Protein AF-A0A2U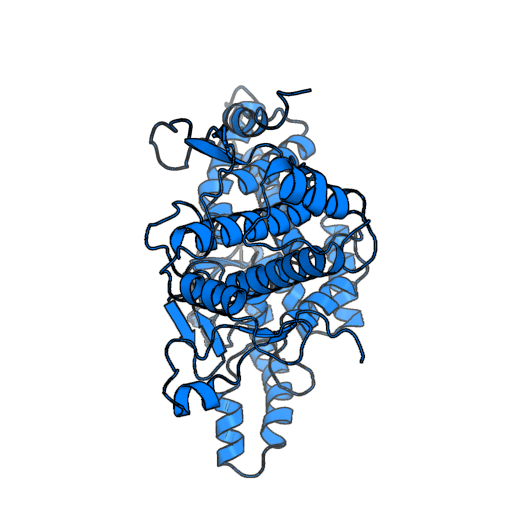1C8Z3-F1 (afdb_monomer_lite)

Structure (mmCIF, N/CA/C/O backbone):
data_AF-A0A2U1C8Z3-F1
#
_entry.id   AF-A0A2U1C8Z3-F1
#
loop_
_atom_site.group_PDB
_atom_site.id
_atom_site.type_symbol
_atom_site.label_atom_id
_atom_site.label_alt_id
_atom_site.label_comp_id
_atom_site.label_asym_id
_atom_site.label_entity_id
_atom_site.label_seq_id
_atom_site.pdbx_PDB_ins_code
_atom_site.Cartn_x
_atom_site.Cartn_y
_atom_site.Cartn_z
_atom_site.occupancy
_atom_site.B_iso_or_equiv
_atom_site.auth_seq_id
_atom_site.auth_comp_id
_atom_site.auth_asym_id
_atom_site.auth_atom_id
_atom_site.pdbx_PDB_model_num
ATOM 1 N N . MET A 1 1 ? 30.447 -26.584 -10.373 1.00 40.19 1 MET A N 1
ATOM 2 C CA . MET A 1 1 ? 30.159 -25.381 -9.557 1.00 40.19 1 MET A CA 1
ATOM 3 C C . MET A 1 1 ? 28.687 -25.057 -9.728 1.00 40.19 1 MET A C 1
ATOM 5 O O . MET A 1 1 ? 28.249 -25.002 -10.868 1.00 40.19 1 MET A O 1
ATOM 9 N N . GLY A 1 2 ? 27.911 -24.938 -8.646 1.00 44.28 2 GLY A N 1
ATOM 10 C CA . GLY A 1 2 ? 26.492 -24.579 -8.763 1.00 44.28 2 GLY A CA 1
ATOM 11 C C . GLY A 1 2 ? 26.345 -23.190 -9.389 1.00 44.28 2 GLY A C 1
ATOM 12 O O . GLY A 1 2 ? 27.049 -22.276 -8.964 1.00 44.28 2 GLY A O 1
ATOM 13 N N . LYS A 1 3 ? 25.480 -23.041 -10.403 1.00 49.44 3 LYS A N 1
ATOM 14 C CA . LYS A 1 3 ? 25.059 -21.721 -10.897 1.00 49.44 3 LYS A CA 1
ATOM 15 C C . LYS A 1 3 ? 24.389 -20.999 -9.722 1.00 49.44 3 LYS A C 1
ATOM 17 O O . LYS A 1 3 ? 23.385 -21.493 -9.206 1.00 49.44 3 LYS A O 1
ATOM 22 N N . TYR A 1 4 ? 24.964 -19.896 -9.245 1.00 57.62 4 TYR A N 1
ATOM 23 C CA . TYR A 1 4 ? 24.239 -19.008 -8.338 1.00 57.62 4 TYR A CA 1
ATOM 24 C C . TYR A 1 4 ? 23.333 -18.114 -9.188 1.00 57.62 4 TYR A C 1
ATOM 26 O O . TYR A 1 4 ? 23.700 -17.749 -10.295 1.00 57.62 4 TYR A O 1
ATOM 34 N N . ASN A 1 5 ? 22.147 -17.780 -8.690 1.00 81.31 5 ASN A N 1
ATOM 35 C CA . ASN A 1 5 ? 21.259 -16.820 -9.347 1.00 81.31 5 ASN A CA 1
ATOM 36 C C . ASN A 1 5 ? 21.556 -15.406 -8.837 1.00 81.31 5 ASN A C 1
ATOM 38 O O . ASN A 1 5 ? 22.039 -15.248 -7.706 1.00 81.31 5 ASN A O 1
ATOM 42 N N . PHE A 1 6 ? 21.211 -14.381 -9.620 1.00 90.94 6 PHE A N 1
ATOM 43 C CA . PHE A 1 6 ? 21.379 -13.002 -9.180 1.00 90.94 6 PHE A CA 1
ATOM 44 C C . PHE A 1 6 ? 20.520 -12.748 -7.943 1.00 90.94 6 PHE A C 1
ATOM 46 O O . PHE A 1 6 ? 19.327 -13.053 -7.885 1.00 90.94 6 PHE A O 1
ATOM 53 N N . LYS A 1 7 ? 21.111 -12.135 -6.919 1.00 91.44 7 LYS A N 1
ATOM 54 C CA . LYS A 1 7 ? 20.431 -11.958 -5.634 1.00 91.44 7 LYS A CA 1
ATOM 55 C C . LYS A 1 7 ? 20.426 -10.512 -5.195 1.00 91.44 7 LYS A C 1
ATOM 57 O O . LYS A 1 7 ? 21.471 -9.920 -4.947 1.00 91.44 7 LYS A O 1
ATOM 62 N N . LEU A 1 8 ? 19.227 -9.975 -4.987 1.00 93.31 8 LEU A N 1
ATOM 63 C CA . LEU A 1 8 ? 19.050 -8.686 -4.335 1.00 93.31 8 LEU A CA 1
ATOM 64 C C . LEU A 1 8 ? 19.243 -8.835 -2.821 1.00 93.31 8 LEU A C 1
ATOM 66 O O . LEU A 1 8 ? 18.476 -9.528 -2.143 1.00 93.31 8 LEU A O 1
ATOM 70 N N . VAL A 1 9 ? 20.244 -8.154 -2.273 1.00 91.56 9 VAL A N 1
ATOM 71 C CA . VAL A 1 9 ? 20.584 -8.203 -0.850 1.00 91.56 9 VAL A CA 1
ATOM 72 C C . VAL A 1 9 ? 20.181 -6.901 -0.173 1.00 91.56 9 VAL A C 1
ATOM 74 O O . VAL A 1 9 ? 20.510 -5.804 -0.622 1.00 91.56 9 VAL A O 1
ATOM 77 N N . LYS A 1 10 ? 19.464 -7.027 0.949 1.00 87.69 10 LYS A N 1
ATOM 78 C CA . LYS A 1 10 ? 19.217 -5.897 1.843 1.00 87.69 10 LYS A CA 1
ATOM 79 C C . LYS A 1 10 ? 20.450 -5.708 2.736 1.00 87.69 10 LYS A C 1
ATOM 81 O O . LYS A 1 10 ? 20.806 -6.654 3.443 1.00 87.69 10 LYS A O 1
ATOM 86 N N . PRO A 1 11 ? 21.072 -4.521 2.754 1.00 82.75 11 PRO A N 1
ATOM 87 C CA . PRO A 1 11 ? 22.238 -4.272 3.588 1.00 82.75 11 PRO A CA 1
ATOM 88 C C . PRO A 1 11 ? 21.908 -4.316 5.082 1.00 82.75 11 PRO A C 1
ATOM 90 O O . PRO A 1 11 ? 20.788 -4.019 5.514 1.00 82.75 11 PRO A O 1
ATOM 93 N N . ARG A 1 12 ? 22.932 -4.604 5.888 1.00 81.94 12 ARG A N 1
ATOM 94 C CA . ARG A 1 12 ? 22.915 -4.375 7.335 1.00 81.94 12 ARG A CA 1
ATOM 95 C C . ARG A 1 12 ? 23.242 -2.908 7.599 1.00 81.94 12 ARG A C 1
ATOM 97 O O . ARG A 1 12 ? 24.395 -2.541 7.799 1.00 81.94 12 ARG A O 1
ATOM 104 N N . SER A 1 13 ? 22.217 -2.059 7.565 1.00 78.62 13 SER A N 1
ATOM 105 C CA . SER A 1 13 ? 22.388 -0.600 7.552 1.00 78.62 13 SER A CA 1
ATOM 106 C C . SER A 1 13 ? 23.217 -0.052 8.716 1.00 78.62 13 SER A C 1
ATOM 108 O O . SER A 1 13 ? 23.980 0.880 8.517 1.00 78.62 13 SER A O 1
ATOM 110 N N . VAL A 1 14 ? 23.136 -0.649 9.909 1.00 79.75 14 VAL A N 1
ATOM 111 C CA . VAL A 1 14 ? 23.941 -0.221 11.069 1.00 79.75 14 VAL A CA 1
ATOM 112 C C . VAL A 1 14 ? 25.438 -0.431 10.830 1.00 79.75 14 VAL A C 1
ATOM 114 O O . VAL A 1 14 ? 26.235 0.454 11.125 1.00 79.75 14 VAL A O 1
ATOM 117 N N . GLU A 1 15 ? 25.820 -1.583 10.278 1.00 82.12 15 GLU A N 1
ATOM 118 C CA . GLU A 1 15 ? 27.220 -1.919 10.004 1.00 82.12 15 GLU A CA 1
ATOM 119 C C . GLU A 1 15 ? 27.788 -1.011 8.905 1.00 82.12 15 GLU A C 1
ATOM 121 O O . GLU A 1 15 ? 28.852 -0.424 9.083 1.00 82.12 15 GLU A O 1
ATOM 126 N N . LEU A 1 16 ? 27.038 -0.806 7.816 1.00 83.25 16 LEU A N 1
ATOM 127 C CA . LEU A 1 16 ? 27.453 0.089 6.732 1.00 83.25 16 LEU A CA 1
ATOM 128 C C . LEU A 1 16 ? 27.548 1.551 7.175 1.00 83.25 16 LEU A C 1
ATOM 130 O O . LEU A 1 16 ? 28.478 2.246 6.775 1.00 83.25 16 LEU A O 1
ATOM 134 N N . THR A 1 17 ? 26.627 2.023 8.019 1.00 83.69 17 THR A N 1
ATOM 135 C CA . THR A 1 17 ? 26.711 3.374 8.585 1.00 83.69 17 THR A CA 1
ATOM 136 C C . THR A 1 17 ? 27.954 3.530 9.457 1.00 83.69 17 THR A C 1
ATOM 138 O O . THR A 1 17 ? 28.666 4.519 9.304 1.00 83.69 17 THR A O 1
ATOM 141 N N . ARG A 1 18 ? 28.261 2.547 10.317 1.00 83.88 18 ARG A N 1
ATOM 142 C CA . ARG A 1 18 ? 29.489 2.550 11.136 1.00 83.88 18 ARG A CA 1
ATOM 143 C C . ARG A 1 18 ? 30.758 2.537 10.285 1.00 83.88 18 ARG A C 1
ATOM 145 O O . ARG A 1 18 ? 31.733 3.174 10.656 1.00 83.88 18 ARG A O 1
ATOM 152 N N . ALA A 1 19 ? 30.722 1.867 9.138 1.00 85.62 19 ALA A N 1
ATOM 153 C CA . ALA A 1 19 ? 31.817 1.836 8.174 1.00 85.62 19 ALA A CA 1
ATOM 154 C C . ALA A 1 19 ? 31.922 3.106 7.295 1.00 85.62 19 ALA A C 1
ATOM 156 O O . ALA A 1 19 ? 32.711 3.127 6.358 1.00 85.62 19 ALA A O 1
ATOM 157 N N . GLY A 1 20 ? 31.133 4.157 7.558 1.00 86.19 20 GLY A N 1
ATOM 158 C CA . GLY A 1 20 ? 31.192 5.433 6.830 1.00 86.19 20 GLY A CA 1
ATOM 159 C C . GLY A 1 20 ? 30.263 5.536 5.612 1.00 86.19 20 GLY A C 1
ATOM 160 O O . GLY A 1 20 ? 30.170 6.593 4.992 1.00 86.19 20 GLY A O 1
ATOM 161 N N . TYR A 1 21 ? 29.491 4.492 5.297 1.00 83.75 21 TYR A N 1
ATOM 162 C CA . TYR A 1 21 ? 28.599 4.440 4.130 1.00 83.75 21 TYR A CA 1
ATOM 163 C C . TYR A 1 21 ? 27.151 4.849 4.439 1.00 83.75 21 TYR A C 1
ATOM 165 O O . TYR A 1 21 ? 26.220 4.449 3.738 1.00 83.75 21 TYR A O 1
ATOM 173 N N . GLY A 1 22 ? 26.926 5.668 5.473 1.00 82.25 22 GLY A N 1
ATOM 174 C CA . GLY A 1 22 ? 25.581 5.994 5.974 1.00 82.25 22 GLY A CA 1
ATOM 175 C C . GLY A 1 22 ? 24.603 6.510 4.908 1.00 82.25 22 GLY A C 1
ATOM 176 O O . GLY A 1 22 ? 23.418 6.178 4.940 1.00 82.25 22 GLY A O 1
ATOM 177 N N . ARG A 1 23 ? 25.098 7.241 3.897 1.00 82.56 23 ARG A N 1
ATOM 178 C CA . ARG A 1 23 ? 24.278 7.781 2.794 1.00 82.56 23 ARG A CA 1
ATOM 179 C C . ARG A 1 23 ? 23.639 6.709 1.906 1.00 82.56 23 ARG A C 1
ATOM 181 O O . ARG A 1 23 ? 22.578 6.962 1.350 1.00 82.56 23 ARG A O 1
ATOM 188 N N . VAL A 1 24 ? 24.250 5.531 1.787 1.00 85.25 24 VAL A N 1
ATOM 189 C CA . VAL A 1 24 ? 23.778 4.421 0.934 1.00 85.25 24 VAL A CA 1
ATOM 190 C C . VAL A 1 24 ? 23.470 3.153 1.730 1.00 85.25 24 VAL A C 1
ATOM 192 O O . VAL A 1 24 ? 22.966 2.184 1.175 1.00 85.25 24 VAL A O 1
ATOM 195 N N . ALA A 1 25 ? 23.691 3.167 3.047 1.00 84.44 25 ALA A N 1
ATOM 196 C CA . ALA A 1 25 ? 23.537 2.019 3.941 1.00 84.44 25 ALA A CA 1
ATOM 197 C C . ALA A 1 25 ? 22.132 1.387 3.946 1.00 84.44 25 ALA A C 1
ATOM 199 O O . ALA A 1 25 ? 21.949 0.273 4.436 1.00 84.44 25 ALA A O 1
ATOM 200 N N . HIS A 1 26 ? 21.125 2.093 3.437 1.00 82.50 26 HIS A N 1
ATOM 201 C CA . HIS A 1 26 ? 19.740 1.640 3.334 1.00 82.50 26 HIS A CA 1
ATOM 202 C C . HIS A 1 26 ? 19.376 1.080 1.946 1.00 82.50 26 HIS A C 1
ATOM 204 O O . HIS A 1 26 ? 18.299 0.495 1.798 1.00 82.50 26 HIS A O 1
ATOM 210 N N . LEU A 1 27 ? 20.241 1.249 0.940 1.00 90.25 27 LEU A N 1
ATOM 211 C CA . LEU A 1 27 ? 19.991 0.855 -0.446 1.00 90.25 27 LEU A CA 1
ATOM 212 C C . LEU A 1 27 ? 20.440 -0.593 -0.699 1.00 90.25 27 LEU A C 1
ATOM 214 O O . LEU A 1 27 ? 21.506 -0.998 -0.238 1.00 90.25 27 LEU A O 1
ATOM 218 N N . PRO A 1 28 ? 19.633 -1.402 -1.404 1.00 93.12 28 PRO A N 1
ATOM 219 C CA . PRO A 1 28 ? 20.007 -2.768 -1.737 1.00 93.12 28 PRO A CA 1
ATOM 220 C C . PRO A 1 28 ? 21.128 -2.815 -2.781 1.00 93.12 28 PRO A C 1
ATOM 222 O O . PRO A 1 28 ? 21.290 -1.889 -3.573 1.00 93.12 28 PRO A O 1
ATOM 225 N N . PHE A 1 29 ? 21.845 -3.935 -2.811 1.00 93.38 29 PHE A N 1
ATOM 226 C CA . PHE A 1 29 ? 22.849 -4.249 -3.828 1.00 93.38 29 PHE A CA 1
ATOM 227 C C . PHE A 1 29 ? 22.581 -5.631 -4.428 1.00 93.38 29 PHE A C 1
ATOM 229 O O . PHE A 1 29 ? 21.824 -6.426 -3.862 1.00 93.38 29 PHE A O 1
ATOM 236 N N . ILE A 1 30 ? 23.176 -5.905 -5.586 1.00 95.12 30 ILE A N 1
ATOM 237 C CA . ILE A 1 30 ? 22.978 -7.142 -6.341 1.00 95.12 30 ILE A CA 1
ATOM 238 C C . ILE A 1 30 ? 24.248 -7.987 -6.250 1.00 95.12 30 ILE A C 1
ATOM 240 O O . ILE A 1 30 ? 25.348 -7.490 -6.487 1.00 95.12 30 ILE A O 1
ATOM 244 N N . LEU A 1 31 ? 24.090 -9.263 -5.912 1.00 93.06 31 LEU A N 1
ATOM 245 C CA . LEU A 1 31 ? 25.110 -10.285 -6.126 1.00 93.06 31 LEU A CA 1
ATOM 246 C C . LEU A 1 31 ? 24.883 -10.930 -7.495 1.00 93.06 31 LEU A C 1
ATOM 248 O O . LEU A 1 31 ? 23.727 -11.180 -7.843 1.00 93.06 31 LEU A O 1
ATOM 252 N N . ASP A 1 32 ? 25.955 -11.150 -8.253 1.00 88.44 32 ASP A N 1
ATOM 253 C CA . ASP A 1 32 ? 25.899 -11.848 -9.542 1.00 88.44 32 ASP A CA 1
ATOM 254 C C . ASP A 1 32 ? 25.843 -13.381 -9.366 1.00 88.44 32 ASP A C 1
ATOM 256 O O . ASP A 1 32 ? 25.645 -13.892 -8.260 1.00 88.44 32 ASP A O 1
ATOM 260 N N . ALA A 1 33 ? 25.932 -14.119 -10.474 1.00 78.94 33 ALA A N 1
ATOM 261 C CA . ALA A 1 33 ? 25.910 -15.582 -10.492 1.00 78.94 33 ALA A CA 1
ATOM 262 C C . ALA A 1 33 ? 27.231 -16.246 -10.077 1.00 78.94 33 ALA A C 1
ATOM 264 O O . ALA A 1 33 ? 27.328 -17.469 -9.912 1.00 78.94 33 ALA A O 1
ATOM 265 N N . ARG A 1 34 ? 28.264 -15.437 -9.866 1.00 80.69 34 ARG A N 1
ATOM 266 C CA . ARG A 1 34 ? 29.442 -15.772 -9.078 1.00 80.69 34 ARG A CA 1
ATOM 267 C C . ARG A 1 34 ? 29.192 -15.123 -7.704 1.00 80.69 34 ARG A C 1
ATOM 269 O O . ARG A 1 34 ? 28.408 -14.193 -7.584 1.00 80.69 34 ARG A O 1
ATOM 276 N N . PRO A 1 35 ? 29.772 -15.594 -6.597 1.00 69.56 35 PRO A N 1
ATOM 277 C CA . PRO A 1 35 ? 29.562 -14.964 -5.289 1.00 69.56 35 PRO A CA 1
ATOM 278 C C . PRO A 1 35 ? 30.289 -13.600 -5.178 1.00 69.56 35 PRO A C 1
ATOM 280 O O . PRO A 1 35 ? 31.064 -13.372 -4.254 1.00 69.56 35 PRO A O 1
ATOM 283 N N . GLY A 1 36 ? 30.067 -12.699 -6.139 1.00 85.75 36 GLY A N 1
ATOM 284 C CA . GLY A 1 36 ? 30.592 -11.348 -6.246 1.00 85.75 36 GLY A CA 1
ATOM 285 C C . GLY A 1 36 ? 29.467 -10.316 -6.333 1.00 85.75 36 GLY A C 1
ATOM 286 O O . GLY A 1 36 ? 28.299 -10.635 -6.550 1.00 85.75 36 GLY A O 1
ATOM 287 N N . ILE A 1 37 ? 29.816 -9.051 -6.098 1.00 90.19 37 ILE A N 1
ATOM 288 C CA . ILE A 1 37 ? 28.884 -7.932 -6.261 1.00 90.19 37 ILE A CA 1
ATOM 289 C C . ILE A 1 37 ? 28.767 -7.621 -7.750 1.00 90.19 37 ILE A C 1
ATOM 291 O O . ILE A 1 37 ? 29.759 -7.241 -8.378 1.00 90.19 37 ILE A O 1
ATOM 295 N N . HIS A 1 38 ? 27.542 -7.655 -8.273 1.00 94.31 38 HIS A N 1
ATOM 296 C CA . HIS A 1 38 ? 27.255 -7.139 -9.601 1.00 94.31 38 HIS A CA 1
ATOM 297 C C . HIS A 1 38 ? 27.383 -5.612 -9.575 1.00 94.31 38 HIS A C 1
ATOM 299 O O . HIS A 1 38 ? 26.470 -4.900 -9.130 1.00 94.31 38 HIS A O 1
ATOM 305 N N . ARG A 1 39 ? 28.547 -5.108 -9.999 1.00 93.69 39 ARG A N 1
ATOM 306 C CA . ARG A 1 39 ? 28.940 -3.698 -9.841 1.00 93.69 39 ARG A CA 1
ATOM 307 C C . ARG A 1 39 ? 27.949 -2.753 -10.504 1.00 93.69 39 ARG A C 1
ATOM 309 O O . ARG A 1 39 ? 27.414 -1.872 -9.838 1.00 93.69 39 ARG A O 1
ATOM 316 N N . ASP A 1 40 ? 27.647 -2.987 -11.775 1.00 95.88 40 ASP A N 1
ATOM 317 C CA . ASP A 1 40 ? 26.826 -2.068 -12.562 1.00 95.88 40 ASP A CA 1
ATOM 318 C C . ASP A 1 40 ? 25.377 -2.041 -12.084 1.00 95.88 40 ASP A C 1
ATOM 320 O O . ASP A 1 40 ? 24.791 -0.976 -11.924 1.00 95.88 40 ASP A O 1
ATOM 324 N N . GLY A 1 41 ? 24.814 -3.211 -11.789 1.00 96.06 41 GLY A N 1
ATOM 325 C CA . GLY A 1 41 ? 23.452 -3.300 -11.262 1.00 96.06 41 GLY A CA 1
ATOM 326 C C . GLY A 1 41 ? 23.319 -2.671 -9.873 1.00 96.06 41 GLY A C 1
ATOM 327 O O . GLY A 1 41 ? 22.315 -2.025 -9.583 1.00 96.06 41 GLY A O 1
ATOM 328 N N . SER A 1 42 ? 24.339 -2.808 -9.023 1.00 95.75 42 SER A N 1
ATOM 329 C CA . SER A 1 42 ? 24.346 -2.185 -7.694 1.00 95.75 42 SER A CA 1
ATOM 330 C C . SER A 1 42 ? 24.508 -0.666 -7.774 1.00 95.75 42 SER A C 1
ATOM 332 O O . SER A 1 42 ? 23.797 0.057 -7.080 1.00 95.75 42 SER A O 1
ATOM 334 N N . GLU A 1 43 ? 25.393 -0.172 -8.642 1.00 95.88 43 GLU A N 1
ATOM 335 C CA . GLU A 1 43 ? 25.593 1.265 -8.853 1.00 95.88 43 GLU A CA 1
ATOM 336 C C . GLU A 1 43 ? 24.336 1.934 -9.425 1.00 95.88 43 GLU A C 1
ATOM 338 O O . GLU A 1 43 ? 23.935 2.986 -8.937 1.00 95.88 43 GLU A O 1
ATOM 343 N N . TYR A 1 44 ? 23.639 1.284 -10.361 1.00 96.00 44 TYR A N 1
ATOM 344 C CA . TYR A 1 44 ? 22.347 1.755 -10.866 1.00 96.00 44 TYR A CA 1
ATOM 345 C C . TYR A 1 44 ? 21.314 1.963 -9.746 1.00 96.00 44 TYR A C 1
ATOM 347 O O . TYR A 1 44 ? 20.635 2.991 -9.697 1.00 96.00 44 TYR A O 1
ATOM 355 N N . LEU A 1 45 ? 21.210 1.019 -8.802 1.00 95.62 45 LEU A N 1
ATOM 356 C CA . LEU A 1 45 ? 20.295 1.149 -7.662 1.00 95.62 45 LEU A CA 1
ATOM 357 C C . LEU A 1 45 ? 20.715 2.264 -6.697 1.00 95.62 45 LEU A C 1
ATOM 359 O O . LEU A 1 45 ? 19.846 2.912 -6.106 1.00 95.62 45 LEU A O 1
ATOM 363 N N . VAL A 1 46 ? 22.021 2.500 -6.550 1.00 94.25 46 VAL A N 1
ATOM 364 C CA . VAL A 1 46 ? 22.562 3.614 -5.762 1.00 94.25 46 VAL A CA 1
ATOM 365 C C . VAL A 1 46 ? 22.218 4.952 -6.413 1.00 94.25 46 VAL A C 1
ATOM 367 O O . VAL A 1 46 ? 21.625 5.802 -5.748 1.00 94.25 46 VAL A O 1
ATOM 370 N N . ASP A 1 47 ? 22.501 5.121 -7.704 1.00 94.12 47 ASP A N 1
ATOM 371 C CA . ASP A 1 47 ? 22.220 6.357 -8.441 1.00 94.12 47 ASP A CA 1
ATOM 372 C C . ASP A 1 47 ? 20.717 6.675 -8.441 1.00 94.12 47 ASP A C 1
ATOM 374 O O . ASP A 1 47 ? 20.315 7.818 -8.197 1.00 94.12 47 ASP A O 1
ATOM 378 N N . LEU A 1 48 ? 19.863 5.660 -8.609 1.00 91.88 48 LEU A N 1
ATOM 379 C CA . LEU A 1 48 ? 18.417 5.799 -8.440 1.00 91.88 48 LEU A CA 1
ATOM 380 C C . LEU A 1 48 ? 18.033 6.221 -7.019 1.00 91.88 48 LEU A C 1
ATOM 382 O O . LEU A 1 48 ? 17.266 7.166 -6.836 1.00 91.88 48 LEU A O 1
ATOM 386 N N . GLY A 1 49 ? 18.536 5.515 -6.005 1.00 89.81 49 GLY A N 1
ATOM 387 C CA . GLY A 1 49 ? 18.197 5.760 -4.603 1.00 89.81 49 GLY A CA 1
ATOM 388 C C . GLY A 1 49 ? 18.630 7.139 -4.108 1.00 89.81 49 GLY A C 1
ATOM 389 O O . GLY A 1 49 ? 17.943 7.750 -3.289 1.00 89.81 49 GLY A O 1
ATOM 390 N N . LEU A 1 50 ? 19.734 7.660 -4.644 1.00 89.75 50 LEU A N 1
ATOM 391 C CA . LEU A 1 50 ? 20.243 8.993 -4.336 1.00 89.75 50 LEU A CA 1
ATOM 392 C C . LEU A 1 50 ? 19.564 10.106 -5.147 1.00 89.75 50 LEU A C 1
ATOM 394 O O . LEU A 1 50 ? 19.645 11.266 -4.731 1.00 89.75 50 LEU A O 1
ATOM 398 N N . GLY A 1 51 ? 18.836 9.765 -6.217 1.00 89.38 51 GLY A N 1
ATOM 399 C CA . GLY A 1 51 ? 18.211 10.723 -7.136 1.00 89.38 51 GLY A CA 1
ATOM 400 C C . GLY A 1 51 ? 19.182 11.283 -8.180 1.00 89.38 51 GLY A C 1
ATOM 401 O O . GLY A 1 51 ? 18.920 12.321 -8.777 1.00 89.38 51 GLY A O 1
ATOM 402 N N . MET A 1 52 ? 20.316 10.619 -8.402 1.00 90.19 52 MET A N 1
ATOM 403 C CA . MET A 1 52 ? 21.297 11.011 -9.417 1.00 90.19 52 MET A CA 1
ATOM 404 C C . MET A 1 52 ? 20.845 10.644 -10.832 1.00 90.19 52 MET A C 1
ATOM 406 O O . MET A 1 52 ? 21.244 11.309 -11.781 1.00 90.19 52 MET A O 1
ATOM 410 N N . TRP A 1 53 ? 19.988 9.627 -10.960 1.00 91.38 53 TRP A N 1
ATOM 411 C CA . TRP A 1 53 ? 19.400 9.197 -12.224 1.00 91.38 53 TRP A CA 1
ATOM 412 C C . TRP A 1 53 ? 17.891 9.459 -12.262 1.00 91.38 53 TRP A C 1
ATOM 414 O O . TRP A 1 53 ? 17.155 9.074 -11.345 1.00 91.38 53 TRP A O 1
ATOM 424 N N . ASN A 1 54 ? 17.418 10.085 -13.341 1.00 86.62 54 ASN A N 1
ATOM 425 C CA . ASN A 1 54 ? 16.002 10.310 -13.599 1.00 86.62 54 ASN A CA 1
ATOM 426 C C . ASN A 1 54 ? 15.480 9.387 -14.707 1.00 86.62 54 ASN A C 1
ATOM 428 O O . ASN A 1 54 ? 15.761 9.588 -15.884 1.00 86.62 54 ASN A O 1
ATOM 432 N N . ARG A 1 55 ? 14.621 8.439 -14.318 1.00 83.38 55 ARG A N 1
ATOM 433 C CA . ARG A 1 55 ? 13.994 7.466 -15.229 1.00 83.38 55 ARG A CA 1
ATOM 434 C C . ARG A 1 55 ? 13.080 8.091 -16.286 1.00 83.38 55 ARG A C 1
ATOM 436 O O . ARG A 1 55 ? 12.841 7.487 -17.322 1.00 83.38 55 ARG A O 1
ATOM 443 N N . ALA A 1 56 ? 12.495 9.253 -15.990 1.00 76.69 56 ALA A N 1
ATOM 444 C CA . ALA A 1 56 ? 11.582 9.938 -16.907 1.00 76.69 56 ALA A CA 1
ATOM 445 C C . ALA A 1 56 ? 12.328 10.855 -17.882 1.00 76.69 56 ALA A C 1
ATOM 447 O O . ALA A 1 56 ? 11.854 11.093 -18.989 1.00 76.69 56 ALA A O 1
ATOM 448 N N . HIS A 1 57 ? 13.486 11.368 -17.463 1.00 78.81 57 HIS A N 1
ATOM 449 C CA . HIS A 1 57 ? 14.303 12.293 -18.242 1.00 78.81 57 HIS A CA 1
ATOM 450 C C . HIS A 1 57 ? 15.778 11.878 -18.139 1.00 78.81 57 HIS A C 1
ATOM 452 O O . HIS A 1 57 ? 16.513 12.435 -17.311 1.00 78.81 57 HIS A O 1
ATOM 458 N N . PRO A 1 58 ? 16.200 10.885 -18.945 1.00 77.25 58 PRO A N 1
ATOM 459 C CA . PRO A 1 58 ? 17.574 10.396 -18.988 1.00 77.25 58 PRO A CA 1
ATOM 460 C C . PRO A 1 58 ? 18.604 11.531 -19.007 1.00 77.25 58 PRO A C 1
ATOM 462 O O . PRO A 1 58 ? 18.473 12.489 -19.764 1.00 77.25 58 PRO A O 1
ATOM 465 N N . GLY A 1 59 ? 19.624 11.435 -18.153 1.00 71.62 59 GLY A N 1
ATOM 466 C CA . GLY A 1 59 ? 20.698 12.433 -18.051 1.00 71.62 59 GLY A CA 1
ATOM 467 C C . GLY A 1 59 ? 20.426 13.614 -17.112 1.00 71.62 59 GLY A C 1
ATOM 468 O O . GLY A 1 59 ? 21.304 14.455 -16.935 1.00 71.62 59 GLY A O 1
ATOM 469 N N . THR A 1 60 ? 19.257 13.669 -16.468 1.00 79.88 60 THR A N 1
ATOM 470 C CA . THR A 1 60 ? 18.933 14.678 -15.443 1.00 79.88 60 THR A CA 1
ATOM 471 C C . THR A 1 60 ? 18.894 14.075 -14.037 1.00 79.88 60 THR A C 1
ATOM 473 O O . THR A 1 60 ? 18.732 12.864 -13.869 1.00 79.88 60 THR A O 1
ATOM 476 N N . GLN A 1 61 ? 19.011 14.922 -13.007 1.00 81.81 61 GLN A N 1
ATOM 477 C CA . GLN A 1 61 ? 18.768 14.498 -11.626 1.00 81.81 61 GLN A CA 1
ATOM 478 C C . GLN A 1 61 ? 17.274 14.241 -11.392 1.00 81.81 61 GLN A C 1
ATOM 480 O O . GLN A 1 61 ? 16.409 14.995 -11.840 1.00 81.81 61 GLN A O 1
ATOM 485 N N . GLY A 1 62 ? 16.975 13.153 -10.686 1.00 79.62 62 GLY A N 1
ATOM 486 C CA . GLY A 1 62 ? 15.623 12.685 -10.405 1.00 79.62 62 GLY A CA 1
ATOM 487 C C . GLY A 1 62 ? 15.228 12.845 -8.939 1.00 79.62 62 GLY A C 1
ATOM 488 O O . GLY A 1 62 ? 16.044 13.063 -8.046 1.00 79.62 62 GLY A O 1
ATOM 489 N N . SER A 1 63 ? 13.938 12.676 -8.654 1.00 81.12 63 SER A N 1
ATOM 490 C CA . SER A 1 63 ? 13.473 12.543 -7.271 1.00 81.12 63 SER A CA 1
ATOM 491 C C . SER A 1 63 ? 13.820 11.161 -6.715 1.00 81.12 63 SER A C 1
ATOM 493 O O . SER A 1 63 ? 13.606 10.161 -7.403 1.00 81.12 63 SER A O 1
ATOM 495 N N . ARG A 1 64 ? 14.247 11.089 -5.449 1.00 85.00 64 ARG A N 1
ATOM 496 C CA . ARG A 1 64 ? 14.526 9.816 -4.767 1.00 85.00 64 ARG A CA 1
ATOM 497 C C . ARG A 1 64 ? 13.270 8.935 -4.708 1.00 85.00 64 ARG A C 1
ATOM 499 O O . ARG A 1 64 ? 12.271 9.354 -4.114 1.00 85.00 64 ARG A O 1
ATOM 506 N N . PRO A 1 65 ? 13.287 7.723 -5.291 1.00 84.94 65 PRO A N 1
ATOM 507 C CA . PRO A 1 65 ? 12.178 6.790 -5.170 1.00 84.94 65 PRO A CA 1
ATOM 508 C C . PRO A 1 65 ? 12.016 6.300 -3.728 1.00 84.94 65 PRO A C 1
ATOM 510 O O . PRO A 1 65 ? 12.974 6.220 -2.962 1.00 84.94 65 PRO A O 1
ATOM 513 N N . ALA A 1 66 ? 10.800 5.887 -3.367 1.00 81.25 66 ALA A N 1
ATOM 514 C CA . ALA A 1 66 ? 10.572 5.216 -2.090 1.00 81.25 66 ALA A CA 1
ATOM 515 C C . ALA A 1 66 ? 11.391 3.914 -1.999 1.00 81.25 66 ALA A C 1
ATOM 517 O O . ALA A 1 66 ? 11.571 3.212 -2.998 1.00 81.25 66 ALA A O 1
ATOM 518 N N . ALA A 1 67 ? 11.804 3.524 -0.789 1.00 81.12 67 ALA A N 1
ATOM 519 C CA . ALA A 1 67 ? 12.615 2.319 -0.568 1.00 81.12 67 ALA A CA 1
ATOM 520 C C . ALA A 1 67 ? 11.981 1.032 -1.141 1.00 81.12 67 ALA A C 1
ATOM 522 O O . ALA A 1 67 ? 12.672 0.148 -1.646 1.00 81.12 67 ALA A O 1
ATOM 523 N N . THR A 1 68 ? 10.648 0.925 -1.104 1.00 83.75 68 THR A N 1
ATOM 524 C CA . THR A 1 68 ? 9.914 -0.194 -1.715 1.00 83.75 68 THR A CA 1
ATOM 525 C C . THR A 1 68 ? 10.000 -0.197 -3.241 1.00 83.75 68 THR A C 1
ATOM 527 O O . THR A 1 68 ? 10.066 -1.275 -3.834 1.00 83.75 68 THR A O 1
ATOM 530 N N . SER A 1 69 ? 10.038 0.977 -3.875 1.00 88.12 69 SER A N 1
ATOM 531 C CA . SER A 1 69 ? 10.239 1.109 -5.319 1.00 88.12 69 SER A CA 1
ATOM 532 C C . SER A 1 69 ? 11.646 0.672 -5.711 1.00 88.12 69 SER A C 1
ATOM 534 O O . SER A 1 69 ? 11.767 -0.185 -6.577 1.00 88.12 69 SER A O 1
ATOM 536 N N . ILE A 1 70 ? 12.688 1.150 -5.014 1.00 91.44 70 ILE A N 1
ATOM 537 C CA . ILE A 1 70 ? 14.080 0.723 -5.260 1.00 91.44 70 ILE A CA 1
ATOM 538 C C . ILE A 1 70 ? 14.221 -0.796 -5.150 1.00 91.44 70 ILE A C 1
ATOM 540 O O . ILE A 1 70 ? 14.818 -1.433 -6.012 1.00 91.44 70 ILE A O 1
ATOM 544 N N . ARG A 1 71 ? 13.610 -1.404 -4.127 1.00 91.50 71 ARG A N 1
ATOM 545 C CA . ARG A 1 71 ? 13.613 -2.863 -3.982 1.00 91.50 71 ARG A CA 1
ATOM 546 C C . ARG A 1 71 ? 12.917 -3.566 -5.151 1.00 91.50 71 ARG A C 1
ATOM 548 O O . ARG A 1 71 ? 13.379 -4.618 -5.572 1.00 91.50 71 ARG A O 1
ATOM 555 N N . SER A 1 72 ? 11.811 -3.016 -5.649 1.00 92.94 72 SER A N 1
ATOM 556 C CA . SER A 1 72 ? 11.088 -3.592 -6.792 1.00 92.94 72 SER A CA 1
ATOM 557 C C . SER A 1 72 ? 11.929 -3.506 -8.066 1.00 92.94 72 SER A C 1
ATOM 559 O O . SER A 1 72 ? 12.076 -4.511 -8.751 1.00 92.94 72 SER A O 1
ATOM 561 N N . TYR A 1 73 ? 12.566 -2.357 -8.314 1.00 95.25 73 TYR A N 1
ATOM 562 C CA . TYR A 1 73 ? 13.497 -2.181 -9.431 1.00 95.25 73 TYR A CA 1
ATOM 563 C C . TYR A 1 73 ? 14.670 -3.157 -9.342 1.00 95.25 73 TYR A C 1
ATOM 565 O O . TYR A 1 73 ? 14.987 -3.808 -10.326 1.00 95.25 73 TYR A O 1
ATOM 573 N N . GLY A 1 74 ? 15.257 -3.339 -8.156 1.00 95.69 74 GLY A N 1
ATOM 574 C CA . GLY A 1 74 ? 16.323 -4.320 -7.953 1.00 95.69 74 GLY A CA 1
ATOM 575 C C . GLY A 1 74 ? 15.894 -5.752 -8.284 1.00 95.69 74 GLY A C 1
ATOM 576 O O . GLY A 1 74 ? 16.637 -6.468 -8.943 1.00 95.69 74 GLY A O 1
ATOM 577 N N . TRP A 1 75 ? 14.682 -6.161 -7.895 1.00 94.56 75 TRP A N 1
ATOM 578 C CA . TRP A 1 75 ? 14.155 -7.488 -8.239 1.00 94.56 75 TRP A CA 1
ATOM 579 C C . TRP A 1 75 ? 13.935 -7.672 -9.738 1.00 94.56 75 TRP A C 1
ATOM 581 O O . TRP A 1 75 ? 14.287 -8.714 -10.285 1.00 94.56 75 TRP A O 1
ATOM 591 N N . TRP A 1 76 ? 13.342 -6.677 -10.395 1.00 95.81 76 TRP A N 1
ATOM 592 C CA . TRP A 1 76 ? 13.116 -6.715 -11.838 1.00 95.81 76 TRP A CA 1
ATOM 593 C C . TRP A 1 76 ? 14.431 -6.703 -12.614 1.00 95.81 76 TRP A C 1
ATOM 595 O O . TRP A 1 76 ? 14.564 -7.431 -13.594 1.00 95.81 76 TRP A O 1
ATOM 605 N N . LEU A 1 77 ? 15.424 -5.954 -12.128 1.00 96.81 77 LEU A N 1
ATOM 606 C CA . LEU A 1 77 ? 16.759 -5.930 -12.705 1.00 96.81 77 LEU A CA 1
ATOM 607 C C . LEU A 1 77 ? 17.480 -7.273 -12.546 1.00 96.81 77 LEU A C 1
ATOM 609 O O . LEU A 1 77 ? 18.012 -7.763 -13.532 1.00 96.81 77 LEU A O 1
ATOM 613 N N . CYS A 1 78 ? 17.465 -7.898 -11.360 1.00 95.50 78 CYS A N 1
ATOM 614 C CA . CYS A 1 78 ? 18.029 -9.245 -11.180 1.00 95.50 78 CYS A CA 1
ATOM 615 C C . CYS A 1 78 ? 17.465 -10.224 -12.218 1.00 95.50 78 CYS A C 1
ATOM 617 O O . CYS A 1 78 ? 18.225 -10.937 -12.856 1.00 95.50 78 CYS A O 1
ATOM 619 N N . ASN A 1 79 ? 16.147 -10.206 -12.437 1.00 94.88 79 ASN A N 1
ATOM 620 C CA . ASN A 1 79 ? 15.508 -11.109 -13.391 1.00 94.88 79 ASN A CA 1
ATOM 621 C C . ASN A 1 79 ? 15.918 -10.857 -14.851 1.00 94.88 79 ASN A C 1
ATOM 623 O O . ASN A 1 79 ? 16.014 -11.808 -15.623 1.00 94.88 79 ASN A O 1
ATOM 627 N N . PHE A 1 80 ? 16.143 -9.598 -15.230 1.00 96.56 80 PHE A N 1
ATOM 628 C CA . PHE A 1 80 ? 16.675 -9.260 -16.549 1.00 96.56 80 PHE A CA 1
ATOM 629 C C . PHE A 1 80 ? 18.142 -9.687 -16.696 1.00 96.56 80 PHE A C 1
ATOM 631 O O . PHE A 1 80 ? 18.510 -10.263 -17.711 1.00 96.56 80 PHE A O 1
ATOM 638 N N . LEU A 1 81 ? 18.974 -9.453 -15.678 1.00 95.69 81 LEU A N 1
ATOM 639 C CA . LEU A 1 81 ? 20.387 -9.844 -15.703 1.00 95.69 81 LEU A CA 1
ATOM 640 C C . LEU A 1 81 ? 20.562 -11.370 -15.753 1.00 95.69 81 LEU A C 1
ATOM 642 O O . LEU A 1 81 ? 21.397 -11.857 -16.508 1.00 95.69 81 LEU A O 1
ATOM 646 N N . GLU A 1 82 ? 19.730 -12.119 -15.024 1.00 94.00 82 GLU A N 1
ATOM 647 C CA . GLU A 1 82 ? 19.657 -13.584 -15.126 1.00 94.00 82 GLU A CA 1
ATOM 648 C C . GLU A 1 82 ? 19.270 -14.037 -16.536 1.00 94.00 82 GLU A C 1
ATOM 650 O O . GLU A 1 82 ? 19.843 -14.993 -17.054 1.00 94.00 82 GLU A O 1
ATOM 655 N N . TRP A 1 83 ? 18.314 -13.349 -17.172 1.00 95.25 83 TRP A N 1
ATOM 656 C CA . TRP A 1 83 ? 17.906 -13.663 -18.542 1.00 95.25 83 TRP A CA 1
ATOM 657 C C . TRP A 1 83 ? 19.059 -13.440 -19.517 1.00 95.25 83 TRP A C 1
ATOM 659 O O . TRP A 1 83 ? 19.340 -14.304 -20.345 1.00 95.2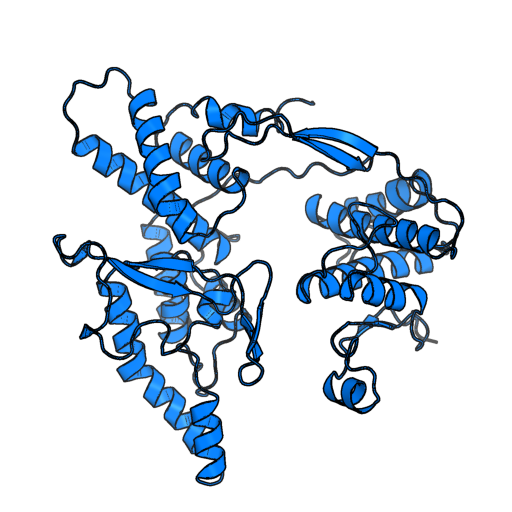5 83 TRP A O 1
ATOM 669 N N . CYS A 1 84 ? 19.758 -12.311 -19.383 1.00 95.50 84 CYS A N 1
ATOM 670 C CA . CYS A 1 84 ? 20.942 -12.011 -20.176 1.00 95.50 84 CYS A CA 1
ATOM 671 C C . CYS A 1 84 ? 22.014 -13.092 -20.011 1.00 95.50 84 CYS A C 1
ATOM 673 O O . CYS A 1 84 ? 22.533 -13.580 -21.010 1.00 95.50 84 CYS A O 1
ATOM 675 N N . GLU A 1 85 ? 22.316 -13.521 -18.785 1.00 92.94 85 GLU A N 1
ATOM 676 C CA . GLU A 1 85 ? 23.316 -14.567 -18.558 1.00 92.94 85 GLU A CA 1
ATOM 677 C C . GLU A 1 85 ? 22.902 -15.912 -19.172 1.00 92.94 85 GLU A C 1
ATOM 679 O O . GLU A 1 85 ? 23.691 -16.522 -19.892 1.00 92.94 85 GLU A O 1
ATOM 684 N N . GLU A 1 86 ? 21.659 -16.352 -18.961 1.00 92.56 86 GLU A N 1
ATOM 685 C CA . GLU A 1 86 ? 21.178 -17.635 -19.490 1.00 92.56 86 GLU A CA 1
ATOM 686 C C . GLU A 1 86 ? 21.135 -17.645 -21.026 1.00 92.56 86 GLU A C 1
ATOM 688 O O . GLU A 1 86 ? 21.421 -18.662 -21.658 1.00 92.56 86 GLU A O 1
ATOM 693 N N . LYS A 1 87 ? 20.826 -16.502 -21.647 1.00 94.06 87 LYS A N 1
ATOM 694 C CA . LYS A 1 87 ? 20.840 -16.329 -23.106 1.00 94.06 87 LYS A CA 1
ATOM 695 C C . LYS A 1 87 ? 22.209 -15.932 -23.664 1.00 94.06 87 LYS A C 1
ATOM 697 O O . LYS A 1 87 ? 22.335 -15.775 -24.874 1.00 94.06 87 LYS A O 1
ATOM 702 N N . THR A 1 88 ? 23.234 -15.801 -22.816 1.00 94.44 88 THR A N 1
ATOM 703 C CA . THR A 1 88 ? 24.593 -15.366 -23.198 1.00 94.44 88 THR A CA 1
ATOM 704 C C . THR A 1 88 ? 24.602 -14.003 -23.916 1.00 94.44 88 THR A C 1
ATOM 706 O O . THR A 1 88 ? 25.315 -13.782 -24.893 1.00 94.44 88 THR A O 1
ATOM 709 N N . ILE A 1 89 ? 23.789 -13.068 -23.429 1.00 95.44 89 ILE A N 1
ATOM 710 C CA . ILE A 1 89 ? 23.679 -11.693 -23.921 1.00 95.44 89 ILE A CA 1
ATOM 711 C C . ILE A 1 89 ? 24.454 -10.772 -22.983 1.00 95.44 89 ILE A C 1
ATOM 713 O O . ILE A 1 89 ? 24.208 -10.737 -21.780 1.00 95.44 89 ILE A O 1
ATOM 717 N N . ASP A 1 90 ? 25.357 -9.973 -23.544 1.00 94.50 90 ASP A N 1
ATOM 718 C CA . ASP A 1 90 ? 26.032 -8.902 -22.813 1.00 94.50 90 ASP A CA 1
ATOM 719 C C . ASP A 1 90 ? 25.131 -7.648 -22.759 1.00 94.50 90 ASP A C 1
ATOM 721 O O . ASP A 1 90 ? 24.830 -7.074 -23.815 1.00 94.50 90 ASP A O 1
ATOM 725 N N . PRO A 1 91 ? 24.719 -7.163 -21.568 1.00 95.00 91 PRO A N 1
ATOM 726 C CA . PRO A 1 91 ? 23.937 -5.933 -21.437 1.00 95.00 91 PRO A CA 1
ATOM 727 C C . PRO A 1 91 ? 24.588 -4.699 -22.079 1.00 95.00 91 PRO A C 1
ATOM 729 O O . PRO A 1 91 ? 23.875 -3.788 -22.506 1.00 95.00 91 PRO A O 1
ATOM 732 N N . ALA A 1 92 ? 25.919 -4.653 -22.199 1.00 95.00 92 ALA A N 1
ATOM 733 C CA . ALA A 1 92 ? 26.612 -3.556 -22.873 1.00 95.00 92 ALA A CA 1
ATOM 734 C C . ALA A 1 92 ? 26.405 -3.565 -24.400 1.00 95.00 92 ALA A C 1
ATOM 736 O O . ALA A 1 92 ? 26.583 -2.537 -25.056 1.00 95.00 92 ALA A O 1
ATOM 737 N N . ARG A 1 93 ? 25.997 -4.706 -24.968 1.00 94.69 93 ARG A N 1
ATOM 738 C CA . ARG A 1 93 ? 25.801 -4.917 -26.412 1.00 94.69 93 ARG A CA 1
ATOM 739 C C . ARG A 1 93 ? 24.346 -5.175 -26.804 1.00 94.69 93 ARG A C 1
ATOM 741 O O . ARG A 1 93 ? 24.039 -5.144 -27.990 1.00 94.69 93 ARG A O 1
ATOM 748 N N . ALA A 1 94 ? 23.460 -5.398 -25.836 1.00 94.94 94 ALA A N 1
ATOM 749 C CA . ALA A 1 94 ? 22.044 -5.650 -26.078 1.00 94.94 94 ALA A CA 1
ATOM 750 C C . ALA A 1 94 ? 21.356 -4.462 -26.776 1.00 94.94 94 ALA A C 1
ATOM 752 O O . ALA A 1 94 ? 21.434 -3.326 -26.297 1.00 94.94 94 ALA A O 1
ATOM 753 N N . ASP A 1 95 ? 20.654 -4.713 -27.878 1.00 94.50 95 ASP A N 1
ATOM 754 C CA . ASP A 1 95 ? 19.778 -3.747 -28.551 1.00 94.50 95 ASP A CA 1
ATOM 755 C C . ASP A 1 95 ? 18.310 -3.875 -28.108 1.00 94.50 95 ASP A C 1
ATOM 757 O O . ASP A 1 95 ? 17.894 -4.859 -27.491 1.00 94.50 95 ASP A O 1
ATOM 761 N N . TYR A 1 96 ? 17.521 -2.841 -28.401 1.00 95.62 96 TYR A N 1
ATOM 762 C CA . TYR A 1 96 ? 16.138 -2.764 -27.946 1.00 95.62 96 TYR A CA 1
ATOM 763 C C . TYR A 1 96 ? 15.225 -3.783 -28.635 1.00 95.62 96 TYR A C 1
ATOM 765 O O . TYR A 1 96 ? 14.427 -4.432 -27.964 1.00 95.62 96 TYR A O 1
ATOM 773 N N . VAL A 1 97 ? 15.320 -3.922 -29.957 1.00 93.69 97 VAL A N 1
ATOM 774 C CA . VAL A 1 97 ? 14.357 -4.714 -30.731 1.00 93.69 97 VAL A CA 1
ATOM 775 C C . VAL A 1 97 ? 14.607 -6.199 -30.501 1.00 93.69 97 VAL A C 1
ATOM 777 O O . VAL A 1 97 ? 13.752 -6.874 -29.938 1.00 93.69 97 VAL A O 1
ATOM 780 N N . ALA A 1 98 ? 15.799 -6.694 -30.827 1.00 94.25 98 ALA A N 1
ATOM 781 C CA . ALA A 1 98 ? 16.083 -8.122 -30.760 1.00 94.25 98 ALA A CA 1
ATOM 782 C C . ALA A 1 98 ? 16.146 -8.644 -29.319 1.00 94.25 98 ALA A C 1
ATOM 784 O O . ALA A 1 98 ? 15.622 -9.719 -29.035 1.00 94.25 98 ALA A O 1
ATOM 785 N N . HIS A 1 99 ? 16.755 -7.902 -28.389 1.00 97.12 99 HIS A N 1
ATOM 786 C CA . HIS A 1 99 ? 16.987 -8.433 -27.043 1.00 97.12 99 HIS A CA 1
ATOM 787 C C . HIS A 1 99 ? 15.914 -8.022 -26.031 1.00 97.12 99 HIS A C 1
ATOM 789 O O . HIS A 1 99 ? 15.488 -8.854 -25.232 1.00 97.12 99 HIS A O 1
ATOM 795 N N . VAL A 1 100 ? 15.451 -6.768 -26.034 1.00 96.69 100 VAL A N 1
ATOM 796 C CA . VAL A 1 100 ? 14.468 -6.310 -25.034 1.00 96.69 100 VAL A CA 1
ATOM 797 C C . VAL A 1 100 ? 13.036 -6.639 -25.459 1.00 96.69 100 VAL A C 1
ATOM 799 O O . VAL A 1 100 ? 12.287 -7.207 -24.662 1.00 96.69 100 VAL A O 1
ATOM 802 N N . LEU A 1 101 ? 12.650 -6.291 -26.688 1.00 94.88 101 LEU A N 1
ATOM 803 C CA . LEU A 1 101 ? 11.285 -6.454 -27.191 1.00 94.88 101 LEU A CA 1
ATOM 804 C C . LEU A 1 101 ? 11.001 -7.898 -27.637 1.00 94.88 101 LEU A C 1
ATOM 806 O O . LEU A 1 101 ? 10.106 -8.545 -27.092 1.00 94.88 101 LEU A O 1
ATOM 810 N N . ASP A 1 102 ? 11.777 -8.415 -28.584 1.00 94.88 102 ASP A N 1
ATOM 811 C CA . ASP A 1 102 ? 11.531 -9.728 -29.193 1.00 94.88 102 ASP A CA 1
ATOM 812 C C . ASP A 1 102 ? 12.108 -10.880 -28.359 1.00 94.88 102 ASP A C 1
ATOM 814 O O . ASP A 1 102 ? 11.636 -12.013 -28.450 1.00 94.88 102 ASP A O 1
ATOM 818 N N . GLY A 1 103 ? 13.085 -10.579 -27.498 1.00 96.44 103 GLY A N 1
ATOM 819 C CA . GLY A 1 103 ? 13.660 -11.501 -26.524 1.00 96.44 103 GLY A CA 1
ATOM 820 C C . GLY A 1 103 ? 12.938 -11.441 -25.178 1.00 96.44 103 GLY A C 1
ATOM 821 O O . GLY A 1 103 ? 11.947 -12.133 -24.946 1.00 96.44 103 GLY A O 1
ATOM 822 N N . PHE A 1 104 ? 13.441 -10.604 -24.268 1.00 97.19 104 PHE A N 1
ATOM 823 C CA . PHE A 1 104 ? 13.038 -10.586 -22.862 1.00 97.19 104 PHE A CA 1
ATOM 824 C C . PHE A 1 104 ? 11.531 -10.378 -22.663 1.00 97.19 104 PHE A C 1
ATOM 826 O O . PHE A 1 104 ? 10.896 -11.130 -21.922 1.00 97.19 104 PHE A O 1
ATOM 833 N N . GLN A 1 105 ? 10.924 -9.394 -23.336 1.00 97.12 105 GLN A N 1
ATOM 834 C CA . GLN A 1 105 ? 9.485 -9.151 -23.223 1.00 97.12 105 GLN A CA 1
ATOM 835 C C . GLN A 1 105 ? 8.664 -10.338 -23.754 1.00 97.12 105 GLN A C 1
ATOM 837 O O . GLN A 1 105 ? 7.708 -10.750 -23.095 1.00 97.12 105 GLN A O 1
ATOM 842 N N . SER A 1 106 ? 9.032 -10.901 -24.907 1.00 95.62 106 SER A N 1
ATOM 843 C CA . SER A 1 106 ? 8.361 -12.069 -25.498 1.00 95.62 106 SER A CA 1
ATOM 844 C C . SER A 1 106 ? 8.434 -13.303 -24.592 1.00 95.62 106 SER A C 1
ATOM 846 O O . SER A 1 106 ? 7.430 -13.993 -24.371 1.00 95.62 106 SER A O 1
ATOM 848 N N . ASP A 1 107 ? 9.593 -13.548 -23.981 1.00 96.25 107 ASP A N 1
ATOM 849 C CA . ASP A 1 107 ? 9.788 -14.664 -23.057 1.00 96.25 107 ASP A CA 1
ATOM 850 C C . ASP A 1 107 ? 8.953 -14.502 -21.769 1.00 96.25 107 ASP A C 1
ATOM 852 O O . ASP A 1 107 ? 8.369 -15.478 -21.290 1.00 96.25 107 ASP A O 1
ATOM 856 N N . LEU A 1 108 ? 8.817 -13.280 -21.236 1.00 95.12 108 LEU A N 1
ATOM 857 C CA . LEU A 1 108 ? 7.948 -12.992 -20.083 1.00 95.12 108 LEU A CA 1
ATOM 858 C C . LEU A 1 108 ? 6.452 -13.159 -20.409 1.00 95.12 108 LEU A C 1
ATOM 860 O O . LEU A 1 108 ? 5.679 -13.640 -19.577 1.00 95.12 108 LEU A O 1
ATOM 864 N N . VAL A 1 109 ? 6.029 -12.747 -21.609 1.00 93.44 109 VAL A N 1
ATOM 865 C CA . VAL A 1 109 ? 4.631 -12.857 -22.065 1.00 93.44 109 VAL A CA 1
ATOM 866 C C . VAL A 1 109 ? 4.254 -14.313 -22.313 1.00 93.44 109 VAL A C 1
ATOM 868 O O . VAL A 1 109 ? 3.183 -14.749 -21.907 1.00 93.44 109 VAL A O 1
ATOM 871 N N . SER A 1 110 ? 5.134 -15.079 -22.953 1.00 93.12 110 SER A N 1
ATOM 872 C CA . SER A 1 110 ? 4.891 -16.496 -23.244 1.00 93.12 110 SER A CA 1
ATOM 873 C C . SER A 1 110 ? 5.055 -17.407 -22.024 1.00 93.12 110 SER A C 1
ATOM 875 O O . SER A 1 110 ? 4.655 -18.568 -22.072 1.00 93.12 110 SER A O 1
ATOM 877 N N . GLY A 1 111 ? 5.633 -16.903 -20.929 1.00 91.31 111 GLY A N 1
ATOM 878 C CA . GLY A 1 111 ? 5.948 -17.694 -19.739 1.00 91.31 111 GLY A CA 1
ATOM 879 C C . GLY A 1 111 ? 7.208 -18.551 -19.874 1.00 91.31 111 GLY A C 1
ATOM 880 O O . GLY A 1 111 ? 7.509 -19.317 -18.962 1.00 91.31 111 GLY A O 1
ATOM 881 N N . LYS A 1 112 ? 7.966 -18.406 -20.973 1.00 91.44 112 LYS A N 1
ATOM 882 C CA . LYS A 1 112 ? 9.288 -19.032 -21.157 1.00 91.44 112 LYS A CA 1
ATOM 883 C C . LYS A 1 112 ? 10.324 -18.495 -20.172 1.00 91.44 112 LYS A C 1
ATOM 885 O O . LYS A 1 112 ? 11.282 -19.193 -19.853 1.00 91.44 112 LYS A O 1
ATOM 890 N N . TRP A 1 113 ? 10.130 -17.267 -19.696 1.00 92.69 113 TRP A N 1
ATOM 891 C CA . TRP A 1 113 ? 10.934 -16.657 -18.649 1.00 92.69 113 TRP A CA 1
ATOM 892 C C . TRP A 1 113 ? 10.057 -16.077 -17.544 1.00 92.69 113 TRP A C 1
ATOM 894 O O . TRP A 1 113 ? 8.972 -15.553 -17.788 1.00 92.69 113 TRP A O 1
ATOM 904 N N . GLY A 1 114 ? 10.538 -16.167 -16.307 1.00 82.38 114 GLY A N 1
ATOM 905 C CA . GLY A 1 114 ? 9.799 -15.769 -15.116 1.00 82.38 114 GLY A CA 1
ATOM 906 C C . GLY A 1 114 ? 9.886 -16.829 -14.024 1.00 82.38 114 GLY A C 1
ATOM 907 O O . GLY A 1 114 ? 10.335 -17.948 -14.246 1.00 82.38 114 GLY A O 1
ATOM 908 N N . LYS A 1 115 ? 9.458 -16.466 -12.814 1.00 71.62 115 LYS A N 1
ATOM 909 C CA . LYS A 1 115 ? 9.693 -17.281 -11.613 1.00 71.62 115 LYS A CA 1
ATOM 910 C C . LYS A 1 115 ? 9.009 -18.655 -11.644 1.00 71.62 115 LYS A C 1
ATOM 912 O O . LYS A 1 115 ? 9.569 -19.616 -11.131 1.00 71.62 115 LYS A O 1
ATOM 917 N N . ASP A 1 116 ? 7.816 -18.728 -12.234 1.00 77.25 116 ASP A N 1
ATOM 918 C CA . ASP A 1 116 ? 6.928 -19.892 -12.118 1.00 77.25 116 ASP A CA 1
ATOM 919 C C . ASP A 1 116 ? 6.628 -20.558 -13.477 1.00 77.25 116 ASP A C 1
ATOM 921 O O . ASP A 1 116 ? 5.704 -21.364 -13.565 1.00 77.25 116 ASP A O 1
ATOM 925 N N . GLY A 1 117 ? 7.354 -20.195 -14.547 1.00 80.06 117 GLY A N 1
ATOM 926 C CA . GLY A 1 117 ? 7.128 -20.731 -15.901 1.00 80.06 117 GLY A CA 1
ATOM 927 C C . GLY A 1 117 ? 5.736 -20.426 -16.470 1.00 80.06 117 GLY A C 1
ATOM 928 O O . GLY A 1 117 ? 5.175 -21.220 -17.221 1.00 80.06 117 GLY A O 1
ATOM 929 N N . ARG A 1 118 ? 5.127 -19.313 -16.045 1.00 87.69 118 ARG A N 1
ATOM 930 C CA . ARG A 1 118 ? 3.773 -18.897 -16.432 1.00 87.69 118 ARG A CA 1
ATOM 931 C C . ARG A 1 118 ? 3.797 -17.518 -17.084 1.00 87.69 118 ARG A C 1
ATOM 933 O O . ARG A 1 118 ? 4.563 -16.669 -16.619 1.00 87.69 118 ARG A O 1
ATOM 940 N N . PRO A 1 119 ? 2.922 -17.269 -18.076 1.00 91.25 119 PRO A N 1
ATOM 941 C CA . PRO A 1 119 ? 2.685 -15.934 -18.611 1.00 91.25 119 PRO A CA 1
ATOM 942 C C . PRO A 1 119 ? 2.446 -14.902 -17.506 1.00 91.25 119 PRO A C 1
ATOM 944 O O . PRO A 1 119 ? 1.653 -15.128 -16.585 1.00 91.25 119 PRO A O 1
ATOM 947 N N . LEU A 1 120 ? 3.123 -13.758 -17.598 1.00 90.56 120 LEU A N 1
ATOM 948 C CA . LEU A 1 120 ? 2.913 -12.636 -16.686 1.00 90.56 120 LEU A CA 1
ATOM 949 C C . LEU A 1 120 ? 1.843 -11.678 -17.221 1.00 90.56 120 LEU A C 1
ATOM 951 O O . LEU A 1 120 ? 1.653 -11.536 -18.425 1.00 90.56 120 LEU A O 1
ATOM 955 N N . SER A 1 121 ? 1.170 -10.962 -16.313 1.00 89.25 121 SER A N 1
ATOM 956 C CA . SER A 1 121 ? 0.227 -9.908 -16.711 1.00 89.25 121 SER A CA 1
ATOM 957 C C . SER A 1 121 ? 0.942 -8.772 -17.448 1.00 89.25 121 SER A C 1
ATOM 959 O O . SER A 1 121 ? 2.077 -8.442 -17.099 1.00 89.25 121 SER A O 1
ATOM 961 N N . ASP A 1 122 ? 0.263 -8.105 -18.385 1.00 89.94 122 ASP A N 1
ATOM 962 C CA . ASP A 1 122 ? 0.846 -7.012 -19.182 1.00 89.94 122 ASP A CA 1
ATOM 963 C C . ASP A 1 122 ? 1.464 -5.904 -18.316 1.00 89.94 122 ASP A C 1
ATOM 965 O O . ASP A 1 122 ? 2.546 -5.394 -18.605 1.00 89.94 122 ASP A O 1
ATOM 969 N N . LYS A 1 123 ? 0.826 -5.581 -17.187 1.00 89.50 123 LYS A N 1
ATOM 970 C CA . LYS A 1 123 ? 1.344 -4.621 -16.204 1.00 89.50 123 LYS A CA 1
ATOM 971 C C . LYS A 1 123 ? 2.652 -5.079 -15.563 1.00 89.50 123 LYS A C 1
ATOM 973 O O . LYS A 1 123 ? 3.573 -4.283 -15.353 1.00 89.50 123 LYS A O 1
ATOM 978 N N . THR A 1 124 ? 2.718 -6.359 -15.207 1.00 90.62 124 THR A N 1
ATOM 979 C CA . THR A 1 124 ? 3.925 -6.959 -14.646 1.00 90.62 124 THR A CA 1
ATOM 980 C C . THR A 1 124 ? 5.025 -6.946 -15.697 1.00 90.62 124 THR A C 1
ATOM 982 O O . THR A 1 124 ? 6.070 -6.369 -15.426 1.00 90.62 124 THR A O 1
ATOM 985 N N . VAL A 1 125 ? 4.764 -7.460 -16.904 1.00 93.88 125 VAL A N 1
ATOM 986 C CA . VAL A 1 125 ? 5.703 -7.436 -18.039 1.00 93.88 125 VAL A CA 1
ATOM 987 C C . VAL A 1 125 ? 6.250 -6.028 -18.265 1.00 93.88 125 VAL A C 1
ATOM 989 O O . VAL A 1 125 ? 7.463 -5.835 -18.262 1.00 93.88 125 VAL A O 1
ATOM 992 N N . ASN A 1 126 ? 5.375 -5.022 -18.355 1.00 94.50 126 ASN A N 1
ATOM 993 C CA . ASN A 1 126 ? 5.779 -3.626 -18.504 1.00 94.50 126 ASN A CA 1
ATOM 994 C C . ASN A 1 126 ? 6.735 -3.172 -17.397 1.00 94.50 126 ASN A C 1
ATOM 996 O O . ASN A 1 126 ? 7.714 -2.505 -17.694 1.00 94.50 126 ASN A O 1
ATOM 1000 N N . SER A 1 127 ? 6.494 -3.554 -16.141 1.00 93.81 127 SER A N 1
ATOM 1001 C CA . SER A 1 127 ? 7.368 -3.179 -15.022 1.00 93.81 127 SER A CA 1
ATOM 1002 C C . SER A 1 127 ? 8.776 -3.775 -15.149 1.00 93.81 127 SER A C 1
ATOM 1004 O O . SER A 1 127 ? 9.756 -3.074 -14.901 1.00 93.81 127 SER A O 1
ATOM 1006 N N . TYR A 1 128 ? 8.882 -5.041 -15.570 1.00 95.31 128 TYR A N 1
ATOM 1007 C CA . TYR A 1 128 ? 10.172 -5.691 -15.826 1.00 95.31 128 TYR A CA 1
ATOM 1008 C C . TYR A 1 128 ? 10.910 -5.024 -16.990 1.00 95.31 128 TYR A C 1
ATOM 1010 O O . TYR A 1 128 ? 12.062 -4.615 -16.845 1.00 95.31 128 TYR A O 1
ATOM 1018 N N . VAL A 1 129 ? 10.227 -4.861 -18.123 1.00 96.06 129 VAL A N 1
ATOM 1019 C CA . VAL A 1 129 ? 10.809 -4.308 -19.352 1.00 96.06 129 VAL A CA 1
ATOM 1020 C C . VAL A 1 129 ? 11.185 -2.835 -19.182 1.00 96.06 129 VAL A C 1
ATOM 1022 O O . VAL A 1 129 ? 12.253 -2.427 -19.630 1.00 96.06 129 VAL A O 1
ATOM 1025 N N . ASP A 1 130 ? 10.371 -2.037 -18.485 1.00 94.56 130 ASP A N 1
ATOM 1026 C CA . ASP A 1 130 ? 10.683 -0.635 -18.188 1.00 94.56 130 ASP A CA 1
ATOM 1027 C C . ASP A 1 130 ? 11.942 -0.511 -17.321 1.00 94.56 130 ASP A C 1
ATOM 1029 O O . ASP A 1 130 ? 12.723 0.417 -17.502 1.00 94.56 130 ASP A O 1
ATOM 1033 N N . THR A 1 131 ? 12.154 -1.417 -16.361 1.00 96.06 131 THR A N 1
ATOM 1034 C CA . THR A 1 131 ? 13.377 -1.414 -15.545 1.00 96.06 131 THR A CA 1
ATOM 1035 C C . THR A 1 131 ? 14.595 -1.881 -16.333 1.00 96.06 131 THR A C 1
ATOM 1037 O O . THR A 1 131 ? 15.643 -1.256 -16.206 1.00 96.06 131 THR A O 1
ATOM 1040 N N . ALA A 1 132 ? 14.468 -2.909 -17.176 1.00 96.88 132 ALA A N 1
ATOM 1041 C CA . ALA A 1 132 ? 15.552 -3.329 -18.064 1.00 96.88 132 ALA A CA 1
ATOM 1042 C C . ALA A 1 132 ? 15.967 -2.191 -19.012 1.00 96.88 132 ALA A C 1
ATOM 1044 O O . ALA A 1 132 ? 17.134 -1.822 -19.083 1.00 96.88 132 ALA A O 1
ATOM 1045 N N . THR A 1 133 ? 14.987 -1.568 -19.666 1.00 95.75 133 THR A N 1
ATOM 1046 C CA . THR A 1 133 ? 15.190 -0.442 -20.588 1.00 95.75 133 THR A CA 1
ATOM 1047 C C . THR A 1 133 ? 15.864 0.743 -19.889 1.00 95.75 133 THR A C 1
ATOM 1049 O O . THR A 1 133 ? 16.842 1.288 -20.393 1.00 95.75 133 THR A O 1
ATOM 1052 N N . ASP A 1 134 ? 15.377 1.114 -18.703 1.00 94.81 134 ASP A N 1
ATOM 1053 C CA . ASP A 1 134 ? 15.933 2.202 -17.893 1.00 94.81 134 ASP A CA 1
ATOM 1054 C C . ASP A 1 134 ? 17.373 1.923 -17.432 1.00 94.81 134 ASP A C 1
ATOM 1056 O O . ASP A 1 134 ? 18.216 2.815 -17.470 1.00 94.81 134 ASP A O 1
ATOM 1060 N N . TYR A 1 135 ? 17.683 0.679 -17.055 1.00 96.81 135 TYR A N 1
ATOM 1061 C CA . TYR A 1 135 ? 19.046 0.268 -16.718 1.00 96.81 135 TYR A CA 1
ATOM 1062 C C . TYR A 1 135 ? 19.999 0.398 -17.915 1.00 96.81 135 TYR A C 1
ATOM 1064 O O . TYR A 1 135 ? 21.098 0.930 -17.767 1.00 96.81 135 TYR A O 1
ATOM 1072 N N . LEU A 1 136 ? 19.577 -0.021 -19.112 1.00 96.56 136 LEU A N 1
ATOM 1073 C CA . LEU A 1 136 ? 20.400 0.093 -20.320 1.00 96.56 136 LEU A CA 1
ATOM 1074 C C . LEU A 1 136 ? 20.623 1.565 -20.716 1.00 96.56 136 LEU A C 1
ATOM 1076 O O . LEU A 1 136 ? 21.746 1.941 -21.047 1.00 96.56 136 LEU A O 1
ATOM 1080 N N . GLN A 1 137 ? 19.609 2.427 -20.592 1.00 94.44 137 GLN A N 1
ATOM 1081 C CA . GLN A 1 137 ? 19.780 3.877 -20.777 1.00 94.44 137 GLN A CA 1
ATOM 1082 C C . GLN A 1 137 ? 20.734 4.486 -19.739 1.00 94.44 137 GLN A C 1
ATOM 1084 O O . GLN A 1 137 ? 21.586 5.307 -20.088 1.00 94.44 137 GLN A O 1
ATOM 1089 N N . TRP A 1 138 ? 20.644 4.059 -18.475 1.00 95.81 138 TRP A N 1
ATOM 1090 C CA . TRP A 1 138 ? 21.587 4.470 -17.434 1.00 95.81 138 TRP A CA 1
ATOM 1091 C C . TRP A 1 138 ? 23.022 4.032 -17.761 1.00 95.81 138 TRP A C 1
ATOM 1093 O O . TRP A 1 138 ? 23.951 4.824 -17.599 1.00 95.81 138 TRP A O 1
ATOM 1103 N N . MET A 1 139 ? 23.229 2.818 -18.285 1.00 96.31 139 MET A N 1
ATOM 1104 C CA . MET A 1 139 ? 24.561 2.370 -18.706 1.00 96.31 139 MET A CA 1
ATOM 1105 C C . MET A 1 139 ? 25.128 3.260 -19.822 1.00 96.31 139 MET A C 1
ATOM 1107 O O . MET A 1 139 ? 26.317 3.577 -19.788 1.00 96.31 139 MET A O 1
ATOM 1111 N N . THR A 1 140 ? 24.302 3.698 -20.783 1.00 94.44 140 THR A N 1
ATOM 1112 C CA . THR A 1 140 ? 24.716 4.679 -21.803 1.00 94.44 140 THR A CA 1
ATOM 1113 C C . THR A 1 140 ? 25.125 5.999 -21.153 1.00 94.44 140 THR A C 1
ATOM 1115 O O . THR A 1 140 ? 26.196 6.518 -21.453 1.00 94.44 140 THR A O 1
ATOM 1118 N N . TRP A 1 141 ? 24.321 6.525 -20.225 1.00 92.94 141 TRP A N 1
ATOM 1119 C CA . TRP A 1 141 ? 24.630 7.774 -19.520 1.00 92.94 141 TRP A CA 1
ATOM 1120 C C . TRP A 1 141 ? 25.940 7.705 -18.722 1.00 92.94 141 TRP A C 1
ATOM 1122 O O . TRP A 1 141 ? 26.713 8.660 -18.713 1.00 92.94 141 TRP A O 1
ATOM 1132 N N . LYS A 1 142 ? 26.233 6.558 -18.103 1.00 94.12 142 LYS A N 1
ATOM 1133 C CA . LYS A 1 142 ? 27.501 6.309 -17.400 1.00 94.12 142 LYS A CA 1
ATOM 1134 C C . LYS A 1 142 ? 28.689 6.044 -18.329 1.00 94.12 142 LYS A C 1
ATOM 1136 O O . LYS A 1 142 ? 29.786 5.823 -17.823 1.00 94.12 142 LYS A O 1
ATOM 1141 N N . GLY A 1 143 ? 28.487 6.002 -19.648 1.00 94.19 143 GLY A N 1
ATOM 1142 C CA . GLY A 1 143 ? 29.529 5.658 -20.619 1.00 94.19 143 GLY A CA 1
ATOM 1143 C C . GLY A 1 143 ? 29.961 4.188 -20.575 1.00 94.19 143 GLY A C 1
ATOM 1144 O O . GLY A 1 143 ? 31.039 3.851 -21.050 1.00 94.19 143 GLY A O 1
ATOM 1145 N N . LYS A 1 144 ? 29.140 3.303 -19.998 1.00 95.50 144 LYS A N 1
ATOM 1146 C CA . LYS A 1 144 ? 29.426 1.861 -19.874 1.00 95.50 144 LYS A CA 1
ATOM 1147 C C . LYS A 1 144 ? 29.028 1.056 -21.106 1.00 95.50 144 LYS A C 1
ATOM 1149 O O . LYS A 1 144 ? 29.355 -0.121 -21.209 1.00 95.50 144 LYS A O 1
ATOM 1154 N N . ARG A 1 145 ? 28.296 1.678 -22.027 1.00 94.44 145 ARG A N 1
ATOM 1155 C CA . ARG A 1 145 ? 27.914 1.106 -23.317 1.00 94.44 145 ARG A CA 1
ATOM 1156 C C . ARG A 1 145 ? 27.728 2.195 -24.362 1.00 94.44 145 ARG A C 1
ATOM 1158 O O . ARG A 1 145 ? 27.579 3.370 -24.022 1.00 94.44 145 ARG A O 1
ATOM 1165 N N . SER A 1 14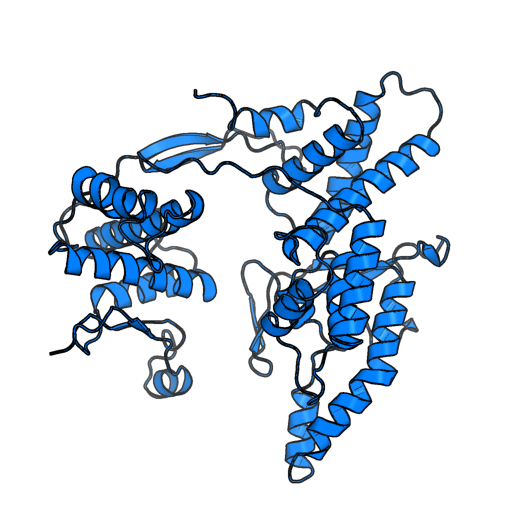6 ? 27.670 1.780 -25.624 1.00 91.94 146 SER A N 1
ATOM 1166 C CA . SER A 1 146 ? 27.257 2.641 -26.731 1.00 91.94 146 SER A CA 1
ATOM 1167 C C . SER A 1 146 ? 25.803 3.107 -26.575 1.00 91.94 146 SER A C 1
ATOM 1169 O O . SER A 1 146 ? 25.047 2.614 -25.726 1.00 91.94 146 SER A O 1
ATOM 1171 N N . HIS A 1 147 ? 25.419 4.090 -27.392 1.00 91.00 147 HIS A N 1
ATOM 1172 C CA . HIS A 1 147 ? 24.081 4.666 -27.371 1.00 91.00 147 HIS A CA 1
ATOM 1173 C C . HIS A 1 147 ? 22.995 3.586 -27.489 1.00 91.00 147 HIS A C 1
ATOM 1175 O O . HIS A 1 147 ? 22.999 2.781 -28.419 1.00 91.00 147 HIS A O 1
ATOM 1181 N N . PHE A 1 148 ? 22.068 3.577 -26.532 1.00 92.31 148 PHE A N 1
ATOM 1182 C CA . PHE A 1 148 ? 20.914 2.689 -26.514 1.00 92.31 148 PHE A CA 1
ATOM 1183 C C . PHE A 1 148 ? 19.658 3.476 -26.894 1.00 92.31 148 PHE A C 1
ATOM 1185 O O . PHE A 1 148 ? 19.077 4.181 -26.067 1.00 92.31 148 PHE A O 1
ATOM 1192 N N . ALA A 1 149 ? 19.262 3.369 -28.162 1.00 87.88 149 ALA A N 1
ATOM 1193 C CA . ALA A 1 149 ? 18.074 4.031 -28.680 1.00 87.88 149 ALA A CA 1
ATOM 1194 C C . ALA A 1 149 ? 16.819 3.218 -28.345 1.00 87.88 149 ALA A C 1
ATOM 1196 O O . ALA A 1 149 ? 16.709 2.045 -28.702 1.00 87.88 149 ALA A O 1
ATOM 1197 N N . VAL A 1 150 ? 15.859 3.863 -27.683 1.00 88.38 150 VAL A N 1
ATOM 1198 C CA . VAL A 1 150 ? 14.539 3.292 -27.409 1.00 88.38 150 VAL A CA 1
ATOM 1199 C C . VAL A 1 150 ? 13.521 4.068 -28.230 1.00 88.38 150 VAL A C 1
ATOM 1201 O O . VAL A 1 150 ? 13.379 5.270 -28.012 1.00 88.38 150 VAL A O 1
ATOM 1204 N N . PRO A 1 151 ? 12.824 3.430 -29.181 1.00 88.62 151 PRO A N 1
ATOM 1205 C CA . PRO A 1 151 ? 11.770 4.094 -29.926 1.00 88.62 151 PRO A CA 1
ATOM 1206 C C . PRO A 1 151 ? 10.590 4.390 -28.996 1.00 88.62 151 PRO A C 1
ATOM 1208 O O . PRO A 1 151 ? 10.092 3.504 -28.294 1.00 88.62 151 PRO A O 1
ATOM 1211 N N . TYR A 1 152 ? 10.138 5.642 -28.995 1.00 86.19 152 TYR A N 1
ATOM 1212 C CA . TYR A 1 152 ? 8.969 6.094 -28.248 1.00 86.19 152 TYR A CA 1
ATOM 1213 C C . TYR A 1 152 ? 7.850 6.499 -29.205 1.00 86.19 152 TYR A C 1
ATOM 1215 O O . TYR A 1 152 ? 8.093 7.055 -30.272 1.00 86.19 152 TYR A O 1
ATOM 1223 N N . VAL A 1 153 ? 6.617 6.228 -28.793 1.00 83.56 153 VAL A N 1
ATOM 1224 C CA . VAL A 1 153 ? 5.387 6.677 -29.438 1.00 83.56 153 VAL A CA 1
ATOM 1225 C C . VAL A 1 153 ? 4.699 7.638 -28.479 1.00 83.56 153 VAL A C 1
ATOM 1227 O O . VAL A 1 153 ? 4.440 7.287 -27.323 1.00 83.56 153 VAL A O 1
ATOM 1230 N N . THR A 1 154 ? 4.402 8.845 -28.947 1.00 80.56 154 THR A N 1
ATOM 1231 C CA . THR A 1 154 ? 3.656 9.829 -28.165 1.00 80.56 154 THR A CA 1
ATOM 1232 C C . THR A 1 154 ? 2.197 9.397 -28.073 1.00 80.56 154 THR A C 1
ATOM 1234 O O . THR A 1 154 ? 1.531 9.198 -29.086 1.00 80.56 154 THR A O 1
ATOM 1237 N N . ARG A 1 155 ? 1.691 9.255 -26.848 1.00 76.31 155 ARG A N 1
ATOM 1238 C CA . ARG A 1 155 ? 0.269 9.037 -26.571 1.00 76.31 155 ARG A CA 1
ATOM 1239 C C . ARG A 1 155 ? -0.331 10.262 -25.919 1.00 76.31 155 ARG A C 1
ATOM 1241 O O . ARG A 1 155 ? 0.330 10.949 -25.145 1.00 76.31 155 ARG A O 1
ATOM 1248 N N . THR A 1 156 ? -1.597 10.517 -26.208 1.00 67.62 156 THR A N 1
ATOM 1249 C CA . THR A 1 156 ? -2.327 11.659 -25.666 1.00 67.62 156 THR A CA 1
ATOM 1250 C C . THR A 1 156 ? -3.341 11.157 -24.656 1.00 67.62 156 THR A C 1
ATOM 1252 O O . THR A 1 156 ? -4.387 10.659 -25.040 1.00 67.62 156 THR A O 1
ATOM 1255 N N . ALA A 1 157 ? -3.062 11.334 -23.365 1.00 60.56 157 ALA A N 1
ATOM 1256 C CA . ALA A 1 157 ? -4.092 11.162 -22.350 1.00 60.56 157 ALA A CA 1
ATOM 1257 C C . ALA A 1 157 ? -4.858 12.473 -22.207 1.00 60.56 157 ALA A C 1
ATOM 1259 O O . ALA A 1 157 ? -4.274 13.536 -21.969 1.00 60.56 157 ALA A O 1
ATOM 1260 N N . TYR A 1 158 ? -6.181 12.400 -22.251 1.00 55.34 158 TYR A N 1
ATOM 1261 C CA . TYR A 1 158 ? -7.032 13.503 -21.830 1.00 55.34 158 TYR A CA 1
ATOM 1262 C C . TYR A 1 158 ? -7.205 13.409 -20.312 1.00 55.34 158 TYR A C 1
ATOM 1264 O O . TYR A 1 158 ? -7.925 12.530 -19.827 1.00 55.34 158 TYR A O 1
ATOM 1272 N N . PRO A 1 159 ? -6.544 14.265 -19.507 1.00 47.00 159 PRO A N 1
ATOM 1273 C CA . PRO A 1 159 ? -6.814 14.275 -18.084 1.00 47.00 159 PRO A CA 1
ATOM 1274 C C . PRO A 1 159 ? -8.275 14.683 -17.900 1.00 47.00 159 PRO A C 1
ATOM 1276 O O . PRO A 1 159 ? -8.644 15.822 -18.205 1.00 47.00 159 PRO A O 1
ATOM 1279 N N . GLY A 1 160 ? -9.101 13.761 -17.389 1.00 47.66 160 GLY A N 1
ATOM 1280 C CA . GLY A 1 160 ? -10.463 14.086 -16.963 1.00 47.66 160 GLY A CA 1
ATOM 1281 C C . GLY A 1 160 ? -10.430 15.372 -16.142 1.00 47.66 160 GLY A C 1
ATOM 1282 O O . GLY A 1 160 ? -9.518 15.527 -15.322 1.00 47.66 160 GLY A O 1
ATOM 1283 N N . ARG A 1 161 ? -11.337 16.317 -16.443 1.00 46.12 161 ARG A N 1
ATOM 1284 C CA . ARG A 1 161 ? -11.326 17.682 -15.881 1.00 46.12 161 ARG A CA 1
ATOM 1285 C C . ARG A 1 161 ? -10.974 17.629 -14.396 1.00 46.12 161 ARG A C 1
ATOM 1287 O O . ARG A 1 161 ? -11.696 17.013 -13.612 1.00 46.12 161 ARG A O 1
ATOM 1294 N N . SER A 1 162 ? -9.846 18.244 -14.036 1.00 39.22 162 SER A N 1
ATOM 1295 C CA . SER A 1 162 ? -9.467 18.420 -12.636 1.00 39.22 162 SER A CA 1
ATOM 1296 C C . SER A 1 162 ? -10.607 19.120 -11.893 1.00 39.22 162 SER A C 1
ATOM 1298 O O . SER A 1 162 ? -11.319 19.945 -12.464 1.00 39.22 162 SER A O 1
ATOM 1300 N N . HIS A 1 163 ? -10.756 18.837 -10.601 1.00 44.56 163 HIS A N 1
ATOM 1301 C CA . HIS A 1 163 ? -11.673 19.559 -9.711 1.00 44.56 163 HIS A CA 1
ATOM 1302 C C . HIS A 1 163 ? -11.291 21.045 -9.530 1.00 44.56 163 HIS A C 1
ATOM 1304 O O . HIS A 1 163 ? -12.015 21.810 -8.903 1.00 44.56 163 HIS A O 1
ATOM 1310 N N . SER A 1 164 ? -10.157 21.467 -10.093 1.00 36.34 164 SER A N 1
ATOM 1311 C CA . SER A 1 164 ? -9.731 22.861 -10.222 1.00 36.34 164 SER A CA 1
ATOM 1312 C C . SER A 1 164 ? -10.224 23.425 -11.559 1.00 36.34 164 SER A C 1
ATOM 1314 O O . SER A 1 164 ? -10.017 22.793 -12.590 1.00 36.34 164 SER A O 1
ATOM 1316 N N . ALA A 1 165 ? -10.826 24.616 -11.555 1.00 38.09 165 ALA A N 1
ATOM 1317 C CA . ALA A 1 165 ? -11.448 25.296 -12.701 1.00 38.09 165 ALA A CA 1
ATOM 1318 C C . ALA A 1 165 ? -10.483 25.748 -13.832 1.00 38.09 165 ALA A C 1
ATOM 1320 O O . ALA A 1 165 ? -10.653 26.817 -14.409 1.00 38.09 165 ALA A O 1
ATOM 1321 N N . GLY A 1 166 ? -9.459 24.958 -14.161 1.00 43.94 166 GLY A N 1
ATOM 1322 C CA . GLY A 1 166 ? -8.554 25.194 -15.283 1.00 43.94 166 GLY A CA 1
ATOM 1323 C C . GLY A 1 166 ? -8.871 24.263 -16.451 1.00 43.94 166 GLY A C 1
ATOM 1324 O O . GLY A 1 166 ? -9.097 23.070 -16.251 1.00 43.94 166 GLY A O 1
ATOM 1325 N N . ASN A 1 167 ? -8.865 24.796 -17.675 1.00 42.28 167 ASN A N 1
ATOM 1326 C CA . ASN A 1 167 ? -8.954 24.007 -18.905 1.00 42.28 167 ASN A CA 1
ATOM 1327 C C . ASN A 1 167 ? -7.939 22.849 -18.878 1.00 42.28 167 ASN A C 1
ATOM 1329 O O . ASN A 1 167 ? -6.727 23.077 -18.902 1.00 42.28 167 ASN A O 1
ATOM 1333 N N . SER A 1 168 ? -8.430 21.605 -18.838 1.00 48.03 168 SER A N 1
ATOM 1334 C CA . SER A 1 168 ? -7.601 20.405 -18.991 1.00 48.03 168 SER A CA 1
ATOM 1335 C C . SER A 1 168 ? -7.026 20.388 -20.405 1.00 48.03 168 SER A C 1
ATOM 1337 O O . SER A 1 168 ? -7.713 20.009 -21.351 1.00 48.03 168 SER A O 1
ATOM 1339 N N . ARG A 1 169 ? -5.766 20.801 -20.563 1.00 56.12 169 ARG A N 1
ATOM 1340 C CA . ARG A 1 169 ? -5.019 20.532 -21.796 1.00 56.12 169 ARG A CA 1
ATOM 1341 C C . ARG A 1 169 ? -4.719 19.028 -21.872 1.00 56.12 169 ARG A C 1
ATOM 1343 O O . ARG A 1 169 ? -4.375 18.451 -20.833 1.00 56.12 169 ARG A O 1
ATOM 1350 N N . PRO A 1 170 ? -4.838 18.400 -23.056 1.00 58.25 170 PRO A N 1
ATOM 1351 C CA . PRO A 1 170 ? -4.392 17.027 -23.258 1.00 58.25 170 PRO A CA 1
ATOM 1352 C C . PRO A 1 170 ? -2.943 16.898 -22.788 1.00 58.25 170 PRO A C 1
ATOM 1354 O O . PRO A 1 170 ? -2.112 17.761 -23.081 1.00 58.25 170 PRO A O 1
ATOM 1357 N N . ARG A 1 171 ? -2.650 15.861 -22.003 1.00 62.00 171 ARG A N 1
ATOM 1358 C CA . ARG A 1 171 ? -1.282 15.544 -21.601 1.00 62.00 171 ARG A CA 1
ATOM 1359 C C . ARG A 1 171 ? -0.757 14.500 -22.562 1.00 62.00 171 ARG A C 1
ATOM 1361 O O . ARG A 1 171 ? -1.175 13.346 -22.516 1.00 62.00 171 ARG A O 1
ATOM 1368 N N . THR A 1 172 ? 0.168 14.914 -23.411 1.00 70.81 172 THR A N 1
ATOM 1369 C CA . THR A 1 172 ? 0.965 13.976 -24.185 1.00 70.81 172 THR A CA 1
ATOM 1370 C C . THR A 1 172 ? 2.031 13.353 -23.288 1.00 70.81 172 THR A C 1
ATOM 1372 O O . THR A 1 172 ? 2.583 14.007 -22.399 1.00 70.81 172 THR A O 1
ATOM 1375 N N . TYR A 1 173 ? 2.274 12.064 -23.468 1.00 71.94 173 TYR A N 1
ATOM 1376 C CA . TYR A 1 173 ? 3.325 11.331 -22.785 1.00 71.94 173 TYR A CA 1
ATOM 1377 C C . TYR A 1 173 ? 3.919 10.296 -23.730 1.00 71.94 173 TYR A C 1
ATOM 1379 O O . TYR A 1 173 ? 3.208 9.633 -24.485 1.00 71.94 173 TYR A O 1
ATOM 1387 N N . ASP A 1 174 ? 5.235 10.156 -23.672 1.00 79.69 174 ASP A N 1
ATOM 1388 C CA . ASP A 1 174 ? 5.957 9.229 -24.526 1.00 79.69 174 ASP A CA 1
ATOM 1389 C C . ASP A 1 174 ? 5.976 7.834 -23.914 1.00 79.69 174 ASP A C 1
ATOM 1391 O O . ASP A 1 174 ? 6.207 7.634 -22.717 1.00 79.69 174 ASP A O 1
ATOM 1395 N N . VAL A 1 175 ? 5.709 6.845 -24.758 1.00 83.88 175 VAL A N 1
ATOM 1396 C CA . VAL A 1 175 ? 5.576 5.449 -24.360 1.00 83.88 175 VAL A CA 1
ATOM 1397 C C . VAL A 1 175 ? 6.483 4.610 -25.237 1.00 83.88 175 VAL A C 1
ATOM 1399 O O . VAL A 1 175 ? 6.439 4.744 -26.454 1.00 83.88 175 VAL A O 1
ATOM 1402 N N . ARG A 1 176 ? 7.307 3.734 -24.650 1.00 88.69 176 ARG A N 1
ATOM 1403 C CA . ARG A 1 176 ? 8.186 2.867 -25.451 1.00 88.69 176 ARG A CA 1
ATOM 1404 C C . ARG A 1 176 ? 7.356 2.054 -26.457 1.00 88.69 176 ARG A C 1
ATOM 1406 O O . ARG A 1 176 ? 6.297 1.518 -26.103 1.00 88.69 176 ARG A O 1
ATOM 1413 N N . GLN A 1 177 ? 7.834 1.939 -27.689 1.00 87.38 177 GLN A N 1
ATOM 1414 C CA . GLN A 1 177 ? 7.206 1.110 -28.714 1.00 87.38 177 GLN A CA 1
ATOM 1415 C C . GLN A 1 177 ? 7.160 -0.347 -28.238 1.00 87.38 177 GLN A C 1
ATOM 1417 O O . GLN A 1 177 ? 8.148 -0.873 -27.735 1.00 87.38 177 GLN A O 1
ATOM 1422 N N . GLY A 1 178 ? 6.006 -1.003 -28.354 1.00 86.38 178 GLY A N 1
ATOM 1423 C CA . GLY A 1 178 ? 5.815 -2.358 -27.830 1.00 86.38 178 GLY A CA 1
ATOM 1424 C C . GLY A 1 178 ? 5.426 -2.420 -26.348 1.00 86.38 178 GLY A C 1
ATOM 1425 O O . GLY A 1 178 ? 5.292 -3.522 -25.812 1.00 86.38 178 GLY A O 1
ATOM 1426 N N . ARG A 1 179 ? 5.180 -1.277 -25.675 1.00 89.19 179 ARG A N 1
ATOM 1427 C CA . ARG A 1 179 ? 4.511 -1.280 -24.364 1.00 89.19 179 ARG A CA 1
ATOM 1428 C C . ARG A 1 179 ? 3.147 -1.947 -24.471 1.00 89.19 179 ARG A C 1
ATOM 1430 O O . ARG A 1 179 ? 2.275 -1.495 -25.210 1.00 89.19 179 ARG A O 1
ATOM 1437 N N . ARG A 1 180 ? 2.955 -2.991 -23.668 1.00 88.44 180 ARG A N 1
ATOM 1438 C CA . ARG A 1 180 ? 1.718 -3.769 -23.617 1.00 88.44 180 ARG A CA 1
ATOM 1439 C C . ARG A 1 180 ? 0.596 -2.934 -23.005 1.00 88.44 180 ARG A C 1
ATOM 1441 O O . ARG A 1 180 ? 0.821 -2.199 -22.038 1.00 88.44 180 ARG A O 1
ATOM 1448 N N . ARG A 1 181 ? -0.605 -3.042 -23.567 1.00 81.06 181 ARG A N 1
ATOM 1449 C CA . ARG A 1 181 ? -1.792 -2.343 -23.074 1.00 81.06 181 ARG A CA 1
ATOM 1450 C C . ARG A 1 181 ? -2.261 -2.993 -21.776 1.00 81.06 181 ARG A C 1
ATOM 1452 O O . ARG A 1 181 ? -2.440 -4.199 -21.714 1.00 81.06 181 ARG A O 1
ATOM 1459 N N . GLU A 1 182 ? -2.445 -2.193 -20.734 1.00 78.69 182 GLU A N 1
ATOM 1460 C CA . GLU A 1 182 ? -3.038 -2.677 -19.489 1.00 78.69 182 GLU A CA 1
ATOM 1461 C C . GLU A 1 182 ? -4.559 -2.619 -19.644 1.00 78.69 182 GLU A C 1
ATOM 1463 O O . GLU A 1 182 ? -5.103 -1.526 -19.728 1.00 78.69 182 GLU A O 1
ATOM 1468 N N . SER A 1 183 ? -5.260 -3.751 -19.691 1.00 62.38 183 SER A N 1
ATOM 1469 C CA . SER A 1 183 ? -6.727 -3.735 -19.624 1.00 62.38 183 SER A CA 1
ATOM 1470 C C . SER A 1 183 ? -7.155 -3.534 -18.167 1.00 62.38 183 SER A C 1
ATOM 1472 O O . SER A 1 183 ? -6.900 -4.418 -17.340 1.00 62.38 183 SER A O 1
ATOM 1474 N N . PRO A 1 184 ? -7.768 -2.394 -17.793 1.00 61.31 184 PRO A N 1
ATOM 1475 C CA . PRO A 1 184 ? -8.316 -2.245 -16.454 1.00 61.31 184 PRO A CA 1
ATOM 1476 C C . PRO A 1 184 ? -9.461 -3.249 -16.289 1.00 61.31 184 PRO A C 1
ATOM 1478 O O . PRO A 1 184 ? -10.457 -3.179 -17.002 1.00 61.31 184 PRO A O 1
ATOM 1481 N N . GLY A 1 185 ? -9.303 -4.208 -15.374 1.00 61.41 185 GLY A N 1
ATOM 1482 C CA .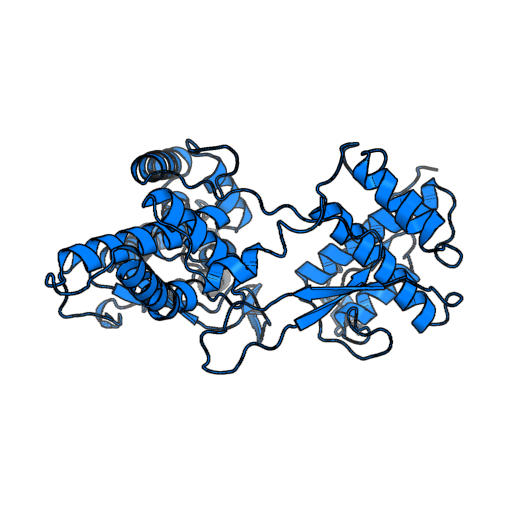 GLY A 1 185 ? -10.360 -5.173 -15.071 1.00 61.41 185 GLY A CA 1
ATOM 1483 C C . GLY A 1 185 ? -11.633 -4.476 -14.591 1.00 61.41 185 GLY A C 1
ATOM 1484 O O . GLY A 1 185 ? -11.569 -3.407 -13.974 1.00 61.41 185 GLY A O 1
ATOM 1485 N N . GLU A 1 186 ? -12.788 -5.081 -14.863 1.00 70.31 186 GLU A N 1
ATOM 1486 C CA . GLU A 1 186 ? -14.058 -4.567 -14.358 1.00 70.31 186 GLU A CA 1
ATOM 1487 C C . GLU A 1 186 ? -14.090 -4.593 -12.829 1.00 70.31 186 GLU A C 1
ATOM 1489 O O . GLU A 1 186 ? -13.609 -5.521 -12.170 1.00 70.31 186 GLU A O 1
ATOM 1494 N N . LEU A 1 187 ? -14.639 -3.527 -12.249 1.00 81.56 187 LEU A N 1
ATOM 1495 C CA . LEU A 1 187 ? -14.708 -3.383 -10.806 1.00 81.56 187 LEU A CA 1
ATOM 1496 C C . LEU A 1 187 ? -15.841 -4.262 -10.261 1.00 81.56 187 LEU A C 1
ATOM 1498 O O . LEU A 1 187 ? -17.002 -3.879 -10.310 1.00 81.56 187 LEU A O 1
ATOM 1502 N N . GLN A 1 188 ? -15.510 -5.430 -9.715 1.00 85.12 188 GLN A N 1
ATOM 1503 C CA . GLN A 1 188 ? -16.477 -6.276 -9.013 1.00 85.12 188 GLN A CA 1
ATOM 1504 C C . GLN A 1 188 ? -16.573 -5.862 -7.537 1.00 85.12 188 GLN A C 1
ATOM 1506 O O . GLN A 1 188 ? -15.571 -5.894 -6.818 1.00 85.12 188 GLN A O 1
ATOM 1511 N N . MET A 1 189 ? -17.766 -5.508 -7.055 1.00 90.31 189 MET A N 1
ATOM 1512 C CA . MET A 1 189 ? -18.008 -5.175 -5.645 1.00 90.31 189 MET A CA 1
ATOM 1513 C C . MET A 1 189 ? -18.968 -6.178 -5.004 1.00 90.31 189 MET A C 1
ATOM 1515 O O . MET A 1 189 ? -19.961 -6.536 -5.636 1.00 90.31 189 MET A O 1
ATOM 1519 N N . PRO A 1 190 ? -18.685 -6.645 -3.776 1.00 92.88 190 PRO A N 1
ATOM 1520 C CA . PRO A 1 190 ? -19.637 -7.458 -3.028 1.00 92.88 190 PRO A CA 1
ATOM 1521 C C . PRO A 1 190 ? -20.824 -6.608 -2.555 1.00 92.88 190 PRO A C 1
ATOM 1523 O O . PRO A 1 190 ? -20.700 -5.394 -2.383 1.00 92.88 190 PRO A O 1
ATOM 1526 N N . THR A 1 191 ? -21.956 -7.262 -2.307 1.00 91.44 191 THR A N 1
ATOM 1527 C CA . THR A 1 191 ? -23.099 -6.659 -1.600 1.00 91.44 191 THR A CA 1
ATOM 1528 C C . THR A 1 191 ? -22.785 -6.462 -0.115 1.00 91.44 191 THR A C 1
ATOM 1530 O O . THR A 1 191 ? -21.911 -7.141 0.425 1.00 91.44 191 THR A O 1
ATOM 1533 N N . ASP A 1 192 ? -23.526 -5.585 0.564 1.00 92.19 192 ASP A N 1
ATOM 1534 C CA . ASP A 1 192 ? -23.353 -5.332 2.004 1.00 92.19 192 ASP A CA 1
ATOM 1535 C C . ASP A 1 192 ? -23.514 -6.623 2.823 1.00 92.19 192 ASP A C 1
ATOM 1537 O O . ASP A 1 192 ? -22.638 -6.969 3.608 1.00 92.19 192 ASP A O 1
ATOM 1541 N N . HIS A 1 193 ? -24.534 -7.431 2.514 1.00 94.56 193 HIS A N 1
ATOM 1542 C CA . HIS A 1 193 ? -24.754 -8.736 3.146 1.00 94.56 193 HIS A CA 1
ATOM 1543 C C . HIS A 1 193 ? -23.565 -9.701 2.976 1.00 94.56 193 HIS A C 1
ATOM 1545 O O . HIS A 1 193 ? -23.164 -10.393 3.910 1.00 94.56 193 HIS A O 1
ATOM 1551 N N . GLN A 1 194 ? -22.955 -9.744 1.786 1.00 95.88 194 GLN A N 1
ATOM 1552 C CA . GLN A 1 194 ? -21.761 -10.563 1.557 1.00 95.88 194 GLN A CA 1
ATOM 1553 C C . GLN A 1 194 ? -20.541 -10.046 2.332 1.00 95.88 194 GLN A C 1
ATOM 1555 O O . GLN A 1 194 ? -19.712 -10.845 2.772 1.00 95.88 194 GLN A O 1
ATOM 1560 N N . VAL A 1 195 ? -20.410 -8.725 2.483 1.00 97.12 195 VAL A N 1
ATOM 1561 C CA . VAL A 1 195 ? -19.354 -8.115 3.301 1.00 97.12 195 VAL A CA 1
ATOM 1562 C C . VAL A 1 195 ? -19.562 -8.438 4.777 1.00 97.12 195 VAL A C 1
ATOM 1564 O O . VAL A 1 195 ? -18.581 -8.767 5.441 1.00 97.12 195 VAL A O 1
ATOM 1567 N N . ASP A 1 196 ? -20.800 -8.415 5.266 1.00 96.69 196 ASP A N 1
ATOM 1568 C CA . ASP A 1 196 ? -21.136 -8.733 6.656 1.00 96.69 196 ASP A CA 1
ATOM 1569 C C . ASP A 1 196 ? -20.810 -10.191 6.993 1.00 96.69 196 ASP A C 1
ATOM 1571 O O . ASP A 1 196 ? -20.055 -10.441 7.936 1.00 96.69 196 ASP A O 1
ATOM 1575 N N . ILE A 1 197 ? -21.253 -11.145 6.161 1.00 97.62 197 ILE A N 1
ATOM 1576 C CA . ILE A 1 197 ? -20.905 -12.573 6.304 1.00 97.62 197 ILE A CA 1
ATOM 1577 C C . ILE A 1 197 ? -19.385 -12.759 6.318 1.00 97.62 197 ILE A C 1
ATOM 1579 O O . ILE A 1 197 ? -18.826 -13.470 7.162 1.00 97.62 197 ILE A O 1
ATOM 1583 N N . TRP A 1 198 ? -18.688 -12.117 5.377 1.00 98.25 198 TRP A N 1
ATOM 1584 C CA . TRP A 1 198 ? -17.235 -12.190 5.317 1.00 98.25 198 TRP A CA 1
ATOM 1585 C C . TRP A 1 198 ? -16.599 -11.631 6.596 1.00 98.25 198 TRP A C 1
ATOM 1587 O O . TRP A 1 198 ? -15.730 -12.284 7.178 1.00 98.25 198 TRP A O 1
ATOM 1597 N N . LEU A 1 199 ? -17.018 -10.455 7.060 1.00 98.25 199 LEU A N 1
ATOM 1598 C CA . LEU A 1 199 ? -16.436 -9.804 8.228 1.00 98.25 199 LEU A CA 1
ATOM 1599 C C . LEU A 1 199 ? -16.671 -10.629 9.499 1.00 98.25 199 LEU A C 1
ATOM 1601 O O . LEU A 1 199 ? -15.726 -10.847 10.261 1.00 98.25 199 LEU A O 1
ATOM 1605 N N . GLU A 1 200 ? -17.887 -11.135 9.696 1.00 98.19 200 GLU A N 1
ATOM 1606 C CA . GLU A 1 200 ? -18.237 -12.017 10.811 1.00 98.19 200 GLU A CA 1
ATOM 1607 C C . GLU A 1 200 ? -17.362 -13.275 10.814 1.00 98.19 200 GLU A C 1
ATOM 1609 O O . GLU A 1 200 ? -16.757 -13.619 11.833 1.00 98.19 200 GLU A O 1
ATOM 1614 N N . SER A 1 201 ? -17.172 -13.907 9.652 1.00 98.12 201 SER A N 1
ATOM 1615 C CA . SER A 1 201 ? -16.289 -15.071 9.545 1.00 98.12 201 SER A CA 1
ATOM 1616 C C . SER A 1 201 ? -14.835 -14.753 9.931 1.00 98.12 201 SER A C 1
ATOM 1618 O O . SER A 1 201 ? -14.160 -15.585 10.540 1.00 98.12 201 SER A O 1
ATOM 1620 N N . VAL A 1 202 ? -14.334 -13.541 9.647 1.00 98.00 202 VAL A N 1
ATOM 1621 C CA . VAL A 1 202 ? -12.988 -13.123 10.071 1.00 98.00 202 VAL A CA 1
ATOM 1622 C C . VAL A 1 202 ? -12.926 -12.946 11.587 1.00 98.00 202 VAL A C 1
ATOM 1624 O O . VAL A 1 202 ? -11.949 -13.384 12.197 1.00 98.00 202 VAL A O 1
ATOM 1627 N N . TYR A 1 203 ? -13.945 -12.346 12.209 1.00 98.06 203 TYR A N 1
ATOM 1628 C CA . TYR A 1 203 ? -14.028 -12.254 13.670 1.00 98.06 203 TYR A CA 1
ATOM 1629 C C . TYR A 1 203 ? -13.987 -13.634 14.325 1.00 98.06 203 TYR A C 1
ATOM 1631 O O . TYR A 1 203 ? -13.204 -13.838 15.254 1.00 98.06 203 TYR A O 1
ATOM 1639 N N . THR A 1 204 ? -14.750 -14.587 13.792 1.00 97.75 204 THR A N 1
ATOM 1640 C CA . THR A 1 204 ? -14.814 -15.963 14.296 1.00 97.75 204 THR A CA 1
ATOM 1641 C C . THR A 1 204 ? -13.487 -16.703 14.122 1.00 97.75 204 THR A C 1
ATOM 1643 O O . THR A 1 204 ? -12.983 -17.305 15.067 1.00 97.75 204 THR A O 1
ATOM 1646 N N . LEU A 1 205 ? -12.867 -16.629 12.940 1.00 97.25 205 LEU A N 1
ATOM 1647 C CA . LEU A 1 205 ? -11.666 -17.413 12.615 1.00 97.25 205 LEU A CA 1
ATOM 1648 C C . LEU A 1 205 ? -10.357 -16.796 13.125 1.00 97.25 205 LEU A C 1
ATOM 1650 O O . LEU A 1 205 ? -9.378 -17.508 13.353 1.00 97.25 205 LEU A O 1
ATOM 1654 N N . ARG A 1 206 ? -10.285 -15.464 13.228 1.00 96.88 206 ARG A N 1
ATOM 1655 C CA . ARG A 1 206 ? -9.038 -14.724 13.507 1.00 96.88 206 ARG A CA 1
ATOM 1656 C C . ARG A 1 206 ? -9.094 -13.874 14.773 1.00 96.88 206 ARG A C 1
ATOM 1658 O O . ARG A 1 206 ? -8.068 -13.319 15.174 1.00 96.88 206 ARG A O 1
ATOM 1665 N N . GLY A 1 207 ? -10.257 -13.791 15.409 1.00 96.19 207 GLY A N 1
ATOM 1666 C CA . GLY A 1 207 ? -10.460 -13.098 16.671 1.00 96.19 207 GLY A CA 1
ATOM 1667 C C . GLY A 1 207 ? -10.600 -11.580 16.549 1.00 96.19 207 GLY A C 1
ATOM 1668 O O . GLY A 1 207 ? -10.424 -10.963 15.494 1.00 96.19 207 GLY A O 1
ATOM 1669 N N . GLN A 1 208 ? -10.884 -10.966 17.700 1.00 96.56 208 GLN A N 1
ATOM 1670 C CA . GLN A 1 208 ? -11.328 -9.576 17.809 1.00 96.56 208 GLN A CA 1
ATOM 1671 C C . GLN A 1 208 ? -10.371 -8.552 17.190 1.00 96.56 208 GLN A C 1
ATOM 1673 O O . GLN A 1 208 ? -10.826 -7.620 16.530 1.00 96.56 208 GLN A O 1
ATOM 1678 N N . THR A 1 209 ? -9.055 -8.691 17.394 1.00 98.00 209 THR A N 1
ATOM 1679 C CA . THR A 1 209 ? -8.083 -7.712 16.881 1.00 98.00 209 THR A CA 1
ATOM 1680 C C . THR A 1 209 ? -8.095 -7.660 15.357 1.00 98.00 209 THR A C 1
ATOM 1682 O O . THR A 1 209 ? -8.161 -6.578 14.781 1.00 98.00 209 THR A O 1
ATOM 1685 N N . LEU A 1 210 ? -8.007 -8.817 14.696 1.00 98.19 210 LEU A N 1
ATOM 1686 C CA . LEU A 1 210 ? -7.891 -8.882 13.239 1.00 98.19 210 LEU A CA 1
ATOM 1687 C C . LEU A 1 210 ? -9.228 -8.583 12.550 1.00 98.19 210 LEU A C 1
ATOM 1689 O O . LEU A 1 210 ? -9.226 -7.909 11.519 1.00 98.19 210 LEU A O 1
ATOM 1693 N N . GLY A 1 211 ? -10.353 -8.989 13.152 1.00 98.00 211 GLY A N 1
ATOM 1694 C CA . GLY A 1 211 ? -11.684 -8.554 12.720 1.00 98.00 211 GLY A CA 1
ATOM 1695 C C . GLY A 1 211 ? -11.833 -7.031 12.782 1.00 98.00 211 GLY A C 1
ATOM 1696 O O . GLY A 1 211 ? -12.189 -6.406 11.785 1.00 98.00 211 GLY A O 1
ATOM 1697 N N . LEU A 1 212 ? -11.425 -6.402 13.892 1.00 98.50 212 LEU A N 1
ATOM 1698 C CA . LEU A 1 212 ? -11.493 -4.943 14.045 1.00 98.50 212 LEU A CA 1
ATOM 1699 C C . LEU A 1 212 ? -10.559 -4.200 13.076 1.00 98.50 212 LEU A C 1
ATOM 1701 O O . LEU A 1 212 ? -10.895 -3.114 12.611 1.00 98.50 212 LEU A O 1
ATOM 1705 N N . MET A 1 213 ? -9.411 -4.778 12.708 1.00 98.62 213 MET A N 1
ATOM 1706 C CA . MET A 1 213 ? -8.559 -4.227 11.641 1.00 98.62 213 MET A CA 1
ATOM 1707 C C . MET A 1 213 ? -9.239 -4.278 10.262 1.00 98.62 213 MET A C 1
ATOM 1709 O O . MET A 1 213 ? -9.090 -3.337 9.480 1.00 98.62 213 MET A O 1
ATOM 1713 N N . CYS A 1 214 ? -9.984 -5.346 9.957 1.00 98.38 214 CYS A N 1
ATOM 1714 C CA . CYS A 1 214 ? -10.768 -5.453 8.722 1.00 98.38 214 CYS A CA 1
ATOM 1715 C C . CYS A 1 214 ? -11.886 -4.407 8.693 1.00 98.38 214 CYS A C 1
ATOM 1717 O O . CYS A 1 214 ? -11.966 -3.621 7.748 1.00 98.38 214 CYS A O 1
ATOM 1719 N N . GLU A 1 215 ? -12.669 -4.328 9.769 1.00 98.38 215 GLU A N 1
ATOM 1720 C CA . GLU A 1 215 ? -13.727 -3.330 9.939 1.00 98.38 215 GLU A CA 1
ATOM 1721 C C . GLU A 1 215 ? -13.170 -1.901 9.864 1.00 98.38 215 GLU A C 1
ATOM 1723 O O . GLU A 1 215 ? -13.767 -1.041 9.229 1.00 98.38 215 GLU A O 1
ATOM 1728 N N . THR A 1 216 ? -11.965 -1.647 10.391 1.00 98.38 216 THR A N 1
ATOM 1729 C CA . THR A 1 216 ? -11.300 -0.338 10.252 1.00 98.38 216 THR A CA 1
ATOM 1730 C C . THR A 1 216 ? -11.147 0.064 8.793 1.00 98.38 216 THR A C 1
ATOM 1732 O O . THR A 1 216 ? -11.382 1.223 8.466 1.00 98.38 216 THR A O 1
ATOM 1735 N N . VAL A 1 217 ? -10.785 -0.849 7.887 1.00 98.00 217 VAL A N 1
ATOM 1736 C CA . VAL A 1 217 ? -10.726 -0.522 6.451 1.00 98.00 217 VAL A CA 1
ATOM 1737 C C . VAL A 1 217 ? -12.116 -0.205 5.914 1.00 98.00 217 VAL A C 1
ATOM 1739 O O . VAL A 1 217 ? -12.258 0.796 5.214 1.00 98.00 217 VAL A O 1
ATOM 1742 N N . LEU A 1 218 ? -13.118 -1.016 6.253 1.00 97.44 218 LEU A N 1
ATOM 1743 C CA . LEU A 1 218 ? -14.490 -0.834 5.780 1.00 97.44 218 LEU A CA 1
ATOM 1744 C C . LEU A 1 218 ? -15.129 0.457 6.292 1.00 97.44 218 LEU A C 1
ATOM 1746 O O . LEU A 1 218 ? -15.885 1.063 5.559 1.00 97.44 218 LEU A O 1
ATOM 1750 N N . MET A 1 219 ? -14.798 0.914 7.499 1.00 96.81 219 MET A N 1
ATOM 1751 C CA . MET A 1 219 ? -15.429 2.082 8.131 1.00 96.81 219 MET A CA 1
ATOM 1752 C C . MET A 1 219 ? -14.678 3.395 7.896 1.00 96.81 219 MET A C 1
ATOM 1754 O O . MET A 1 219 ? -15.169 4.468 8.241 1.00 96.81 219 MET A O 1
ATOM 1758 N N . SER A 1 220 ? -13.467 3.329 7.336 1.00 95.69 220 SER A N 1
ATOM 1759 C CA . SER A 1 220 ? -12.595 4.500 7.174 1.00 95.69 220 SER A CA 1
ATOM 1760 C C . SER A 1 220 ? -11.973 4.639 5.787 1.00 95.69 220 SER A C 1
ATOM 1762 O O . SER A 1 220 ? -11.348 5.659 5.492 1.00 95.69 220 SER A O 1
ATOM 1764 N N . ALA A 1 221 ? -12.069 3.607 4.948 1.00 95.06 221 ALA A N 1
ATOM 1765 C CA . ALA A 1 221 ? -11.297 3.468 3.721 1.00 95.06 221 ALA A CA 1
ATOM 1766 C C . ALA A 1 221 ? -9.780 3.665 3.915 1.00 95.06 221 ALA A C 1
ATOM 1768 O O . ALA A 1 221 ? -9.089 4.061 2.975 1.00 95.06 221 ALA A O 1
ATOM 1769 N N . ALA A 1 222 ? -9.211 3.394 5.097 1.00 95.50 222 ALA A N 1
ATOM 1770 C CA . ALA A 1 222 ? -7.765 3.452 5.332 1.00 95.50 222 ALA A CA 1
ATOM 1771 C C . ALA A 1 222 ? -7.001 2.355 4.562 1.00 95.50 222 ALA A C 1
ATOM 1773 O O . ALA A 1 222 ? -7.542 1.316 4.185 1.00 95.50 222 ALA A O 1
ATOM 1774 N N . ARG A 1 223 ? -5.725 2.593 4.226 1.00 94.50 223 ARG A N 1
ATOM 1775 C CA . ARG A 1 223 ? -4.876 1.602 3.534 1.00 94.50 223 ARG A CA 1
ATOM 1776 C C . ARG A 1 223 ? -4.491 0.525 4.527 1.00 94.50 223 ARG A C 1
ATOM 1778 O O . ARG A 1 223 ? -4.281 0.810 5.700 1.00 94.50 223 ARG A O 1
ATOM 1785 N N . ARG A 1 224 ? -4.224 -0.681 4.021 1.00 95.56 224 ARG A N 1
ATOM 1786 C CA . ARG A 1 224 ? -3.677 -1.784 4.823 1.00 95.56 224 ARG A CA 1
ATOM 1787 C C . ARG A 1 224 ? -2.515 -1.354 5.726 1.00 95.56 224 ARG A C 1
ATOM 1789 O O . ARG A 1 224 ? -2.478 -1.704 6.899 1.00 95.56 224 ARG A O 1
ATOM 1796 N N . GLN A 1 225 ? -1.572 -0.595 5.166 1.00 93.88 225 GLN A N 1
ATOM 1797 C CA . GLN A 1 225 ? -0.404 -0.120 5.904 1.00 93.88 225 GLN A CA 1
ATOM 1798 C C . GLN A 1 225 ? -0.756 0.948 6.949 1.00 93.88 225 GLN A C 1
ATOM 1800 O O . GLN A 1 225 ? -0.160 0.954 8.015 1.00 93.88 225 GLN A O 1
ATOM 1805 N N . GLU A 1 226 ? -1.732 1.812 6.669 1.00 95.62 226 GLU A N 1
ATOM 1806 C CA . GLU A 1 226 ? -2.196 2.843 7.606 1.00 95.62 226 GLU A CA 1
ATOM 1807 C C . GLU A 1 226 ? -2.889 2.194 8.811 1.00 95.62 226 GLU A C 1
ATOM 1809 O O . GLU A 1 226 ? -2.608 2.566 9.941 1.00 95.62 226 GLU A O 1
ATOM 1814 N N . VAL A 1 227 ? -3.699 1.149 8.593 1.00 97.50 227 VAL A N 1
ATOM 1815 C CA . VAL A 1 227 ? -4.317 0.367 9.680 1.00 97.50 227 VAL A CA 1
ATOM 1816 C C . VAL A 1 227 ? -3.265 -0.380 10.507 1.00 97.50 227 VAL A C 1
ATOM 1818 O O . VAL A 1 227 ? -3.301 -0.349 11.733 1.00 97.50 227 VAL A O 1
ATOM 1821 N N . ALA A 1 228 ? -2.270 -1.001 9.867 1.00 95.88 228 ALA A N 1
ATOM 1822 C CA . ALA A 1 228 ? -1.169 -1.669 10.576 1.00 95.88 228 ALA A CA 1
ATOM 1823 C C . ALA A 1 228 ? -0.230 -0.696 11.326 1.00 95.88 228 ALA A C 1
ATOM 1825 O O . ALA A 1 228 ? 0.522 -1.106 12.214 1.00 95.88 228 ALA A O 1
ATOM 1826 N N . CYS A 1 229 ? -0.249 0.586 10.958 1.00 95.75 229 CYS A N 1
ATOM 1827 C CA . CYS A 1 229 ? 0.472 1.668 11.624 1.00 95.75 229 CYS A CA 1
ATOM 1828 C C . CYS A 1 229 ? -0.451 2.539 12.496 1.00 95.75 229 CYS A C 1
ATOM 1830 O O . CYS A 1 229 ? -0.003 3.570 12.996 1.00 95.75 229 CYS A O 1
ATOM 1832 N N . TRP A 1 230 ? -1.715 2.142 12.696 1.00 96.81 230 TRP A N 1
ATOM 1833 C CA . TRP A 1 230 ? -2.672 2.902 13.495 1.00 96.81 230 TRP A CA 1
ATOM 1834 C C . TRP A 1 230 ? -2.186 2.962 14.938 1.00 96.81 230 TRP A C 1
ATOM 1836 O O . TRP A 1 230 ? -1.924 1.926 15.558 1.00 96.81 230 TRP A O 1
ATOM 1846 N N . ARG A 1 231 ? -2.029 4.171 15.475 1.00 95.38 231 ARG A N 1
ATOM 1847 C CA . ARG A 1 231 ? -1.484 4.379 16.817 1.00 95.38 231 ARG A CA 1
ATOM 1848 C C . ARG A 1 231 ? -2.578 4.515 17.858 1.00 95.38 231 ARG A C 1
ATOM 1850 O O . ARG A 1 231 ? -3.719 4.860 17.557 1.00 95.38 231 ARG A O 1
ATOM 1857 N N . ASN A 1 232 ? -2.207 4.256 19.103 1.00 94.44 232 ASN A N 1
ATOM 1858 C CA . ASN A 1 232 ? -3.089 4.362 20.257 1.00 94.44 232 ASN A CA 1
ATOM 1859 C C . ASN A 1 232 ? -3.684 5.777 20.427 1.00 94.44 232 ASN A C 1
ATOM 1861 O O . ASN A 1 232 ? -4.806 5.925 20.913 1.00 94.44 232 ASN A O 1
ATOM 1865 N N . ASP A 1 233 ? -2.932 6.788 19.988 1.00 93.62 233 ASP A N 1
ATOM 1866 C CA . ASP A 1 233 ? -3.230 8.222 20.024 1.00 93.62 233 ASP A CA 1
ATOM 1867 C C . ASP A 1 233 ? -3.755 8.781 18.688 1.00 93.62 233 ASP A C 1
ATOM 1869 O O . ASP A 1 233 ? -3.973 9.983 18.569 1.00 93.62 233 ASP A O 1
ATOM 1873 N N . THR A 1 234 ? -3.984 7.935 17.673 1.00 94.25 234 THR A N 1
ATOM 1874 C CA . THR A 1 234 ? -4.564 8.378 16.386 1.00 94.25 234 THR A CA 1
ATOM 1875 C C . THR A 1 234 ? -5.961 8.979 16.575 1.00 94.25 234 THR A C 1
ATOM 1877 O O . THR A 1 234 ? -6.332 9.924 15.883 1.00 94.25 234 THR A O 1
ATOM 1880 N N . LEU A 1 235 ? -6.705 8.462 17.556 1.00 93.81 235 LEU A N 1
ATOM 1881 C CA . LEU A 1 235 ? -7.819 9.160 18.193 1.00 93.81 235 LEU A CA 1
ATOM 1882 C C . LEU A 1 235 ? -7.333 9.725 19.532 1.00 93.81 235 LEU A C 1
ATOM 1884 O O . LEU A 1 235 ? -6.659 8.980 20.260 1.00 93.81 235 LEU A O 1
ATOM 1888 N N . PRO A 1 236 ? -7.739 10.949 19.924 1.00 94.38 236 PRO A N 1
ATOM 1889 C CA . PRO A 1 236 ? -7.476 11.457 21.265 1.00 94.38 236 PRO A CA 1
ATOM 1890 C C . PRO A 1 236 ? -7.830 10.418 22.337 1.00 94.38 236 PRO A C 1
ATOM 1892 O O . PRO A 1 236 ? -8.820 9.680 22.216 1.00 94.38 236 PRO A O 1
ATOM 1895 N N . LEU A 1 237 ? -6.964 10.293 23.349 1.00 93.56 237 LEU A N 1
ATOM 1896 C CA . LEU A 1 237 ? -7.106 9.274 24.396 1.00 93.56 237 LEU A CA 1
ATOM 1897 C C . LEU A 1 237 ? -8.403 9.452 25.189 1.00 93.56 237 LEU A C 1
ATOM 1899 O O . LEU A 1 237 ? -9.077 8.464 25.486 1.00 93.56 237 LEU A O 1
ATOM 1903 N N . ASP A 1 238 ? -8.750 10.707 25.437 1.00 95.12 238 ASP A N 1
ATOM 1904 C CA . ASP A 1 238 ? -9.985 11.152 26.060 1.00 95.12 238 ASP A CA 1
ATOM 1905 C C . ASP A 1 238 ? -11.083 11.359 24.994 1.00 95.12 238 ASP A C 1
ATOM 1907 O O . ASP A 1 238 ? -10.891 12.193 24.099 1.00 95.12 238 ASP A O 1
ATOM 1911 N N . PRO A 1 239 ? -12.208 10.618 25.060 1.00 94.94 239 PRO A N 1
ATOM 1912 C CA . PRO A 1 239 ? -13.339 10.785 24.150 1.00 94.94 239 PRO A CA 1
ATOM 1913 C C . PRO A 1 239 ? -13.938 12.192 24.113 1.00 94.94 239 PRO A C 1
ATOM 1915 O O . PRO A 1 239 ? -14.425 12.605 23.065 1.00 94.94 239 PRO A O 1
ATOM 1918 N N . GLN A 1 240 ? -13.841 12.971 25.195 1.00 95.19 240 GLN A N 1
ATOM 1919 C CA . GLN A 1 240 ? -14.354 14.349 25.221 1.00 95.19 240 GLN A CA 1
ATOM 1920 C C . GLN A 1 240 ? -13.590 15.286 24.275 1.00 95.19 240 GLN A C 1
ATOM 1922 O O . GLN A 1 240 ? -14.081 16.348 23.907 1.00 95.19 240 GLN A O 1
ATOM 1927 N N . LYS A 1 241 ? -12.385 14.887 23.851 1.00 96.31 241 LYS A N 1
ATOM 1928 C CA . LYS A 1 241 ? -11.550 15.636 22.902 1.00 96.31 241 LYS A CA 1
ATOM 1929 C C . LYS A 1 241 ? -11.772 15.210 21.451 1.00 96.31 241 LYS A C 1
ATOM 1931 O O . LYS A 1 241 ? -11.030 15.645 20.569 1.00 96.31 241 LYS A O 1
ATOM 1936 N N . TRP A 1 242 ? -12.724 14.315 21.183 1.00 97.06 242 TRP A N 1
ATOM 1937 C CA . TRP A 1 242 ? -13.041 13.905 19.819 1.00 97.06 242 TRP A CA 1
ATOM 1938 C C . TRP A 1 242 ? -13.742 15.031 19.068 1.00 97.06 242 TRP A C 1
ATOM 1940 O O . TRP A 1 242 ? -14.700 15.628 19.546 1.00 97.06 242 TRP A O 1
ATOM 1950 N N . VAL A 1 243 ? -13.266 15.306 17.854 1.00 97.25 243 VAL A N 1
ATOM 1951 C CA . VAL A 1 243 ? -13.859 16.326 16.988 1.00 97.25 243 VAL A CA 1
ATOM 1952 C C . VAL A 1 243 ? -14.998 15.688 16.200 1.00 97.25 243 VAL A C 1
ATOM 1954 O O . VAL A 1 243 ? -14.753 14.990 15.211 1.00 97.25 243 VAL A O 1
ATOM 1957 N N . ILE A 1 244 ? -16.232 15.924 16.646 1.00 96.81 244 ILE A N 1
ATOM 1958 C CA . ILE A 1 244 ? -17.450 15.524 15.935 1.00 96.81 244 ILE A CA 1
ATOM 1959 C C . ILE A 1 244 ? -17.719 16.551 14.833 1.00 96.81 244 ILE A C 1
ATOM 1961 O O . ILE A 1 244 ? -17.904 17.734 15.101 1.00 96.81 244 ILE A O 1
ATOM 1965 N N . VAL A 1 245 ? -17.706 16.105 13.577 1.00 93.31 245 VAL A N 1
ATOM 1966 C CA . VAL A 1 245 ? -17.774 16.989 12.400 1.00 93.31 245 VAL A CA 1
ATOM 1967 C C . VAL A 1 245 ? -19.192 17.515 12.155 1.00 93.31 245 VAL A C 1
ATOM 1969 O O . VAL A 1 245 ? -19.365 18.588 11.586 1.00 93.31 245 VAL A O 1
ATOM 1972 N N . ASN A 1 246 ? -20.204 16.758 12.568 1.00 92.06 246 ASN A N 1
ATOM 1973 C CA . ASN A 1 246 ? -21.625 17.042 12.372 1.00 92.06 246 ASN A CA 1
ATOM 1974 C C . ASN A 1 246 ? -22.412 16.794 13.675 1.00 92.06 246 ASN A C 1
ATOM 1976 O O . ASN A 1 246 ? -23.201 15.853 13.741 1.00 92.06 246 ASN A O 1
ATOM 1980 N N . PRO A 1 247 ? -22.199 17.608 14.724 1.00 93.19 247 PRO A N 1
ATOM 1981 C CA . PRO A 1 247 ? -22.734 17.348 16.066 1.00 93.19 247 PRO A CA 1
ATOM 1982 C C . PRO A 1 247 ? -24.264 17.434 16.160 1.00 93.19 247 PRO A C 1
ATOM 1984 O O . PRO A 1 247 ? -24.844 16.902 17.098 1.00 93.19 247 PRO A O 1
ATOM 1987 N N . THR A 1 248 ? -24.920 18.087 15.201 1.00 93.56 248 THR A N 1
ATOM 1988 C CA . THR A 1 248 ? -26.382 18.225 15.152 1.00 93.56 248 THR A CA 1
ATOM 1989 C C . THR A 1 248 ? -27.088 17.036 14.498 1.00 93.56 248 THR A C 1
ATOM 1991 O O . THR A 1 248 ? -28.310 16.964 14.548 1.00 93.56 248 THR A O 1
ATOM 1994 N N . ALA A 1 249 ? -26.351 16.116 13.868 1.00 90.00 249 ALA A N 1
ATOM 1995 C CA . ALA A 1 249 ? -26.931 14.909 13.290 1.00 90.00 249 ALA A CA 1
ATOM 1996 C C . ALA A 1 249 ? -27.254 13.873 14.379 1.00 90.00 249 ALA A C 1
ATOM 1998 O O . ALA A 1 249 ? -26.597 13.844 15.424 1.00 90.00 249 ALA A O 1
ATOM 1999 N N . ASP A 1 250 ? -28.197 12.968 14.097 1.00 91.06 250 ASP A N 1
ATOM 2000 C CA . ASP A 1 250 ? -28.452 11.787 14.930 1.00 91.06 250 ASP A CA 1
ATOM 2001 C C . ASP A 1 250 ? -27.155 11.031 15.238 1.00 91.06 250 ASP A C 1
ATOM 2003 O O . ASP A 1 250 ? -26.310 10.864 14.356 1.00 91.06 250 ASP A O 1
ATOM 2007 N N . LEU A 1 251 ? -27.036 10.473 16.448 1.00 88.69 251 LEU A N 1
ATOM 2008 C CA . LEU A 1 251 ? -25.839 9.747 16.908 1.00 88.69 251 LEU A CA 1
ATOM 2009 C C . LEU A 1 251 ? -25.338 8.693 15.904 1.00 88.69 251 LEU A C 1
ATOM 2011 O O . LEU A 1 251 ? -24.136 8.583 15.663 1.00 88.69 251 LEU A O 1
ATOM 2015 N N . LYS A 1 252 ? -26.251 7.958 15.254 1.00 87.94 252 LYS A N 1
ATOM 2016 C CA . LYS A 1 252 ? -25.923 6.943 14.231 1.00 87.94 252 LYS A CA 1
ATOM 2017 C C . LYS A 1 252 ? -25.256 7.516 12.970 1.00 87.94 252 LYS A C 1
ATOM 2019 O O . LYS A 1 252 ? -24.575 6.784 12.255 1.00 87.94 252 LYS A O 1
ATOM 2024 N N . HIS A 1 253 ? -25.439 8.807 12.704 1.00 87.56 253 HIS A N 1
ATOM 2025 C CA . HIS A 1 253 ? -24.909 9.534 11.551 1.00 87.56 253 HIS A CA 1
ATOM 2026 C C . HIS A 1 253 ? -23.761 10.487 11.913 1.00 87.56 253 HIS A C 1
ATOM 2028 O O . HIS A 1 253 ? -23.165 11.095 11.019 1.00 87.56 253 HIS A O 1
ATOM 2034 N N . GLN A 1 254 ? -23.431 10.635 13.198 1.00 94.81 254 GLN A N 1
ATOM 2035 C CA . GLN A 1 254 ? -22.309 11.463 13.625 1.00 94.81 254 GLN A CA 1
ATOM 2036 C C . GLN A 1 254 ? -20.974 10.858 13.187 1.00 94.81 254 GLN A C 1
ATOM 2038 O O . GLN A 1 254 ? -20.750 9.644 13.238 1.00 94.81 254 GLN A O 1
ATOM 2043 N N . LEU A 1 255 ? -20.068 11.734 12.759 1.00 95.75 255 LEU A N 1
ATOM 2044 C CA . LEU A 1 255 ? -18.746 11.398 12.255 1.00 95.75 255 LEU A CA 1
ATOM 2045 C C . LEU A 1 255 ? -17.664 12.060 13.106 1.00 95.75 255 LEU A C 1
ATOM 2047 O O . LEU A 1 255 ? -17.737 13.249 13.416 1.00 95.75 255 LEU A O 1
ATOM 2051 N N . VAL A 1 256 ? -16.613 11.306 13.406 1.00 97.38 256 VAL A N 1
ATOM 2052 C CA . VAL A 1 256 ? -15.428 11.756 14.139 1.00 97.38 256 VAL A CA 1
ATOM 2053 C C . VAL A 1 256 ? -14.275 11.981 13.165 1.00 97.38 256 VAL A C 1
ATOM 2055 O O . VAL A 1 256 ? -13.992 11.131 12.316 1.00 97.38 256 VAL A O 1
ATOM 2058 N N . SER A 1 257 ? -13.593 13.121 13.293 1.00 96.69 257 SER A N 1
ATOM 2059 C CA . SER A 1 257 ? -12.387 13.424 12.517 1.00 96.69 257 SER A CA 1
ATOM 2060 C C . SER A 1 257 ? -11.165 12.690 13.075 1.00 96.69 257 SER A C 1
ATOM 2062 O O . SER A 1 257 ? -10.895 12.717 14.277 1.00 96.69 257 SER A O 1
ATOM 2064 N N . VAL A 1 258 ? -10.402 12.050 12.189 1.00 95.62 258 VAL A N 1
ATOM 2065 C CA . VAL A 1 258 ? -9.196 11.281 12.508 1.00 95.62 258 VAL A CA 1
ATOM 2066 C C . VAL A 1 258 ? -8.057 11.699 11.596 1.00 95.62 258 VAL A C 1
ATOM 2068 O O . VAL A 1 258 ? -8.221 11.853 10.388 1.00 95.62 258 VAL A O 1
ATOM 2071 N N . ARG A 1 259 ? -6.863 11.841 12.165 1.00 94.31 259 ARG A N 1
ATOM 2072 C CA . ARG A 1 259 ? -5.666 12.284 11.451 1.00 94.31 259 ARG A CA 1
ATOM 2073 C C . ARG A 1 259 ? -4.733 11.109 11.173 1.00 94.31 259 ARG A C 1
ATOM 2075 O O . ARG A 1 259 ? -4.211 10.492 12.098 1.00 94.31 259 ARG A O 1
ATOM 2082 N N . LEU A 1 260 ? -4.479 10.825 9.898 1.00 93.44 260 LEU A N 1
ATOM 2083 C CA . LEU A 1 260 ? -3.561 9.771 9.464 1.00 93.44 260 LEU A CA 1
ATOM 2084 C C . LEU A 1 260 ? -2.258 10.366 8.928 1.00 93.44 260 LEU A C 1
ATOM 2086 O O . LEU A 1 260 ? -2.286 11.168 7.999 1.00 93.44 260 LEU A O 1
ATOM 2090 N N . ARG A 1 261 ? -1.118 9.907 9.459 1.00 91.94 261 ARG A N 1
ATOM 2091 C CA . ARG A 1 261 ? 0.236 10.268 8.978 1.00 91.94 261 ARG A CA 1
ATOM 2092 C C . ARG A 1 261 ? 1.211 9.091 8.865 1.00 91.94 261 ARG A C 1
ATOM 2094 O O . ARG A 1 261 ? 2.169 9.151 8.099 1.00 91.94 261 ARG A O 1
ATOM 2101 N N . TYR A 1 262 ? 0.967 8.002 9.596 1.00 92.75 262 TYR A N 1
ATOM 2102 C CA . TYR A 1 262 ? 1.846 6.832 9.607 1.00 92.75 262 TYR A CA 1
ATOM 2103 C C . TYR A 1 262 ? 1.411 5.789 8.580 1.00 92.75 262 TYR A C 1
ATOM 2105 O O . TYR A 1 262 ? 0.226 5.500 8.424 1.00 92.75 262 TYR A O 1
ATOM 2113 N N . GLY A 1 263 ? 2.380 5.220 7.863 1.00 88.06 263 GLY A N 1
ATOM 2114 C CA . GLY A 1 263 ? 2.124 4.214 6.831 1.00 88.06 263 GLY A CA 1
ATOM 2115 C C . GLY A 1 263 ? 1.421 4.757 5.579 1.00 88.06 263 GLY A C 1
ATOM 2116 O O . GLY A 1 263 ? 1.006 3.964 4.728 1.00 88.06 263 GLY A O 1
ATOM 2117 N N . THR A 1 264 ? 1.284 6.081 5.441 1.00 87.81 264 THR A N 1
ATOM 2118 C CA . THR A 1 264 ? 0.578 6.702 4.316 1.00 87.81 264 THR A CA 1
ATOM 2119 C C . THR A 1 264 ? 1.392 6.614 3.015 1.00 87.81 264 THR A C 1
ATOM 2121 O O . THR A 1 264 ? 2.633 6.593 2.976 1.00 87.81 264 THR A O 1
ATOM 2124 N N . LYS A 1 265 ? 0.672 6.486 1.894 1.00 80.75 265 LYS A N 1
ATOM 2125 C CA . LYS A 1 265 ? 1.262 6.437 0.546 1.00 80.75 265 LYS A CA 1
ATOM 2126 C C . LYS A 1 265 ? 1.596 7.859 0.081 1.00 80.75 265 LYS A C 1
ATOM 2128 O O . LYS A 1 265 ? 0.798 8.761 0.290 1.00 80.75 265 LYS A O 1
ATOM 2133 N N . GLY A 1 266 ? 2.729 8.028 -0.596 1.00 74.38 266 GLY A N 1
ATOM 2134 C CA . GLY A 1 266 ? 3.216 9.324 -1.083 1.00 74.38 266 GLY A CA 1
ATOM 2135 C C . GLY A 1 266 ? 4.661 9.584 -0.667 1.00 74.38 266 GLY A C 1
ATOM 2136 O O . GLY A 1 266 ? 5.301 8.681 -0.116 1.00 74.38 266 GLY A O 1
ATOM 2137 N N . LYS A 1 267 ? 5.151 10.796 -0.943 1.00 70.19 267 LYS A N 1
ATOM 2138 C CA . LYS A 1 267 ? 6.460 11.283 -0.484 1.00 70.19 267 LYS A CA 1
ATOM 2139 C C . LYS A 1 267 ? 6.516 11.192 1.044 1.00 70.19 267 LYS A C 1
ATOM 2141 O O . LYS A 1 267 ? 5.567 11.615 1.697 1.00 70.19 267 LYS A O 1
ATOM 2146 N N . ASP A 1 268 ? 7.555 10.574 1.595 1.00 74.81 268 ASP A N 1
ATOM 2147 C CA . ASP A 1 268 ? 7.759 10.581 3.044 1.00 74.81 268 ASP A CA 1
ATOM 2148 C C . ASP A 1 268 ? 8.481 11.844 3.502 1.00 74.81 268 ASP A C 1
ATOM 2150 O O . ASP A 1 268 ? 9.221 12.479 2.751 1.00 74.81 268 ASP A O 1
ATOM 2154 N N . SER A 1 269 ? 8.225 12.192 4.758 1.00 76.62 269 SER A N 1
ATOM 2155 C CA . SER A 1 269 ? 8.977 13.198 5.509 1.00 76.62 269 SER A CA 1
ATOM 2156 C C . SER A 1 269 ? 10.025 12.547 6.420 1.00 76.62 269 SER A C 1
ATOM 2158 O O . SER A 1 269 ? 10.700 13.243 7.169 1.00 76.62 269 SER A O 1
ATOM 2160 N N . GLY A 1 270 ? 10.135 11.213 6.388 1.00 78.50 270 GLY A N 1
ATOM 2161 C CA . GLY A 1 270 ? 11.071 10.432 7.189 1.00 78.50 270 GLY A CA 1
ATOM 2162 C C . GLY A 1 270 ? 10.484 9.117 7.704 1.00 78.50 270 GLY A C 1
ATOM 2163 O O . GLY A 1 270 ? 9.398 8.671 7.312 1.00 78.50 270 GLY A O 1
ATOM 2164 N N . ILE A 1 271 ? 11.231 8.494 8.609 1.00 80.62 271 ILE A N 1
ATOM 2165 C CA . ILE A 1 271 ? 10.839 7.301 9.358 1.00 80.62 271 ILE A CA 1
ATOM 2166 C C . ILE A 1 271 ? 10.857 7.688 10.834 1.00 80.62 271 ILE A C 1
ATOM 2168 O O . ILE A 1 271 ? 11.780 8.359 11.283 1.00 80.62 271 ILE A O 1
ATOM 2172 N N . ASP A 1 272 ? 9.851 7.266 11.591 1.00 82.62 272 ASP A N 1
ATOM 2173 C CA . ASP A 1 272 ? 9.935 7.299 13.048 1.00 82.62 272 ASP A CA 1
ATOM 2174 C C . ASP A 1 272 ? 11.020 6.305 13.483 1.00 82.62 272 ASP A C 1
ATOM 2176 O O . ASP A 1 272 ? 10.799 5.096 13.429 1.00 82.62 272 ASP A O 1
ATOM 2180 N N . GLU A 1 273 ? 12.201 6.800 13.852 1.00 74.62 273 GLU A N 1
ATOM 2181 C CA . GLU A 1 273 ? 13.380 5.969 14.135 1.00 74.62 273 GLU A CA 1
ATOM 2182 C C . GLU A 1 273 ? 13.139 4.959 15.263 1.00 74.62 273 GLU A C 1
ATOM 2184 O O . GLU A 1 273 ? 13.652 3.841 15.222 1.00 74.62 273 GLU A O 1
ATOM 2189 N N . VAL A 1 274 ? 12.292 5.312 16.233 1.00 76.38 274 VAL A N 1
ATOM 2190 C CA . VAL A 1 274 ? 12.002 4.470 17.399 1.00 76.38 274 VAL A CA 1
ATOM 2191 C C . VAL A 1 274 ? 11.070 3.315 17.022 1.00 76.38 274 VAL A C 1
ATOM 2193 O O . VAL A 1 274 ? 11.251 2.184 17.483 1.00 76.38 274 VAL A O 1
ATOM 2196 N N . HIS A 1 275 ? 10.089 3.576 16.154 1.00 82.94 275 HIS A N 1
ATOM 2197 C CA . HIS A 1 275 ? 9.002 2.633 15.845 1.00 82.94 275 HIS A CA 1
ATOM 2198 C C . HIS A 1 275 ? 9.073 2.040 14.428 1.00 82.94 275 HIS A C 1
ATOM 2200 O O . HIS A 1 275 ? 8.281 1.160 14.079 1.00 82.94 275 HIS A O 1
ATOM 2206 N N . SER A 1 276 ? 10.024 2.509 13.615 1.00 82.12 276 SER A N 1
ATOM 2207 C CA . SER A 1 276 ? 10.244 2.142 12.210 1.00 82.12 276 SER A CA 1
ATOM 2208 C C . SER A 1 276 ? 9.010 2.309 11.311 1.00 82.12 276 SER A C 1
ATOM 2210 O O . SER A 1 276 ? 8.845 1.591 10.322 1.00 82.12 276 SER A O 1
ATOM 2212 N N . ASP A 1 277 ? 8.121 3.249 11.640 1.00 87.19 277 ASP A N 1
ATOM 2213 C CA . ASP A 1 277 ? 6.965 3.569 10.806 1.00 87.19 277 ASP A CA 1
ATOM 2214 C C . ASP A 1 277 ? 7.310 4.692 9.826 1.00 87.19 277 ASP A C 1
ATOM 2216 O O . ASP A 1 277 ? 7.832 5.738 10.208 1.00 87.19 277 ASP A O 1
ATOM 2220 N N . LYS A 1 278 ? 6.947 4.508 8.556 1.00 86.81 278 LYS A N 1
ATOM 2221 C CA . LYS A 1 278 ? 7.025 5.571 7.550 1.00 86.81 278 LYS A CA 1
ATOM 2222 C C . LYS A 1 278 ? 6.106 6.734 7.939 1.00 86.81 278 LYS A C 1
ATOM 2224 O O . LYS A 1 278 ? 4.914 6.508 8.163 1.00 86.81 278 LYS A O 1
ATOM 2229 N N . ILE A 1 279 ? 6.631 7.957 7.916 1.00 88.19 279 ILE A N 1
ATOM 2230 C CA . ILE A 1 279 ? 5.862 9.197 8.053 1.00 88.19 279 ILE A CA 1
ATOM 2231 C C . ILE A 1 279 ? 5.608 9.729 6.645 1.00 88.19 279 ILE A C 1
ATOM 2233 O O . ILE A 1 279 ? 6.533 10.171 5.968 1.00 88.19 279 ILE A O 1
ATOM 2237 N N . GLY A 1 280 ? 4.371 9.624 6.171 1.00 86.19 280 GLY A N 1
ATOM 2238 C CA . GLY A 1 280 ? 3.985 10.135 4.858 1.00 86.19 280 GLY A CA 1
ATOM 2239 C C . GLY A 1 280 ? 3.114 11.387 4.955 1.00 86.19 280 GLY A C 1
ATOM 2240 O O . GLY A 1 280 ? 3.007 11.983 6.028 1.00 86.19 280 GLY A O 1
ATOM 2241 N N . PRO A 1 281 ? 2.457 11.778 3.848 1.00 85.62 281 PRO A N 1
ATOM 2242 C CA . PRO A 1 281 ? 1.583 12.940 3.829 1.00 85.62 281 PRO A CA 1
ATOM 2243 C C . PRO A 1 281 ? 0.445 12.757 4.829 1.00 85.62 281 PRO A C 1
ATOM 2245 O O . PRO A 1 281 ? -0.172 11.684 4.895 1.00 85.62 281 PRO A O 1
ATOM 2248 N N . GLU A 1 282 ? 0.192 13.804 5.606 1.00 89.62 282 GLU A N 1
ATOM 2249 C CA . GLU A 1 282 ? -0.892 13.837 6.575 1.00 89.62 282 GLU A CA 1
ATOM 2250 C C . GLU A 1 282 ? -2.227 14.074 5.865 1.00 89.62 282 GLU A C 1
ATOM 2252 O O . GLU A 1 282 ? -2.316 14.883 4.940 1.00 89.62 282 GLU A O 1
ATOM 2257 N N . ARG A 1 283 ? -3.279 13.375 6.300 1.00 89.88 283 ARG A N 1
ATOM 2258 C CA . ARG A 1 283 ? -4.652 13.698 5.901 1.00 89.88 283 ARG A CA 1
ATOM 2259 C C . ARG A 1 283 ? -5.635 13.489 7.038 1.00 89.88 283 ARG A C 1
ATOM 2261 O O . ARG A 1 283 ? -5.446 12.608 7.880 1.00 89.88 283 ARG A O 1
ATOM 2268 N N . GLN A 1 284 ? -6.706 14.270 7.009 1.00 93.06 284 GLN A N 1
ATOM 2269 C CA . GLN A 1 284 ? -7.863 14.057 7.865 1.00 93.06 284 GLN A CA 1
ATOM 2270 C C . GLN A 1 284 ? -8.875 13.171 7.145 1.00 93.06 284 GLN A C 1
ATOM 2272 O O . GLN A 1 284 ? -9.155 13.358 5.964 1.00 93.06 284 GLN A O 1
ATOM 2277 N N . ILE A 1 285 ? -9.403 12.198 7.871 1.00 95.38 285 ILE A N 1
ATOM 2278 C CA . ILE A 1 285 ? -10.461 11.299 7.431 1.00 95.38 285 ILE A CA 1
ATOM 2279 C C . ILE A 1 285 ? -11.600 11.337 8.447 1.00 95.38 285 ILE A C 1
ATOM 2281 O O . ILE A 1 285 ? -11.413 11.784 9.578 1.00 95.38 285 ILE A O 1
ATOM 2285 N N . LYS A 1 286 ? -12.771 10.844 8.063 1.00 95.88 286 LYS A N 1
ATOM 2286 C CA . LYS A 1 286 ? -13.941 10.757 8.937 1.00 95.88 286 LYS A CA 1
ATOM 2287 C C . LYS A 1 286 ? -14.293 9.294 9.179 1.00 95.88 286 LYS A C 1
ATOM 2289 O O . LYS A 1 286 ? -14.223 8.492 8.249 1.00 95.88 286 LYS A O 1
ATOM 2294 N N . ILE A 1 287 ? -14.661 8.945 10.405 1.00 96.94 287 ILE A N 1
ATOM 2295 C CA . ILE A 1 287 ? -15.204 7.623 10.751 1.00 96.94 287 ILE A CA 1
ATOM 2296 C C . ILE A 1 287 ? -16.512 7.783 11.529 1.00 96.94 287 ILE A C 1
ATOM 2298 O O . ILE A 1 287 ? -16.667 8.796 12.210 1.00 96.94 287 ILE A O 1
ATOM 2302 N N . PRO A 1 288 ? -17.444 6.821 11.478 1.00 96.88 288 PRO A N 1
ATOM 2303 C CA . PRO A 1 288 ? -18.656 6.880 12.293 1.00 96.88 288 PRO A CA 1
ATOM 2304 C C . PRO A 1 288 ? -18.360 6.897 13.797 1.00 96.88 288 PRO A C 1
ATOM 2306 O O . PRO A 1 288 ? -17.435 6.219 14.253 1.00 96.88 288 PRO A O 1
ATOM 2309 N N . LEU A 1 289 ? -19.160 7.637 14.572 1.00 97.25 289 LEU A N 1
ATOM 2310 C CA . LEU A 1 289 ? -18.992 7.761 16.026 1.00 97.25 289 LEU A CA 1
ATOM 2311 C C . LEU A 1 289 ? -19.016 6.395 16.725 1.00 97.25 289 LEU A C 1
ATOM 2313 O O . LEU A 1 289 ? -18.076 6.070 17.447 1.00 97.25 289 LEU A O 1
ATOM 2317 N N . HIS A 1 290 ? -20.008 5.554 16.419 1.00 95.75 290 HIS A N 1
ATOM 2318 C CA . HIS A 1 290 ? -20.111 4.203 16.985 1.00 95.75 290 HIS A CA 1
ATOM 2319 C C . HIS A 1 290 ? -18.858 3.347 16.708 1.00 95.75 290 HIS A C 1
ATOM 2321 O O . HIS A 1 290 ? -18.457 2.505 17.514 1.00 95.75 290 HIS A O 1
ATOM 2327 N N . PHE A 1 291 ? -18.186 3.576 15.574 1.00 97.56 291 PHE A N 1
ATOM 2328 C CA . PHE A 1 291 ? -16.948 2.880 15.245 1.00 97.56 291 PHE A CA 1
ATOM 2329 C C . PHE A 1 291 ? -15.751 3.436 16.036 1.00 97.56 291 PHE A C 1
ATOM 2331 O O . PHE A 1 291 ? -14.916 2.666 16.518 1.00 97.56 291 PHE A O 1
ATOM 2338 N N . ALA A 1 292 ? -15.682 4.755 16.243 1.00 97.94 292 ALA A N 1
ATOM 2339 C CA . ALA A 1 292 ? -14.688 5.371 17.127 1.00 97.94 292 ALA A CA 1
ATOM 2340 C C . ALA A 1 292 ? -14.814 4.851 18.573 1.00 97.94 292 ALA A C 1
ATOM 2342 O O . ALA A 1 292 ? -13.807 4.515 19.204 1.00 97.94 292 ALA A O 1
ATOM 2343 N N . GLU A 1 293 ? -16.042 4.691 19.070 1.00 97.75 293 GLU A N 1
ATOM 2344 C CA . GLU A 1 293 ? -16.340 4.076 20.369 1.00 97.75 293 GLU A CA 1
ATOM 2345 C C . GLU A 1 293 ? -15.872 2.619 20.434 1.00 97.75 293 GLU A C 1
ATOM 2347 O O . GLU A 1 293 ? -15.241 2.212 21.413 1.00 97.75 293 GLU A O 1
ATOM 2352 N N . LYS A 1 294 ? -16.084 1.838 19.368 1.00 97.69 294 LYS A N 1
ATOM 2353 C CA . LYS A 1 294 ? -15.598 0.452 19.275 1.00 97.69 294 LYS A CA 1
ATOM 2354 C C . LYS A 1 294 ? -14.067 0.370 19.332 1.00 97.69 294 LYS A C 1
ATOM 2356 O O . LYS A 1 294 ? -13.518 -0.453 20.072 1.00 97.69 294 LYS A O 1
ATOM 2361 N N . LEU A 1 295 ? -13.363 1.254 18.616 1.00 98.06 295 LEU A N 1
ATOM 2362 C CA . LEU A 1 295 ? -11.900 1.376 18.698 1.00 98.06 295 LEU A CA 1
ATOM 2363 C C . LEU A 1 295 ? -11.446 1.765 20.113 1.00 98.06 295 LEU A C 1
ATOM 2365 O O . LEU A 1 295 ? -10.472 1.208 20.628 1.00 98.06 295 LEU A O 1
ATOM 2369 N N . HIS A 1 296 ? -12.162 2.684 20.763 1.00 98.00 296 HIS A N 1
ATOM 2370 C CA . HIS A 1 296 ? -11.888 3.091 22.139 1.00 98.00 296 HIS A CA 1
ATOM 2371 C C . HIS A 1 296 ? -12.091 1.946 23.139 1.00 98.00 296 HIS A C 1
ATOM 2373 O O . HIS A 1 296 ? -11.238 1.717 23.995 1.00 98.00 296 HIS A O 1
ATOM 2379 N N . ALA A 1 297 ? -13.169 1.174 23.002 1.00 97.88 297 ALA A N 1
ATOM 2380 C CA . ALA A 1 297 ? -13.429 0.008 23.838 1.00 97.88 297 ALA A CA 1
ATOM 2381 C C . ALA A 1 297 ? -12.326 -1.050 23.688 1.00 97.88 297 ALA A C 1
ATOM 2383 O O . ALA A 1 297 ? -11.849 -1.601 24.681 1.00 97.88 297 ALA A O 1
ATOM 2384 N N . TYR A 1 298 ? -11.854 -1.300 22.462 1.00 98.25 298 TYR A N 1
ATOM 2385 C CA . TYR A 1 298 ? -10.695 -2.164 22.237 1.00 98.25 298 TYR A CA 1
ATOM 2386 C C . TYR A 1 298 ? -9.432 -1.605 22.918 1.00 98.25 298 TYR A C 1
ATOM 2388 O O . TYR A 1 298 ? -8.720 -2.345 23.609 1.00 98.25 298 TYR A O 1
ATOM 2396 N N . ARG A 1 299 ? -9.178 -0.295 22.771 1.00 97.12 299 ARG A N 1
ATOM 2397 C CA . ARG A 1 299 ? -8.042 0.422 23.373 1.00 97.12 299 ARG A CA 1
ATOM 2398 C C . ARG A 1 299 ? -7.996 0.296 24.894 1.00 97.12 299 ARG A C 1
ATOM 2400 O O . ARG A 1 299 ? -6.904 0.158 25.439 1.00 97.12 299 ARG A O 1
ATOM 2407 N N . THR A 1 300 ? -9.138 0.358 25.570 1.00 96.94 300 THR A N 1
ATOM 2408 C CA . THR A 1 300 ? -9.207 0.369 27.040 1.00 96.94 300 THR A CA 1
ATOM 2409 C C . THR A 1 300 ? -9.379 -1.020 27.647 1.00 96.94 300 THR A C 1
ATOM 2411 O O . THR A 1 300 ? -8.897 -1.260 28.751 1.00 96.94 300 THR A O 1
ATOM 2414 N N . LYS A 1 301 ? -10.013 -1.964 26.940 1.00 96.00 301 LYS A N 1
ATOM 2415 C CA . LYS A 1 301 ? -10.343 -3.289 27.497 1.00 96.00 301 LYS A CA 1
ATOM 2416 C C . LYS A 1 301 ? -9.405 -4.398 27.030 1.00 96.00 301 LYS A C 1
ATOM 2418 O O . LYS A 1 301 ? -8.978 -5.220 27.838 1.00 96.00 301 LYS A O 1
ATOM 2423 N N . ILE A 1 302 ? -9.083 -4.446 25.737 1.00 96.19 302 ILE A N 1
ATOM 2424 C CA . ILE A 1 302 ? -8.378 -5.588 25.127 1.00 96.19 302 ILE A CA 1
ATOM 2425 C C . ILE A 1 302 ? -6.884 -5.307 25.023 1.00 96.19 302 ILE A C 1
ATOM 2427 O O . ILE A 1 302 ? -6.066 -6.095 25.502 1.00 96.19 302 ILE A O 1
ATOM 2431 N N . ARG A 1 303 ? -6.519 -4.157 24.448 1.00 96.81 303 ARG A N 1
ATOM 2432 C CA . ARG A 1 303 ? -5.120 -3.772 24.244 1.00 96.81 303 ARG A CA 1
ATOM 2433 C C . ARG A 1 303 ? -4.284 -3.828 25.534 1.00 96.81 303 ARG A C 1
ATOM 2435 O O . ARG A 1 303 ? -3.192 -4.391 25.466 1.00 96.81 303 ARG A O 1
ATOM 2442 N N . PRO A 1 304 ? -4.741 -3.331 26.706 1.00 96.69 304 PRO A N 1
ATOM 2443 C CA . PRO A 1 304 ? -3.920 -3.343 27.917 1.00 96.69 304 PRO A CA 1
ATOM 2444 C C . PRO A 1 304 ? -3.641 -4.758 28.429 1.00 96.69 304 PRO A C 1
ATOM 2446 O O . PRO A 1 304 ? -2.552 -5.016 28.934 1.00 96.69 304 PRO A O 1
ATOM 2449 N N . ARG A 1 305 ? -4.581 -5.698 28.245 1.00 95.62 305 ARG A N 1
ATOM 2450 C CA . ARG A 1 305 ? -4.397 -7.111 28.617 1.00 95.62 305 ARG A CA 1
ATOM 2451 C C . ARG A 1 305 ? -3.304 -7.765 27.773 1.00 95.62 305 ARG A C 1
ATOM 2453 O O . ARG A 1 305 ? -2.404 -8.396 28.322 1.00 95.62 305 ARG A O 1
ATOM 2460 N N . LEU A 1 306 ? -3.348 -7.553 26.455 1.00 95.62 306 LEU A N 1
ATOM 2461 C CA . LEU A 1 306 ? -2.322 -8.040 25.526 1.00 95.62 306 LEU A CA 1
ATOM 2462 C C . LEU A 1 306 ? -0.958 -7.409 25.827 1.00 95.62 306 LEU A C 1
ATOM 2464 O O . LEU A 1 306 ? 0.047 -8.109 25.921 1.00 95.62 306 LEU A O 1
ATOM 2468 N N . LEU A 1 307 ? -0.927 -6.094 26.052 1.00 96.25 307 LEU A N 1
ATOM 2469 C CA . LEU A 1 307 ? 0.304 -5.373 26.356 1.00 96.25 307 LEU A CA 1
ATOM 2470 C C . LEU A 1 307 ? 0.931 -5.828 27.679 1.00 96.25 307 LEU A C 1
ATOM 2472 O O . LEU A 1 307 ? 2.142 -6.027 27.739 1.00 96.25 307 LEU A O 1
ATOM 2476 N N . LYS A 1 308 ? 0.121 -6.051 28.724 1.00 95.62 308 LYS A N 1
ATOM 2477 C CA . LYS A 1 308 ? 0.598 -6.535 30.028 1.00 95.62 308 LYS A CA 1
ATOM 2478 C C . LYS A 1 308 ? 1.340 -7.867 29.899 1.00 95.62 308 LYS A C 1
ATOM 2480 O O . LYS A 1 308 ? 2.372 -8.033 30.541 1.00 95.62 308 LYS A O 1
ATOM 2485 N N . LYS A 1 309 ? 0.866 -8.781 29.041 1.00 93.19 309 LYS A N 1
ATOM 2486 C CA . LYS A 1 309 ? 1.542 -10.059 28.758 1.00 93.19 309 LYS A CA 1
ATOM 2487 C C . LYS A 1 309 ? 2.938 -9.840 28.170 1.00 93.19 309 LYS A C 1
ATOM 2489 O O . LYS A 1 309 ? 3.903 -10.427 28.653 1.00 93.19 309 LYS A O 1
ATOM 2494 N N . TRP A 1 310 ? 3.061 -8.968 27.168 1.00 94.44 310 TRP A N 1
ATOM 2495 C CA . TRP A 1 310 ? 4.355 -8.677 26.550 1.00 94.44 310 TRP A CA 1
ATOM 2496 C C . TRP A 1 310 ? 5.303 -7.957 27.504 1.00 94.44 310 TRP A C 1
ATOM 2498 O O . TRP A 1 310 ? 6.460 -8.343 27.628 1.00 94.44 310 TRP A O 1
ATOM 2508 N N . VAL A 1 311 ? 4.827 -6.931 28.208 1.00 94.81 311 VAL A N 1
ATOM 2509 C CA . VAL A 1 311 ? 5.642 -6.158 29.154 1.00 94.81 311 VAL A CA 1
ATOM 2510 C C . VAL A 1 311 ? 6.101 -7.039 30.314 1.00 94.81 311 VAL A C 1
ATOM 2512 O O . VAL A 1 311 ? 7.286 -7.047 30.627 1.00 94.81 311 VAL A O 1
ATOM 2515 N N . GLY A 1 312 ? 5.211 -7.855 30.884 1.00 91.88 312 GLY A N 1
ATOM 2516 C CA . GLY A 1 312 ? 5.530 -8.756 31.995 1.00 91.88 312 GLY A CA 1
ATOM 2517 C C . GLY A 1 312 ? 6.612 -9.792 31.675 1.00 91.88 312 GLY A C 1
ATOM 2518 O O . GLY A 1 312 ? 7.322 -10.226 32.573 1.00 91.88 312 GLY A O 1
ATOM 2519 N N . GLY A 1 313 ? 6.810 -10.136 30.398 1.00 90.69 313 GLY A N 1
ATOM 2520 C CA . GLY A 1 313 ? 7.902 -11.011 29.964 1.00 90.69 313 GLY A CA 1
ATOM 2521 C C . GLY A 1 313 ? 9.280 -10.336 29.877 1.00 90.69 313 GLY A C 1
ATOM 2522 O O . GLY A 1 313 ? 10.188 -10.915 29.277 1.00 90.69 313 GLY A O 1
ATOM 2523 N N . ALA A 1 314 ? 9.441 -9.087 30.324 1.00 92.25 314 ALA A N 1
ATOM 2524 C CA . ALA A 1 314 ? 10.719 -8.372 30.314 1.00 92.25 314 ALA A CA 1
ATOM 2525 C C . ALA A 1 314 ? 11.425 -8.492 31.670 1.00 92.25 314 ALA A C 1
ATOM 2527 O O . ALA A 1 314 ? 10.784 -8.427 32.719 1.00 92.25 314 ALA A O 1
ATOM 2528 N N . ARG A 1 315 ? 12.755 -8.643 31.648 1.00 92.56 315 ARG A N 1
ATOM 2529 C CA . ARG A 1 315 ? 13.568 -8.767 32.864 1.00 92.56 315 ARG A CA 1
ATOM 2530 C C . ARG A 1 315 ? 13.869 -7.381 33.437 1.00 92.56 31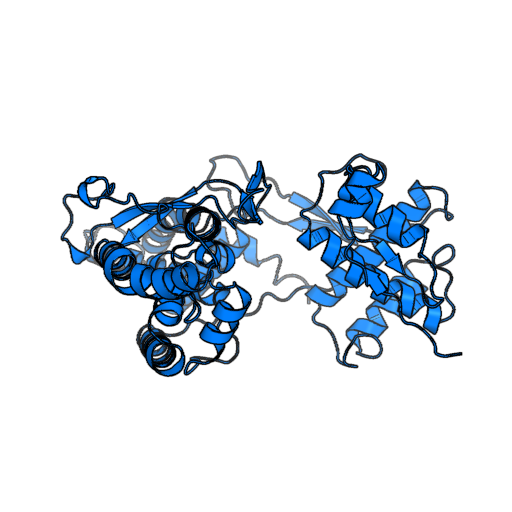5 ARG A C 1
ATOM 2532 O O . ARG A 1 315 ? 14.729 -6.676 32.923 1.00 92.56 315 ARG A O 1
ATOM 2539 N N . GLY A 1 316 ? 13.161 -7.024 34.504 1.00 93.06 316 GLY A N 1
ATOM 2540 C CA . GLY A 1 316 ? 13.391 -5.807 35.282 1.00 93.06 316 GLY A CA 1
ATOM 2541 C C . GLY A 1 316 ? 12.622 -4.565 34.794 1.00 93.06 316 GLY A C 1
ATOM 2542 O O . GLY A 1 316 ? 12.110 -4.546 33.671 1.00 93.06 316 GLY A O 1
ATOM 2543 N N . PRO A 1 317 ? 12.525 -3.515 35.634 1.00 92.56 317 PRO A N 1
ATOM 2544 C CA . PRO A 1 317 ? 11.684 -2.341 35.366 1.00 92.56 317 PRO A CA 1
ATOM 2545 C C . PRO A 1 317 ? 12.093 -1.533 34.127 1.00 92.56 317 PRO A C 1
ATOM 2547 O O . PRO A 1 317 ? 11.235 -0.998 33.427 1.00 92.56 317 PRO A O 1
ATOM 2550 N N . GLU A 1 318 ? 13.391 -1.458 33.824 1.00 94.00 318 GLU A N 1
ATOM 2551 C CA . GLU A 1 318 ? 13.905 -0.709 32.672 1.00 94.00 318 GLU A CA 1
ATOM 2552 C C . GLU A 1 318 ? 13.455 -1.335 31.345 1.00 94.00 318 GLU A C 1
ATOM 2554 O O . GLU A 1 318 ? 12.849 -0.662 30.511 1.00 94.00 318 GLU A O 1
ATOM 2559 N N . ALA A 1 319 ? 13.631 -2.651 31.192 1.00 92.12 319 ALA A N 1
ATOM 2560 C CA . ALA A 1 319 ? 13.179 -3.382 30.010 1.00 92.12 319 ALA A CA 1
ATOM 2561 C C . ALA A 1 319 ? 11.644 -3.359 29.865 1.00 92.12 319 ALA A C 1
ATOM 2563 O O . ALA A 1 319 ? 11.116 -3.326 28.751 1.00 92.12 319 ALA A O 1
ATOM 2564 N N . GLN A 1 320 ? 10.905 -3.347 30.982 1.00 93.25 320 GLN A N 1
ATOM 2565 C CA . GLN A 1 320 ? 9.449 -3.167 30.971 1.00 93.25 320 GLN A CA 1
ATOM 2566 C C . GLN A 1 320 ? 9.057 -1.779 30.448 1.00 93.25 320 GLN A C 1
ATOM 2568 O O . GLN A 1 320 ? 8.175 -1.671 29.590 1.00 93.25 320 GLN A O 1
ATOM 2573 N N . ARG A 1 321 ? 9.739 -0.725 30.912 1.00 93.12 321 ARG A N 1
ATOM 2574 C CA . ARG A 1 321 ? 9.532 0.654 30.454 1.00 93.12 321 ARG A CA 1
ATOM 2575 C C . ARG A 1 321 ? 9.899 0.827 28.982 1.00 93.12 321 ARG A C 1
ATOM 2577 O O . ARG A 1 321 ? 9.159 1.484 28.255 1.00 93.12 321 ARG A O 1
ATOM 2584 N N . GLU A 1 322 ? 10.966 0.183 28.514 1.00 91.31 322 GLU A N 1
ATOM 2585 C CA . GLU A 1 322 ? 11.327 0.169 27.094 1.00 91.31 322 GLU A CA 1
ATOM 2586 C C . GLU A 1 322 ? 10.217 -0.469 26.240 1.00 91.31 322 GLU A C 1
ATOM 2588 O O . GLU A 1 322 ? 9.784 0.120 25.248 1.00 91.31 322 GLU A O 1
ATOM 2593 N N . ARG A 1 323 ? 9.687 -1.637 26.642 1.00 93.00 323 ARG A N 1
ATOM 2594 C CA . ARG A 1 323 ? 8.568 -2.284 25.930 1.00 93.00 323 ARG A CA 1
ATOM 2595 C C . ARG A 1 323 ? 7.316 -1.410 25.911 1.00 93.00 323 ARG A C 1
ATOM 2597 O O . ARG A 1 323 ? 6.678 -1.296 24.866 1.00 93.00 323 ARG A O 1
ATOM 2604 N N . LEU A 1 324 ? 6.980 -0.760 27.025 1.00 91.69 324 LEU A N 1
ATOM 2605 C CA . LEU A 1 324 ? 5.863 0.189 27.076 1.00 91.69 324 LEU A CA 1
ATOM 2606 C C . LEU A 1 324 ? 6.059 1.341 26.087 1.00 91.69 324 LEU A C 1
ATOM 2608 O O . LEU A 1 324 ? 5.168 1.593 25.277 1.00 91.69 324 LEU A O 1
ATOM 2612 N N . ASN A 1 325 ? 7.236 1.972 26.095 1.00 90.31 325 ASN A N 1
ATOM 2613 C CA . ASN A 1 325 ? 7.562 3.084 25.200 1.00 90.31 325 ASN A CA 1
ATOM 2614 C C . ASN A 1 325 ? 7.521 2.673 23.722 1.00 90.31 325 ASN A C 1
ATOM 2616 O O . ASN A 1 325 ? 7.071 3.445 22.884 1.00 90.31 325 ASN A O 1
ATOM 2620 N N . ARG A 1 326 ? 7.932 1.441 23.399 1.00 89.50 326 ARG A N 1
ATOM 2621 C CA . ARG A 1 326 ? 7.882 0.902 22.030 1.00 89.50 326 ARG A CA 1
ATOM 2622 C C . ARG A 1 326 ? 6.471 0.519 21.575 1.00 89.50 326 ARG A C 1
ATOM 2624 O O . ARG A 1 326 ? 6.234 0.375 20.374 1.00 89.50 326 ARG A O 1
ATOM 2631 N N . SER A 1 327 ? 5.522 0.344 22.497 1.00 93.19 327 SER A N 1
ATOM 2632 C CA . SER A 1 327 ? 4.146 -0.052 22.184 1.00 93.19 327 SER A CA 1
ATOM 2633 C C . SER A 1 327 ? 3.250 1.154 21.903 1.00 93.19 327 SER A C 1
ATOM 2635 O O . SER A 1 327 ? 2.387 1.516 22.706 1.00 93.19 327 SER A O 1
ATOM 2637 N N . VAL A 1 328 ? 3.412 1.760 20.727 1.00 94.81 328 VAL A N 1
ATOM 2638 C CA . VAL A 1 328 ? 2.570 2.890 20.283 1.00 94.81 328 VAL A CA 1
ATOM 2639 C C . VAL A 1 328 ? 1.388 2.466 19.412 1.00 94.81 328 VAL A C 1
ATOM 2641 O O . VAL A 1 328 ? 0.412 3.205 19.292 1.00 94.81 328 VAL A O 1
ATOM 2644 N N . HIS A 1 329 ? 1.434 1.276 18.807 1.00 96.94 329 HIS A N 1
ATOM 2645 C CA . HIS A 1 329 ? 0.383 0.785 17.909 1.00 96.94 329 HIS A CA 1
ATOM 2646 C C . HIS A 1 329 ? -0.884 0.393 18.671 1.00 96.94 329 HIS A C 1
ATOM 2648 O O . HIS A 1 329 ? -0.824 -0.135 19.786 1.00 96.94 329 HIS A O 1
ATOM 2654 N N . LEU A 1 330 ? -2.044 0.642 18.061 1.00 97.75 330 LEU A N 1
ATOM 2655 C CA . LEU A 1 330 ? -3.346 0.282 18.614 1.00 97.75 330 LEU A CA 1
ATOM 2656 C C . LEU A 1 330 ? -3.533 -1.241 18.596 1.00 97.75 330 LEU A C 1
ATOM 2658 O O . LEU A 1 330 ? -3.803 -1.839 19.635 1.00 97.75 330 LEU A O 1
ATOM 2662 N N . PHE A 1 331 ? -3.350 -1.872 17.435 1.00 98.06 331 PHE A N 1
ATOM 2663 C CA . PHE A 1 331 ? -3.605 -3.300 17.237 1.00 98.06 331 PHE A CA 1
ATOM 2664 C C . PHE A 1 331 ? -2.394 -4.158 17.620 1.00 98.06 331 PHE A C 1
ATOM 2666 O O . PHE A 1 331 ? -1.314 -4.033 17.034 1.00 98.06 331 PHE A O 1
ATOM 2673 N N . LEU A 1 332 ? -2.596 -5.061 18.582 1.00 97.31 332 LEU A N 1
ATOM 2674 C CA . LEU A 1 332 ? -1.575 -5.966 19.112 1.00 97.31 332 LEU A CA 1
ATOM 2675 C C . LEU A 1 332 ? -1.986 -7.420 18.867 1.00 97.31 332 LEU A C 1
ATOM 2677 O O . LEU A 1 332 ? -3.172 -7.750 18.889 1.00 97.31 332 LEU A O 1
ATOM 2681 N N . ASN A 1 333 ? -1.015 -8.289 18.615 1.00 96.00 333 ASN A N 1
ATOM 2682 C CA . ASN A 1 333 ? -1.237 -9.725 18.493 1.00 96.00 333 ASN A CA 1
ATOM 2683 C C . ASN A 1 333 ? -1.392 -10.395 19.879 1.00 96.00 333 ASN A C 1
ATOM 2685 O O . ASN A 1 333 ? -1.229 -9.724 20.903 1.00 96.00 333 ASN A O 1
ATOM 2689 N N . PRO A 1 334 ? -1.722 -11.699 19.944 1.00 94.69 334 PRO A N 1
ATOM 2690 C CA . PRO A 1 334 ? -1.856 -12.430 21.211 1.00 94.69 334 PRO A CA 1
ATOM 2691 C C . PRO A 1 334 ? -0.585 -12.457 22.078 1.00 94.69 334 PRO A C 1
ATOM 2693 O O . PRO A 1 334 ? -0.654 -12.727 23.280 1.00 94.69 334 PRO A O 1
ATOM 2696 N N . GLU A 1 335 ? 0.577 -12.174 21.492 1.00 93.19 335 GLU A N 1
ATOM 2697 C CA . GLU A 1 335 ? 1.864 -12.031 22.178 1.00 93.19 335 GLU A CA 1
ATOM 2698 C C . GLU A 1 335 ? 2.084 -10.614 22.734 1.00 93.19 335 GLU A C 1
ATOM 2700 O O . GLU A 1 335 ? 3.046 -10.400 23.465 1.00 93.19 335 GLU A O 1
ATOM 2705 N N . GLY A 1 336 ? 1.197 -9.662 22.422 1.00 93.25 336 GLY A N 1
ATOM 2706 C CA . GLY A 1 336 ? 1.235 -8.271 22.876 1.00 93.25 336 GLY A CA 1
ATOM 2707 C C . GLY A 1 336 ? 2.174 -7.356 22.084 1.00 93.25 336 GLY A C 1
ATOM 2708 O O . GLY A 1 336 ? 2.396 -6.215 22.492 1.00 93.25 336 GLY A O 1
ATOM 2709 N N . ILE A 1 337 ? 2.691 -7.820 20.944 1.00 93.62 337 ILE A N 1
ATOM 2710 C CA . ILE A 1 337 ? 3.475 -7.016 19.996 1.00 93.62 337 ILE A CA 1
ATOM 2711 C C . ILE A 1 337 ? 2.583 -6.487 18.867 1.00 93.62 337 ILE A C 1
ATOM 2713 O O . ILE A 1 337 ? 1.469 -6.966 18.655 1.00 93.62 337 ILE A O 1
ATOM 2717 N N . ARG A 1 338 ? 3.052 -5.474 18.129 1.00 94.62 338 ARG A N 1
ATOM 2718 C CA . ARG A 1 338 ? 2.274 -4.869 17.035 1.00 94.62 338 ARG A CA 1
ATOM 2719 C C . ARG A 1 338 ? 1.840 -5.906 15.995 1.00 94.62 338 ARG A C 1
ATOM 2721 O O . ARG A 1 338 ? 2.633 -6.750 15.576 1.00 94.62 338 ARG A O 1
ATOM 2728 N N . GLN A 1 339 ? 0.604 -5.791 15.513 1.00 96.12 339 GLN A N 1
ATOM 2729 C CA . GLN A 1 339 ? 0.167 -6.556 14.345 1.00 96.12 339 GLN A CA 1
ATOM 2730 C C . GLN A 1 339 ? 0.901 -6.094 13.080 1.00 96.12 339 GLN A C 1
ATOM 2732 O O . GLN A 1 339 ? 1.132 -4.901 12.869 1.00 96.12 339 GLN A O 1
ATOM 2737 N N . SER A 1 340 ? 1.259 -7.045 12.215 1.00 94.12 340 SER A N 1
ATOM 2738 C CA . SER A 1 340 ? 1.908 -6.748 10.936 1.00 94.12 340 SER A CA 1
ATOM 2739 C C . SER A 1 340 ? 0.886 -6.592 9.809 1.00 94.12 340 SER A C 1
ATOM 2741 O O . SER A 1 340 ? -0.170 -7.225 9.806 1.00 94.12 340 SER A O 1
ATOM 2743 N N . ALA A 1 341 ? 1.227 -5.802 8.787 1.00 93.38 341 ALA A N 1
ATOM 2744 C CA . ALA A 1 341 ? 0.396 -5.676 7.588 1.00 93.38 341 ALA A CA 1
ATOM 2745 C C . ALA A 1 341 ? 0.219 -7.019 6.846 1.00 93.38 341 ALA A C 1
ATOM 2747 O O . ALA A 1 341 ? -0.796 -7.223 6.182 1.00 93.38 341 ALA A O 1
ATOM 2748 N N . SER A 1 342 ? 1.188 -7.934 6.960 1.00 93.94 342 SER A N 1
ATOM 2749 C CA . SER A 1 342 ? 1.121 -9.277 6.370 1.00 93.94 342 SER A CA 1
ATOM 2750 C C . SER A 1 342 ? 0.153 -10.186 7.125 1.00 93.94 342 SER A C 1
ATOM 2752 O O . SER A 1 342 ? -0.682 -10.825 6.490 1.00 93.94 342 SER A O 1
ATOM 2754 N N . SER A 1 343 ? 0.217 -10.194 8.464 1.00 94.69 343 SER A N 1
ATOM 2755 C CA . SER A 1 343 ? -0.747 -10.898 9.326 1.00 94.69 343 SER A CA 1
ATOM 2756 C C . SER A 1 343 ? -2.165 -10.398 9.054 1.00 94.69 343 SER A C 1
ATOM 2758 O O . SER A 1 343 ? -3.065 -11.185 8.774 1.00 94.69 343 SER A O 1
ATOM 2760 N N . PHE A 1 344 ? -2.331 -9.073 8.985 1.00 97.12 344 PHE A N 1
ATOM 2761 C CA . PHE A 1 344 ? -3.599 -8.455 8.616 1.00 97.12 344 PHE A CA 1
ATOM 2762 C C . PHE A 1 344 ? -4.099 -8.908 7.232 1.00 97.12 344 PHE A C 1
ATOM 2764 O O . PHE A 1 344 ? -5.252 -9.304 7.093 1.00 97.12 344 PHE A O 1
ATOM 2771 N N . TYR A 1 345 ? -3.243 -8.916 6.205 1.00 96.88 345 TYR A N 1
ATOM 2772 C CA . TYR A 1 345 ? -3.640 -9.410 4.883 1.00 96.88 345 TYR A CA 1
ATOM 2773 C C . TYR A 1 345 ? -4.054 -10.887 4.909 1.00 96.88 345 TYR A C 1
ATOM 2775 O O . TYR A 1 345 ? -5.063 -11.250 4.314 1.00 96.88 345 TYR A O 1
ATOM 2783 N N . SER A 1 346 ? -3.305 -11.736 5.617 1.00 96.56 346 SER A N 1
ATOM 2784 C CA . SER A 1 346 ? -3.641 -13.156 5.765 1.00 96.56 346 SER A CA 1
ATOM 2785 C C . SER A 1 346 ? -4.977 -13.361 6.484 1.00 96.56 346 SER A C 1
ATOM 2787 O O . SER A 1 346 ? -5.722 -14.274 6.136 1.00 96.56 346 SER A O 1
ATOM 2789 N N . ALA A 1 347 ? -5.308 -12.500 7.448 1.00 96.56 347 ALA A N 1
ATOM 2790 C CA . ALA A 1 347 ? -6.606 -12.508 8.112 1.00 96.56 347 ALA A CA 1
ATOM 2791 C C . ALA A 1 347 ? -7.743 -12.079 7.177 1.00 96.56 347 ALA A C 1
ATOM 2793 O O . ALA A 1 347 ? -8.778 -12.732 7.131 1.00 96.56 347 ALA A O 1
ATOM 2794 N N . TRP A 1 348 ? -7.525 -11.044 6.360 1.00 97.56 348 TRP A N 1
ATOM 2795 C CA . TRP A 1 348 ? -8.496 -10.637 5.340 1.00 97.56 348 TRP A CA 1
ATOM 2796 C C . TRP A 1 348 ? -8.834 -11.793 4.391 1.00 97.56 348 TRP A C 1
ATOM 2798 O O . TRP A 1 348 ? -9.989 -11.993 4.017 1.00 97.56 348 TRP A O 1
ATOM 2808 N N . LYS A 1 349 ? -7.811 -12.565 4.003 1.00 97.25 349 LYS A N 1
ATOM 2809 C CA . LYS A 1 349 ? -7.926 -13.690 3.068 1.00 97.25 349 LYS A CA 1
ATOM 2810 C C . LYS A 1 349 ? -8.465 -14.986 3.681 1.00 97.25 349 LYS A C 1
ATOM 2812 O O . LYS A 1 349 ? -8.713 -15.905 2.913 1.00 97.25 349 LYS A O 1
ATOM 2817 N N . SER A 1 350 ? -8.630 -15.079 5.002 1.00 94.31 350 SER A N 1
ATOM 2818 C CA . SER A 1 350 ? -9.084 -16.317 5.657 1.00 94.31 350 SER A CA 1
ATOM 2819 C C . SER A 1 350 ? -10.588 -16.399 5.905 1.00 94.31 350 SER A C 1
ATOM 2821 O O . SER A 1 350 ? -11.057 -17.468 6.267 1.00 94.31 350 SER A O 1
ATOM 2823 N N . GLY A 1 351 ? -11.323 -15.289 5.789 1.00 91.00 351 GLY A N 1
ATOM 2824 C CA . GLY A 1 351 ? -12.782 -15.307 5.915 1.00 91.00 351 GLY A CA 1
ATOM 2825 C C . GLY A 1 351 ? -13.468 -15.991 4.728 1.00 91.00 351 GLY A C 1
ATOM 2826 O O . GLY A 1 351 ? -12.826 -16.292 3.721 1.00 91.00 351 GLY A O 1
ATOM 2827 N N . ALA A 1 352 ? -14.784 -16.169 4.822 1.00 94.75 352 ALA A N 1
ATOM 2828 C CA . ALA A 1 352 ? -15.655 -16.574 3.724 1.00 94.75 352 ALA A CA 1
ATOM 2829 C C . ALA A 1 352 ? -15.668 -15.473 2.652 1.00 94.75 352 ALA A C 1
ATOM 2831 O O . ALA A 1 352 ? -16.465 -14.539 2.697 1.00 94.75 352 ALA A O 1
ATOM 2832 N N . LEU A 1 353 ? -14.690 -15.511 1.745 1.00 95.62 353 LEU A N 1
ATOM 2833 C CA . LEU A 1 353 ? -14.497 -14.458 0.755 1.00 95.62 353 LEU A CA 1
ATOM 2834 C C . LEU A 1 353 ? -15.706 -14.383 -0.185 1.00 95.62 353 LEU A C 1
ATOM 2836 O O . LEU A 1 353 ? -16.088 -15.413 -0.737 1.00 95.62 353 LEU A O 1
ATOM 2840 N N . PRO A 1 354 ? -16.234 -13.178 -0.471 1.00 93.44 354 PRO A N 1
ATOM 2841 C CA . PRO A 1 354 ? -17.321 -13.031 -1.436 1.00 93.44 354 PRO A CA 1
ATOM 2842 C C . PRO A 1 354 ? -16.886 -13.432 -2.852 1.00 93.44 354 PRO A C 1
ATOM 2844 O O . PRO A 1 354 ? -17.694 -13.886 -3.652 1.00 93.44 354 PRO A O 1
ATOM 2847 N N . TYR A 1 355 ? -15.596 -13.263 -3.158 1.00 93.19 355 TYR A N 1
ATOM 2848 C CA . TYR A 1 355 ? -14.943 -13.759 -4.366 1.00 93.19 355 TYR A CA 1
ATOM 2849 C C . TYR A 1 355 ? -13.413 -13.810 -4.167 1.00 93.19 355 TYR A C 1
ATOM 2851 O O . TYR A 1 355 ? -12.871 -13.100 -3.305 1.00 93.19 355 TYR A O 1
ATOM 2859 N N . PRO A 1 356 ? -12.666 -14.601 -4.968 1.00 90.81 356 PRO A N 1
ATOM 2860 C CA . PRO A 1 356 ? -11.242 -14.865 -4.731 1.00 90.81 356 PRO A CA 1
ATOM 2861 C C . PRO A 1 356 ? -10.346 -13.624 -4.690 1.00 90.81 356 PRO A C 1
ATOM 2863 O O . PRO A 1 356 ? -9.373 -13.593 -3.935 1.00 90.81 356 PRO A O 1
ATOM 2866 N N . ALA A 1 357 ? -10.665 -12.581 -5.457 1.00 90.31 357 ALA A N 1
ATOM 2867 C CA . ALA A 1 357 ? -9.866 -11.359 -5.521 1.00 90.31 357 ALA A CA 1
ATOM 2868 C C . ALA A 1 357 ? -10.087 -10.395 -4.337 1.00 90.31 357 ALA A C 1
ATOM 2870 O O . ALA A 1 357 ? -9.267 -9.492 -4.156 1.00 90.31 357 ALA A O 1
ATOM 2871 N N . TRP A 1 358 ? -11.116 -10.590 -3.495 1.00 94.50 358 TRP A N 1
ATOM 2872 C CA . TRP A 1 358 ? -11.441 -9.675 -2.392 1.00 94.50 358 TRP A CA 1
ATOM 2873 C C . TRP A 1 358 ? -10.228 -9.417 -1.488 1.00 94.50 358 TRP A C 1
ATOM 2875 O O . TRP A 1 358 ? -9.565 -10.345 -1.008 1.00 94.50 358 TRP A O 1
ATOM 2885 N N . SER A 1 359 ? -9.901 -8.138 -1.302 1.00 94.94 359 SER A N 1
ATOM 2886 C CA . SER A 1 359 ? -8.662 -7.685 -0.663 1.00 94.94 359 SER A CA 1
ATOM 2887 C C . SER A 1 359 ? -8.870 -6.356 0.071 1.00 94.94 359 SER A C 1
ATOM 2889 O O . SER A 1 359 ? -9.810 -5.631 -0.255 1.00 94.94 359 SER A O 1
ATOM 2891 N N . PRO A 1 360 ? -7.962 -5.949 0.984 1.00 96.00 360 PRO A N 1
ATOM 2892 C CA . PRO A 1 360 ? -8.072 -4.654 1.659 1.00 96.00 360 PRO A CA 1
ATOM 2893 C C . PRO A 1 360 ? -8.108 -3.456 0.700 1.00 96.00 360 PRO A C 1
ATOM 2895 O O . PRO A 1 360 ? -8.605 -2.391 1.051 1.00 96.00 360 PRO A O 1
ATOM 2898 N N . HIS A 1 361 ? -7.548 -3.596 -0.508 1.00 92.38 361 HIS A N 1
ATOM 2899 C CA . HIS A 1 361 ? -7.636 -2.542 -1.515 1.00 92.38 361 HIS A CA 1
ATOM 2900 C C . HIS A 1 361 ? -9.055 -2.427 -2.076 1.00 92.38 361 HIS A C 1
ATOM 2902 O O . HIS A 1 361 ? -9.585 -1.321 -2.132 1.00 92.38 361 HIS A O 1
ATOM 2908 N N . LEU A 1 362 ? -9.685 -3.563 -2.393 1.00 92.56 362 LEU A N 1
ATOM 2909 C CA . LEU A 1 362 ? -11.080 -3.619 -2.828 1.00 92.56 362 LEU A CA 1
ATOM 2910 C C . LEU A 1 362 ? -12.050 -3.232 -1.705 1.00 92.56 362 LEU A C 1
ATOM 2912 O O . LEU A 1 362 ? -13.038 -2.577 -1.995 1.00 92.56 362 LEU A O 1
ATOM 2916 N N . GLY A 1 363 ? -11.725 -3.486 -0.432 1.00 94.81 363 GLY A N 1
ATOM 2917 C CA . GLY A 1 363 ? -12.481 -2.959 0.715 1.00 94.81 363 GLY A CA 1
ATOM 2918 C C . GLY A 1 363 ? -12.617 -1.435 0.713 1.00 94.81 363 GLY A C 1
ATOM 2919 O O . GLY A 1 363 ? -13.674 -0.891 1.015 1.00 94.81 363 GLY A O 1
ATOM 2920 N N . ARG A 1 364 ? -11.566 -0.723 0.287 1.00 94.12 364 ARG A N 1
ATOM 2921 C CA . ARG A 1 364 ? -11.618 0.739 0.117 1.00 94.12 364 ARG A CA 1
ATOM 2922 C C . ARG A 1 364 ? -12.460 1.158 -1.083 1.00 94.12 364 ARG A C 1
ATOM 2924 O O . ARG A 1 364 ? -13.079 2.216 -1.041 1.00 94.12 364 ARG A O 1
ATOM 2931 N N . HIS A 1 365 ? -12.419 0.376 -2.162 1.00 92.19 365 HIS A N 1
ATOM 2932 C CA . HIS A 1 365 ? -13.249 0.619 -3.339 1.00 92.19 365 HIS A CA 1
ATOM 2933 C C . HIS A 1 365 ? -14.725 0.403 -3.009 1.00 92.19 365 HIS A C 1
ATOM 2935 O O . HIS A 1 365 ? -15.532 1.255 -3.362 1.00 92.19 365 HIS A O 1
ATOM 2941 N N . TRP A 1 366 ? -15.046 -0.652 -2.254 1.00 94.38 366 TRP A N 1
ATOM 2942 C CA . TRP A 1 366 ? -16.387 -0.910 -1.741 1.00 94.38 366 TRP A CA 1
ATOM 2943 C C . TRP A 1 366 ? -16.875 0.264 -0.903 1.00 94.38 366 TRP A C 1
ATOM 2945 O O . TRP A 1 366 ? -17.903 0.821 -1.249 1.00 94.38 366 TRP A O 1
ATOM 2955 N N . TRP A 1 367 ? -16.094 0.739 0.080 1.00 94.69 367 TRP A N 1
ATOM 2956 C CA . TRP A 1 367 ? -16.484 1.910 0.881 1.00 94.69 367 TRP A CA 1
ATOM 2957 C C . TRP A 1 367 ? -16.799 3.132 0.012 1.00 94.69 367 TRP A C 1
ATOM 2959 O O . TRP A 1 367 ? -17.780 3.832 0.248 1.00 94.69 367 TRP A O 1
ATOM 2969 N N . ALA A 1 368 ? -15.974 3.399 -1.007 1.00 92.06 368 ALA A N 1
ATOM 2970 C CA . ALA A 1 368 ? -16.185 4.547 -1.883 1.00 92.06 368 ALA A CA 1
ATOM 2971 C C . ALA A 1 368 ? -17.451 4.397 -2.736 1.00 92.06 368 ALA A C 1
ATOM 2973 O O . ALA A 1 368 ? -18.211 5.353 -2.877 1.00 92.06 368 ALA A O 1
ATOM 2974 N N . CYS A 1 369 ? -17.677 3.203 -3.283 1.00 90.94 369 CYS A N 1
ATOM 2975 C CA . CYS A 1 369 ? -18.828 2.898 -4.122 1.00 90.94 369 CYS A CA 1
ATOM 2976 C C . CYS A 1 369 ? -20.132 2.863 -3.313 1.00 90.94 369 CYS A C 1
ATOM 2978 O O . CYS A 1 369 ? -21.106 3.486 -3.724 1.00 90.94 369 CYS A O 1
ATOM 2980 N N . SER A 1 370 ? -20.144 2.214 -2.145 1.00 90.38 370 SER A N 1
ATOM 2981 C CA . SER A 1 370 ? -21.313 2.144 -1.261 1.00 90.38 370 SER A CA 1
ATOM 2982 C C . SER A 1 370 ? -21.685 3.521 -0.713 1.00 90.38 370 SER A C 1
ATOM 2984 O O . SER A 1 370 ? -22.855 3.896 -0.751 1.00 90.38 370 SER A O 1
ATOM 2986 N N . THR A 1 371 ? -20.694 4.330 -0.316 1.00 90.50 371 THR A N 1
ATOM 2987 C CA . THR A 1 371 ? -20.919 5.734 0.072 1.00 90.50 371 THR A CA 1
ATOM 2988 C C . THR A 1 371 ? -21.530 6.526 -1.079 1.00 90.50 371 THR A C 1
ATOM 2990 O O . THR A 1 371 ? -22.499 7.250 -0.878 1.00 90.50 371 THR A O 1
ATOM 2993 N N . LEU A 1 372 ? -20.994 6.385 -2.295 1.00 89.31 372 LEU A N 1
ATOM 2994 C CA . LEU A 1 372 ? -21.495 7.114 -3.458 1.00 89.31 372 LEU A CA 1
ATOM 2995 C C . LEU A 1 372 ? -22.950 6.742 -3.783 1.00 89.31 372 LEU A C 1
ATOM 2997 O O . LEU A 1 372 ? -23.768 7.638 -3.965 1.00 89.31 372 LEU A O 1
ATOM 3001 N N . VAL A 1 373 ? -23.286 5.447 -3.800 1.00 87.38 373 VAL A N 1
ATOM 3002 C CA . VAL A 1 373 ? -24.664 4.972 -4.021 1.00 87.38 373 VAL A CA 1
ATOM 3003 C C . VAL A 1 373 ? -25.610 5.502 -2.949 1.00 87.38 373 VAL A C 1
ATOM 3005 O O . VAL A 1 373 ? -26.665 6.035 -3.289 1.00 87.38 373 VAL A O 1
ATOM 3008 N N . LYS A 1 374 ? -25.233 5.383 -1.670 1.00 86.69 374 LYS A N 1
ATOM 3009 C CA . LYS A 1 374 ? -26.064 5.832 -0.550 1.00 86.69 374 LYS A CA 1
ATOM 3010 C C . LYS A 1 374 ? -26.376 7.324 -0.649 1.00 86.69 374 LYS A C 1
ATOM 3012 O O . LYS A 1 374 ? -27.532 7.710 -0.638 1.00 86.69 374 LYS A O 1
ATOM 3017 N N . GLU A 1 375 ? -25.354 8.153 -0.829 1.00 86.50 375 GLU A N 1
ATOM 3018 C CA . GLU A 1 375 ? -25.512 9.610 -0.887 1.00 86.50 375 GLU A CA 1
ATOM 3019 C C . GLU A 1 375 ? -26.341 10.073 -2.092 1.00 86.50 375 GLU A C 1
ATOM 3021 O O . GLU A 1 375 ? -27.058 11.068 -2.011 1.00 86.50 375 GLU A O 1
ATOM 3026 N N . ILE A 1 376 ? -26.262 9.355 -3.218 1.00 84.19 376 ILE A N 1
ATOM 3027 C CA . ILE A 1 376 ? -27.107 9.634 -4.384 1.00 84.19 376 ILE A CA 1
ATOM 3028 C C . ILE A 1 376 ? -28.562 9.268 -4.094 1.00 84.19 376 ILE A C 1
ATOM 3030 O O . ILE A 1 376 ? -29.443 10.048 -4.445 1.00 84.19 376 ILE A O 1
ATOM 3034 N N . ARG A 1 377 ? -28.820 8.112 -3.470 1.00 84.69 377 ARG A N 1
ATOM 3035 C CA . ARG A 1 377 ? -30.178 7.689 -3.091 1.00 84.69 377 ARG A CA 1
ATOM 3036 C C . ARG A 1 377 ? -30.795 8.664 -2.092 1.00 84.69 377 ARG A C 1
ATOM 3038 O O . ARG A 1 377 ? -31.827 9.250 -2.404 1.00 84.69 377 ARG A O 1
ATOM 3045 N N . ASP A 1 378 ? -30.093 8.947 -0.997 1.00 80.56 378 ASP A N 1
ATOM 3046 C CA . ASP A 1 378 ? -30.524 9.915 0.016 1.00 80.56 378 ASP A CA 1
ATOM 3047 C C . ASP A 1 378 ? -30.776 11.293 -0.635 1.00 80.56 378 ASP A C 1
ATOM 3049 O O . ASP A 1 378 ? -31.797 11.936 -0.400 1.00 80.56 378 ASP A O 1
ATOM 3053 N N . GLY A 1 379 ? -29.885 11.740 -1.528 1.00 78.94 379 GLY A N 1
ATOM 3054 C CA . GLY A 1 379 ? -30.023 13.014 -2.238 1.00 78.94 379 GLY A CA 1
ATOM 3055 C C . GLY A 1 379 ? -31.198 13.088 -3.224 1.00 78.94 379 GLY A C 1
ATOM 3056 O O . GLY A 1 379 ? -31.685 14.190 -3.483 1.00 78.94 379 GLY A O 1
ATOM 3057 N N . ARG A 1 380 ? -31.656 11.952 -3.771 1.00 78.31 380 ARG A N 1
ATOM 3058 C CA . ARG A 1 380 ? -32.867 11.877 -4.611 1.00 78.31 380 ARG A CA 1
ATOM 3059 C C . ARG A 1 380 ? -34.135 11.954 -3.775 1.00 78.31 380 ARG A C 1
ATOM 3061 O O . ARG A 1 380 ? -35.069 12.631 -4.182 1.00 78.31 380 ARG A O 1
ATOM 3068 N N . GLU A 1 381 ? -34.151 11.298 -2.620 1.00 75.81 381 GLU A N 1
ATOM 3069 C CA . GLU A 1 381 ? -35.313 11.274 -1.723 1.00 75.81 381 GLU A CA 1
ATOM 3070 C C . GLU A 1 381 ? -35.619 12.654 -1.114 1.00 75.81 381 GLU A C 1
ATOM 3072 O O . GLU A 1 381 ? -36.777 12.979 -0.875 1.00 75.81 381 GLU A O 1
ATOM 3077 N N . HIS A 1 382 ? -34.598 13.492 -0.903 1.00 67.62 382 HIS A N 1
ATOM 3078 C CA . HIS A 1 382 ? -34.727 14.779 -0.203 1.00 67.62 382 HIS A CA 1
ATOM 3079 C C . HIS A 1 382 ? -34.917 16.010 -1.119 1.00 67.62 382 HIS A C 1
ATOM 3081 O O . HIS A 1 382 ? -34.822 17.138 -0.629 1.00 67.62 382 HIS A O 1
ATOM 3087 N N . ARG A 1 383 ? -35.137 15.859 -2.436 1.00 63.72 383 ARG A N 1
ATOM 3088 C CA . ARG A 1 383 ? -35.288 17.006 -3.362 1.00 63.72 383 ARG A CA 1
ATOM 3089 C C . ARG A 1 383 ? -36.680 17.125 -3.982 1.00 63.72 383 ARG A C 1
ATOM 3091 O O . ARG A 1 383 ? -37.270 16.140 -4.405 1.00 63.72 383 ARG A O 1
ATOM 3098 N N . GLU A 1 384 ? -37.142 18.374 -4.093 1.00 51.38 384 GLU A N 1
ATOM 3099 C CA . GLU A 1 384 ? -38.392 18.753 -4.763 1.00 51.38 384 GLU A CA 1
ATOM 3100 C C . GLU A 1 384 ? -38.368 18.523 -6.294 1.00 51.38 384 GLU A C 1
ATOM 3102 O O . GLU A 1 384 ? -37.294 18.574 -6.905 1.00 51.38 384 GLU A O 1
ATOM 3107 N N . PRO A 1 385 ? -39.538 18.330 -6.946 1.00 51.47 385 PRO A N 1
ATOM 3108 C CA . PRO A 1 385 ? -39.680 17.713 -8.277 1.00 51.47 385 PRO A CA 1
ATOM 3109 C C . PRO A 1 385 ? -39.155 18.521 -9.478 1.00 51.47 385 PRO A C 1
ATOM 3111 O O . PRO A 1 385 ? -39.282 18.079 -10.617 1.00 51.47 385 PRO A O 1
ATOM 3114 N N . ASN A 1 386 ? -38.570 19.702 -9.273 1.00 51.12 386 ASN A N 1
ATOM 3115 C CA . ASN A 1 386 ? -38.323 20.675 -10.347 1.00 51.12 386 ASN A CA 1
ATOM 3116 C C . ASN A 1 386 ? -37.007 20.474 -11.128 1.00 51.12 386 ASN A C 1
ATOM 3118 O O . ASN A 1 386 ? -36.605 21.354 -11.887 1.00 51.12 386 ASN A O 1
ATOM 3122 N N . TYR A 1 387 ? -36.326 19.333 -10.980 1.00 51.97 387 TYR A N 1
ATOM 3123 C CA . TYR A 1 387 ? -35.186 18.973 -11.835 1.00 51.97 387 TYR A CA 1
ATOM 3124 C C . TYR A 1 387 ? -35.647 18.073 -12.984 1.00 51.97 387 TYR A C 1
ATOM 3126 O O . TYR A 1 387 ? -35.813 16.864 -12.832 1.00 51.97 387 TYR A O 1
ATOM 3134 N N . THR A 1 388 ? -35.823 18.665 -14.162 1.00 46.16 388 THR A N 1
ATOM 3135 C CA . THR A 1 388 ? -36.120 17.944 -15.400 1.00 46.16 388 THR A CA 1
ATOM 3136 C C . THR A 1 388 ? -34.866 17.218 -15.905 1.00 46.16 388 THR A C 1
ATOM 3138 O O . THR A 1 388 ? -33.997 17.795 -16.553 1.00 46.16 388 THR A O 1
ATOM 3141 N N . GLY A 1 389 ? -34.758 15.926 -15.571 1.00 53.72 389 GLY A N 1
ATOM 3142 C CA . GLY A 1 389 ? -33.781 14.993 -16.146 1.00 53.72 389 GLY A CA 1
ATOM 3143 C C . GLY A 1 389 ? -33.067 14.113 -15.106 1.00 53.72 389 GLY A C 1
ATOM 3144 O O . GLY A 1 389 ? -32.171 14.615 -14.420 1.00 53.72 389 GLY A O 1
ATOM 3145 N N . PRO A 1 390 ? -33.370 12.798 -15.028 1.00 52.09 390 PRO A N 1
ATOM 3146 C CA . PRO A 1 390 ? -32.711 11.860 -14.109 1.00 52.09 390 PRO A CA 1
ATOM 3147 C C . PRO A 1 390 ? -31.174 11.869 -14.216 1.00 52.09 390 PRO A C 1
ATOM 3149 O O . PRO A 1 390 ? -30.483 11.933 -13.200 1.00 52.09 390 PRO A O 1
ATOM 3152 N N . GLY A 1 391 ? -30.628 11.925 -15.438 1.00 59.19 391 GLY A N 1
ATOM 3153 C CA . GLY A 1 391 ? -29.176 11.907 -15.671 1.00 59.19 391 GLY A CA 1
ATOM 3154 C C . GLY A 1 391 ? -28.429 13.164 -15.194 1.00 59.19 391 GLY A C 1
ATOM 3155 O O . GLY A 1 391 ? -27.283 13.077 -14.746 1.00 59.19 391 GLY A O 1
ATOM 3156 N N . THR A 1 392 ? -29.070 14.337 -15.220 1.00 63.91 392 THR A N 1
ATOM 3157 C CA . THR A 1 392 ? -28.438 15.612 -14.830 1.00 63.91 392 THR A CA 1
ATOM 3158 C C . THR A 1 392 ? -28.293 15.723 -13.311 1.00 63.91 392 THR A C 1
ATOM 3160 O O . THR A 1 392 ? -27.244 16.146 -12.815 1.00 63.91 392 THR A O 1
ATOM 3163 N N . LEU A 1 393 ? -29.306 15.292 -12.550 1.00 64.62 393 LEU A N 1
ATOM 3164 C CA . LEU A 1 393 ? -29.268 15.309 -11.085 1.00 64.62 393 LEU A CA 1
ATOM 3165 C C . LEU A 1 393 ? -28.216 14.336 -10.538 1.00 64.62 393 LEU A C 1
ATOM 3167 O O . LEU A 1 393 ? -27.410 14.713 -9.683 1.00 64.62 393 LEU A O 1
ATOM 3171 N N . THR A 1 394 ? -28.171 13.112 -11.065 1.00 68.69 394 THR A N 1
ATOM 3172 C CA . THR A 1 394 ? -27.178 12.112 -10.661 1.00 68.69 394 THR A CA 1
ATOM 3173 C C . THR A 1 394 ? -25.759 12.593 -10.916 1.00 68.69 394 THR A C 1
ATOM 3175 O O . THR A 1 394 ? -24.906 12.488 -10.033 1.00 68.69 394 THR A O 1
ATOM 3178 N N . ALA A 1 395 ? -25.499 13.193 -12.080 1.00 68.56 395 ALA A N 1
ATOM 3179 C CA . ALA A 1 395 ? -24.181 13.720 -12.409 1.00 68.56 395 ALA A CA 1
ATOM 3180 C C . ALA A 1 395 ? -23.721 14.824 -11.433 1.00 68.56 395 ALA A C 1
ATOM 3182 O O . ALA A 1 395 ? -22.540 14.856 -11.055 1.00 68.56 395 ALA A O 1
ATOM 3183 N N . ILE A 1 396 ? -24.638 15.701 -11.000 1.00 70.25 396 ILE A N 1
ATOM 3184 C CA . ILE A 1 396 ? -24.374 16.764 -10.016 1.00 70.25 396 ILE A CA 1
ATOM 3185 C C . ILE A 1 396 ? -24.092 16.168 -8.631 1.00 70.25 396 ILE A C 1
ATOM 3187 O O . ILE A 1 396 ? -23.075 16.507 -8.019 1.00 70.25 396 ILE A O 1
ATOM 3191 N N . LEU A 1 397 ? -24.943 15.255 -8.151 1.00 74.75 397 LEU A N 1
ATOM 3192 C CA . LEU A 1 397 ? -24.768 14.605 -6.847 1.00 74.75 397 LEU A CA 1
ATOM 3193 C C . LEU A 1 397 ? -23.461 13.805 -6.800 1.00 74.75 397 LEU A C 1
ATOM 3195 O O . LEU A 1 397 ? -22.659 13.983 -5.881 1.00 74.75 397 LEU A O 1
ATOM 3199 N N . MET A 1 398 ? -23.176 13.019 -7.844 1.00 77.94 398 MET A N 1
ATOM 3200 C CA . MET A 1 398 ? -21.918 12.282 -7.980 1.00 77.94 398 MET A CA 1
ATOM 3201 C C . MET A 1 398 ? -20.704 13.204 -7.878 1.00 77.94 398 MET A C 1
ATOM 3203 O O . MET A 1 398 ? -19.746 12.884 -7.175 1.00 77.94 398 MET A O 1
ATOM 3207 N N . LYS A 1 399 ? -20.737 14.364 -8.557 1.00 77.56 399 LYS A N 1
ATOM 3208 C CA . LYS A 1 399 ? -19.653 15.355 -8.487 1.00 77.56 399 LYS A CA 1
ATOM 3209 C C . LYS A 1 399 ? -19.392 15.785 -7.046 1.00 77.56 399 LYS A C 1
ATOM 3211 O O . LYS A 1 399 ? -18.258 15.680 -6.584 1.00 77.56 399 LYS A O 1
ATOM 3216 N N . GLY A 1 400 ? -20.437 16.257 -6.365 1.00 80.00 400 GLY A N 1
ATOM 3217 C CA . GLY A 1 400 ? -20.324 16.806 -5.017 1.00 80.00 400 GLY A CA 1
ATOM 3218 C C . GLY A 1 400 ? -19.808 15.771 -4.021 1.00 80.00 400 GLY A C 1
ATOM 3219 O O . GLY A 1 400 ? -18.891 16.056 -3.253 1.00 80.00 400 GLY A O 1
ATOM 3220 N N . VAL A 1 401 ? -20.324 14.541 -4.081 1.00 84.62 401 VAL A N 1
ATOM 3221 C CA . VAL A 1 401 ? -19.893 13.449 -3.192 1.00 84.62 401 VAL A CA 1
ATOM 3222 C C . VAL A 1 401 ? -18.431 13.073 -3.443 1.00 84.62 401 VAL A C 1
ATOM 3224 O O . VAL A 1 401 ? -17.660 12.902 -2.496 1.00 84.62 401 VAL A O 1
ATOM 3227 N N . ILE A 1 402 ? -18.009 12.990 -4.706 1.00 85.00 402 ILE A N 1
ATOM 3228 C CA . ILE A 1 402 ? -16.619 12.681 -5.053 1.00 85.00 402 ILE A CA 1
ATOM 3229 C C . ILE A 1 402 ? -15.663 13.752 -4.522 1.00 85.00 402 ILE A C 1
ATOM 3231 O O . ILE A 1 402 ? -14.685 13.417 -3.850 1.00 85.00 402 ILE A O 1
ATOM 3235 N N . GLU A 1 403 ? -15.954 15.020 -4.806 1.00 82.31 403 GLU A N 1
ATOM 3236 C CA . GLU A 1 403 ? -15.099 16.163 -4.470 1.00 82.31 403 GLU A CA 1
ATOM 3237 C C . GLU A 1 403 ? -15.003 16.393 -2.961 1.00 82.31 403 GLU A C 1
ATOM 3239 O O . GLU A 1 403 ? -13.913 16.617 -2.436 1.00 82.31 403 GLU A O 1
ATOM 3244 N N . LEU A 1 404 ? -16.133 16.307 -2.256 1.00 84.81 404 LEU A N 1
ATOM 3245 C CA . LEU A 1 404 ? -16.232 16.725 -0.857 1.00 84.81 404 LEU A CA 1
ATOM 3246 C C . LEU A 1 404 ? -16.101 15.568 0.143 1.00 84.81 404 LEU A C 1
ATOM 3248 O O . LEU A 1 404 ? -15.768 15.809 1.306 1.00 84.81 404 LEU A O 1
ATOM 3252 N N . LYS A 1 405 ? -16.356 14.317 -0.275 1.00 87.88 405 LYS A N 1
ATOM 3253 C CA . LYS A 1 405 ? -16.312 13.136 0.609 1.00 87.88 405 LYS A CA 1
ATOM 3254 C C . LYS A 1 405 ? -15.259 12.116 0.172 1.00 87.88 405 LYS A C 1
ATOM 3256 O O . LYS A 1 405 ? -14.345 11.825 0.942 1.00 87.88 405 LYS A O 1
ATOM 3261 N N . ILE A 1 406 ? -15.338 11.591 -1.053 1.00 88.94 406 ILE A N 1
ATOM 3262 C CA . ILE A 1 406 ? -14.501 10.452 -1.482 1.00 88.94 406 ILE A CA 1
ATOM 3263 C C . ILE A 1 406 ? -13.022 10.837 -1.626 1.00 88.94 406 ILE A C 1
ATOM 3265 O O . ILE A 1 406 ? -12.151 10.174 -1.057 1.00 88.94 406 ILE A O 1
ATOM 3269 N N . VAL A 1 407 ? -12.710 11.897 -2.378 1.00 85.94 407 VAL A N 1
ATOM 3270 C CA . VAL A 1 407 ? -11.319 12.302 -2.644 1.00 85.94 407 VAL A CA 1
ATOM 3271 C C . VAL A 1 407 ? -10.574 12.673 -1.353 1.00 85.94 407 VAL A C 1
ATOM 3273 O O . VAL A 1 407 ? -9.492 12.105 -1.144 1.00 85.94 407 VAL A O 1
ATOM 3276 N N . PRO A 1 408 ? -11.128 13.515 -0.451 1.00 87.25 408 PRO A N 1
ATOM 3277 C CA . PRO A 1 408 ? -10.488 13.824 0.828 1.00 87.25 408 PRO A CA 1
ATOM 3278 C C . PRO A 1 408 ? -10.255 12.582 1.698 1.00 87.25 408 PRO A C 1
ATOM 3280 O O . PRO A 1 408 ? -9.166 12.410 2.247 1.00 87.25 408 PRO A O 1
ATOM 3283 N N . GLN A 1 409 ? -11.228 11.664 1.762 1.00 91.94 409 GLN A N 1
ATOM 3284 C CA . GLN A 1 409 ? -11.116 10.448 2.571 1.00 91.94 409 GLN A CA 1
ATOM 3285 C C . GLN A 1 409 ? -10.007 9.507 2.060 1.00 91.94 409 GLN A C 1
ATOM 3287 O O . GLN A 1 409 ? -9.148 9.040 2.823 1.00 91.94 409 GLN A O 1
ATOM 3292 N N . LEU A 1 410 ? -10.001 9.207 0.755 1.00 88.25 410 LEU A N 1
ATOM 3293 C CA . LEU A 1 410 ? -9.078 8.225 0.176 1.00 88.25 410 LEU A CA 1
ATOM 3294 C C . LEU A 1 410 ? -7.680 8.806 -0.103 1.00 88.25 410 LEU A C 1
ATOM 3296 O O . LEU A 1 410 ? -6.714 8.031 -0.220 1.00 88.25 410 LEU A O 1
ATOM 3300 N N . GLY A 1 411 ? -7.562 10.134 -0.206 1.00 80.62 411 GLY A N 1
ATOM 3301 C CA . GLY A 1 411 ? -6.347 10.834 -0.625 1.00 80.62 411 GLY A CA 1
ATOM 3302 C C . GLY A 1 411 ? -5.980 10.500 -2.071 1.00 80.62 411 GLY A C 1
ATOM 3303 O O . GLY A 1 411 ? -4.846 10.102 -2.348 1.00 80.62 411 GLY A O 1
ATOM 3304 N N . HIS A 1 412 ? -6.966 10.520 -2.972 1.00 75.06 412 HIS A N 1
ATOM 3305 C CA . HIS A 1 412 ? -6.744 10.282 -4.398 1.00 75.06 412 HIS A CA 1
ATOM 3306 C C . HIS A 1 412 ? -6.075 11.490 -5.052 1.00 75.06 412 HIS A C 1
ATOM 3308 O O . HIS A 1 412 ? -6.515 12.617 -4.874 1.00 75.06 412 HIS A O 1
ATOM 3314 N N . ILE A 1 413 ? -5.028 11.229 -5.837 1.00 59.72 413 ILE A N 1
ATOM 3315 C CA . ILE A 1 413 ? -4.355 12.235 -6.676 1.00 59.72 413 ILE A CA 1
ATOM 3316 C C . ILE A 1 413 ? -4.769 12.067 -8.154 1.00 59.72 413 ILE A C 1
ATOM 3318 O O . ILE A 1 413 ? -4.664 13.002 -8.937 1.00 59.72 413 ILE A O 1
ATOM 3322 N N . SER A 1 414 ? -5.256 10.881 -8.546 1.00 61.44 414 SER A N 1
ATOM 3323 C CA . SER A 1 414 ? -5.601 10.538 -9.934 1.00 61.44 414 SER A CA 1
ATOM 3324 C C . SER A 1 414 ? -7.115 10.457 -10.147 1.00 61.44 414 SER A C 1
ATOM 3326 O O . SER A 1 414 ? -7.827 9.842 -9.349 1.00 61.44 414 SER A O 1
ATOM 3328 N N . SER A 1 415 ? -7.581 11.017 -11.267 1.00 63.78 415 SER A N 1
ATOM 3329 C CA . SER A 1 415 ? -8.965 10.947 -11.752 1.00 63.78 415 SER A CA 1
ATOM 3330 C C . SER A 1 415 ? -9.350 9.567 -12.307 1.00 63.78 415 SER A C 1
ATOM 3332 O O . SER A 1 415 ? -10.537 9.247 -12.373 1.00 63.78 415 SER A O 1
ATOM 3334 N N . THR A 1 416 ? -8.381 8.708 -12.642 1.00 64.94 416 THR A N 1
ATOM 3335 C CA . THR A 1 416 ? -8.629 7.373 -13.214 1.00 64.94 416 THR A CA 1
ATOM 3336 C C . THR A 1 416 ? -9.342 6.456 -12.221 1.00 64.94 416 THR A C 1
ATOM 3338 O O . THR A 1 416 ? -10.350 5.843 -12.556 1.00 64.94 416 THR A O 1
ATOM 3341 N N . THR A 1 417 ? -8.886 6.401 -10.963 1.00 68.62 417 THR A N 1
ATOM 3342 C CA . THR A 1 417 ? -9.547 5.581 -9.929 1.00 68.62 417 THR A CA 1
ATOM 3343 C C . THR A 1 417 ? -10.944 6.105 -9.600 1.00 68.62 417 THR A C 1
ATOM 3345 O O . THR A 1 417 ? -11.851 5.323 -9.347 1.00 68.62 417 THR A O 1
ATOM 3348 N N . THR A 1 418 ? -11.138 7.422 -9.645 1.00 74.44 418 THR A N 1
ATOM 3349 C CA . THR A 1 418 ? -12.456 8.038 -9.464 1.00 74.44 418 THR A CA 1
ATOM 3350 C C . THR A 1 418 ? -13.412 7.674 -10.605 1.00 74.44 418 THR A C 1
ATOM 3352 O O . THR A 1 418 ? -14.575 7.378 -10.350 1.00 74.44 418 THR A O 1
ATOM 3355 N N . SER A 1 419 ? -12.921 7.619 -11.846 1.00 73.44 419 SER A N 1
ATOM 3356 C CA . SER A 1 419 ? -13.724 7.246 -13.022 1.00 73.44 419 SER A CA 1
ATOM 3357 C C . SER A 1 419 ? -14.214 5.795 -12.959 1.00 73.44 419 SER A C 1
ATOM 3359 O O . SER A 1 419 ? -15.336 5.512 -13.373 1.00 73.44 419 SER A O 1
ATOM 3361 N N . LEU A 1 420 ? -13.425 4.886 -12.367 1.00 78.62 420 LEU A N 1
ATOM 3362 C CA . LEU A 1 420 ? -13.853 3.504 -12.108 1.00 78.62 420 LEU A CA 1
ATOM 3363 C C . LEU A 1 420 ? -15.064 3.437 -11.165 1.00 78.62 420 LEU A C 1
ATOM 3365 O O . LEU A 1 420 ? -15.972 2.646 -11.405 1.00 78.62 420 LEU A O 1
ATOM 3369 N N . TYR A 1 421 ? -15.101 4.271 -10.121 1.00 84.69 421 TYR A N 1
ATOM 3370 C CA . TYR A 1 421 ? -16.238 4.309 -9.193 1.00 84.69 421 TYR A CA 1
ATOM 3371 C C . TYR A 1 421 ? -17.498 4.833 -9.869 1.00 84.69 421 TYR A C 1
ATOM 3373 O O . TYR A 1 421 ? -18.568 4.264 -9.686 1.00 84.69 421 TYR A O 1
ATOM 3381 N N . VAL A 1 422 ? -17.364 5.890 -10.677 1.00 79.88 422 VAL A N 1
ATOM 3382 C CA . VAL A 1 422 ? -18.497 6.459 -11.417 1.00 79.88 422 VAL A CA 1
ATOM 3383 C C . VAL A 1 422 ? -19.074 5.431 -12.380 1.00 79.88 422 VAL A C 1
ATOM 3385 O O . VAL A 1 422 ? -20.280 5.222 -12.366 1.00 79.88 422 VAL A O 1
ATOM 3388 N N . ARG A 1 423 ? -18.224 4.734 -13.149 1.00 81.06 423 ARG A N 1
ATOM 3389 C CA . ARG A 1 423 ? -18.672 3.664 -14.054 1.00 81.06 423 ARG A CA 1
ATOM 3390 C C . ARG A 1 423 ? -19.462 2.598 -13.316 1.00 81.06 423 ARG A C 1
A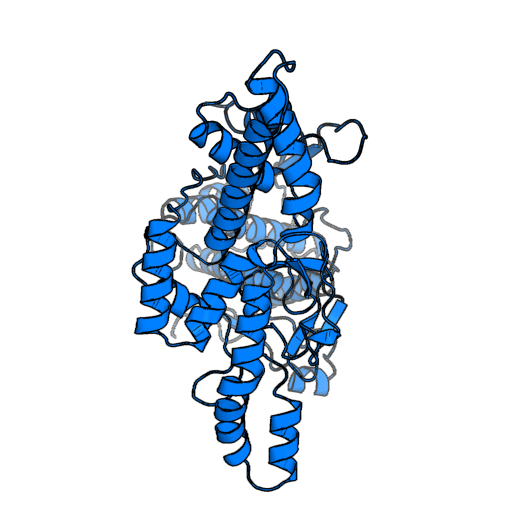TOM 3392 O O . ARG A 1 423 ? -20.544 2.227 -13.751 1.00 81.06 423 ARG A O 1
ATOM 3399 N N . TRP A 1 424 ? -18.917 2.125 -12.199 1.00 85.25 424 TRP A N 1
ATOM 3400 C CA . TRP A 1 424 ? -19.576 1.096 -11.414 1.00 85.25 424 TRP A CA 1
ATOM 3401 C C . TRP A 1 424 ? -20.943 1.569 -10.907 1.00 85.25 424 TRP A C 1
ATOM 3403 O O . TRP A 1 424 ? -21.923 0.859 -11.086 1.00 85.25 424 TRP A O 1
ATOM 3413 N N . VAL A 1 425 ? -21.040 2.782 -10.349 1.00 83.88 425 VAL A N 1
ATOM 3414 C CA . VAL A 1 425 ? -22.315 3.311 -9.837 1.00 83.88 425 VAL A CA 1
ATOM 3415 C C . VAL A 1 425 ? -23.333 3.557 -10.950 1.00 83.88 425 VAL A C 1
ATOM 3417 O O . VAL A 1 425 ? -24.489 3.199 -10.770 1.00 83.88 425 VAL A O 1
ATOM 3420 N N . CYS A 1 426 ? -22.928 4.110 -12.095 1.00 81.19 426 CYS A N 1
ATOM 3421 C CA . CYS A 1 426 ? -23.804 4.266 -13.261 1.00 81.19 426 CYS A CA 1
ATOM 3422 C C . CYS A 1 426 ? -24.407 2.923 -13.691 1.00 81.19 426 CYS A C 1
ATOM 3424 O O . CYS A 1 426 ? -25.620 2.825 -13.835 1.00 81.19 426 CYS A O 1
ATOM 3426 N N . ASN A 1 427 ? -23.587 1.869 -13.770 1.00 82.88 427 ASN A N 1
ATOM 3427 C CA . ASN A 1 427 ? -24.069 0.522 -14.081 1.00 82.88 427 ASN A CA 1
ATOM 3428 C C . ASN A 1 427 ? -25.039 -0.021 -13.017 1.00 82.88 427 ASN A C 1
ATOM 3430 O O . ASN A 1 427 ? -25.971 -0.738 -13.354 1.00 82.88 427 ASN A O 1
ATOM 3434 N N . GLN A 1 428 ? -24.830 0.291 -11.733 1.00 82.44 428 GLN A N 1
ATOM 3435 C CA . GLN A 1 428 ? -25.739 -0.140 -10.660 1.00 82.44 428 GLN A CA 1
ATOM 3436 C C . GLN A 1 428 ? -27.068 0.622 -10.636 1.00 82.44 428 GLN A C 1
ATOM 3438 O O . GLN A 1 428 ? -28.047 0.115 -10.095 1.00 82.44 428 GLN A O 1
ATOM 3443 N N . LEU A 1 429 ? -27.089 1.851 -11.154 1.00 79.44 429 LEU A N 1
ATOM 3444 C CA . LEU A 1 429 ? -28.277 2.706 -11.198 1.00 79.44 429 LEU A CA 1
ATOM 3445 C C . LEU A 1 429 ? -28.999 2.653 -12.553 1.00 79.44 429 LEU A C 1
ATOM 3447 O O . LEU A 1 429 ? -30.007 3.333 -12.696 1.00 79.44 429 LEU A O 1
ATOM 3451 N N . ASP A 1 430 ? -28.491 1.863 -13.506 1.00 78.94 430 ASP A N 1
ATOM 3452 C CA . ASP A 1 430 ? -28.950 1.804 -14.901 1.00 78.94 430 ASP A CA 1
ATOM 3453 C C . ASP A 1 430 ? -28.967 3.186 -15.585 1.00 78.94 430 ASP A C 1
ATOM 3455 O O . ASP A 1 430 ? -29.920 3.597 -16.242 1.00 78.94 430 ASP A O 1
ATOM 3459 N N . GLU A 1 431 ? -27.891 3.954 -15.381 1.00 74.94 431 GLU A N 1
ATOM 3460 C CA . GLU A 1 431 ? -27.754 5.310 -15.912 1.00 74.94 431 GLU A CA 1
ATOM 3461 C C . GLU A 1 431 ? -26.556 5.454 -16.845 1.00 74.94 431 GLU A C 1
ATOM 3463 O O . GLU A 1 431 ? -25.489 4.874 -16.635 1.00 74.94 431 GLU A O 1
ATOM 3468 N N . ALA A 1 432 ? -26.712 6.306 -17.860 1.00 71.75 432 ALA A N 1
ATOM 3469 C CA . ALA A 1 432 ? -25.628 6.642 -18.767 1.00 71.75 432 ALA A CA 1
ATOM 3470 C C . ALA A 1 432 ? -24.457 7.300 -18.016 1.00 71.75 432 ALA A C 1
ATOM 3472 O O . ALA A 1 432 ? -24.635 8.151 -17.139 1.00 71.75 432 ALA A O 1
ATOM 3473 N N . LEU A 1 433 ? -23.233 6.934 -18.400 1.00 69.00 433 LEU A N 1
ATOM 3474 C CA . LEU A 1 433 ? -22.030 7.552 -17.856 1.00 69.00 433 LEU A CA 1
ATOM 3475 C C . LEU A 1 433 ? -21.998 9.045 -18.241 1.00 69.00 433 LEU A C 1
ATOM 3477 O O . LEU A 1 433 ? -22.115 9.345 -19.428 1.00 69.00 433 LEU A O 1
ATOM 3481 N N . PRO A 1 434 ? -21.785 9.994 -17.311 1.00 67.25 434 PRO A N 1
ATOM 3482 C CA . PRO A 1 434 ? -21.728 11.412 -17.664 1.00 67.25 434 PRO A CA 1
ATOM 3483 C C . PRO A 1 434 ? -20.584 11.721 -18.646 1.00 67.25 434 PRO A C 1
ATOM 3485 O O . PRO A 1 434 ? -19.465 11.251 -18.435 1.00 67.25 434 PRO A O 1
ATOM 3488 N N . GLU A 1 435 ? -20.821 12.575 -19.651 1.00 65.44 435 GLU A N 1
ATOM 3489 C CA . GLU A 1 435 ? -19.871 12.915 -20.738 1.00 65.44 435 GLU A CA 1
ATOM 3490 C C . GLU A 1 435 ? -18.443 13.219 -20.256 1.00 65.44 435 GLU A C 1
ATOM 3492 O O . GLU A 1 435 ? -17.455 12.740 -20.811 1.00 65.44 435 GLU A O 1
ATOM 3497 N N . ARG A 1 436 ? -18.306 13.956 -19.147 1.00 62.53 436 ARG A N 1
ATOM 3498 C CA . ARG A 1 436 ? -16.998 14.302 -18.557 1.00 62.53 436 ARG A CA 1
ATOM 3499 C C . ARG A 1 436 ? -16.152 13.098 -18.117 1.00 62.53 436 ARG A C 1
ATOM 3501 O O . ARG A 1 436 ? -14.952 13.264 -17.917 1.00 62.53 436 ARG A O 1
ATOM 3508 N N . TYR A 1 437 ? -16.779 11.944 -17.886 1.00 60.53 437 TYR A N 1
ATOM 3509 C CA . TYR A 1 437 ? -16.120 10.683 -17.543 1.00 60.53 437 TYR A CA 1
ATOM 3510 C C . TYR A 1 437 ? -16.020 9.738 -18.745 1.00 60.53 437 TYR A C 1
ATOM 3512 O O . TYR A 1 437 ? -15.218 8.805 -18.694 1.00 60.53 437 TYR A O 1
ATOM 3520 N N . GLN A 1 438 ? -16.771 9.991 -19.823 1.00 60.34 438 GLN A N 1
ATOM 3521 C CA . GLN A 1 438 ? -16.670 9.241 -21.077 1.00 60.34 438 GLN A CA 1
ATOM 3522 C C . GLN A 1 438 ? -15.318 9.496 -21.759 1.00 60.34 438 GLN A C 1
ATOM 3524 O O . GLN A 1 438 ? -14.660 8.548 -22.164 1.00 60.34 438 GLN A O 1
ATOM 3529 N N . SER A 1 439 ? -14.821 10.739 -21.788 1.00 51.69 439 SER A N 1
ATOM 3530 C CA . SER A 1 439 ? -13.537 11.081 -22.435 1.00 51.69 439 SER A CA 1
ATOM 3531 C C . SER A 1 439 ? -12.299 10.464 -21.769 1.00 51.69 439 SER A C 1
ATOM 3533 O O . SER A 1 439 ? -11.332 10.136 -22.446 1.00 51.69 439 SER A O 1
ATOM 3535 N N . THR A 1 440 ? -12.337 10.212 -20.456 1.00 49.34 440 THR A N 1
ATOM 3536 C CA . THR A 1 440 ? -11.323 9.395 -19.757 1.00 49.34 440 THR A CA 1
ATOM 3537 C C . THR A 1 440 ? -11.380 7.905 -20.115 1.00 49.34 440 THR A C 1
ATOM 3539 O O . THR A 1 440 ? -10.491 7.154 -19.709 1.00 49.34 440 THR A O 1
ATOM 3542 N N . MET A 1 441 ? -12.433 7.472 -20.818 1.00 47.25 441 MET A N 1
ATOM 3543 C CA . MET A 1 441 ? -12.680 6.085 -21.219 1.00 47.25 441 MET A CA 1
ATOM 3544 C C . MET A 1 441 ? -12.465 5.816 -22.715 1.00 47.25 441 MET A C 1
ATOM 3546 O O . MET A 1 441 ? -12.118 4.686 -23.042 1.00 47.25 441 MET A O 1
ATOM 3550 N N . VAL A 1 442 ? -12.596 6.819 -23.595 1.00 38.12 442 VAL A N 1
ATOM 3551 C CA . VAL A 1 442 ? -12.372 6.669 -25.054 1.00 38.12 442 VAL A CA 1
ATOM 3552 C C . VAL A 1 442 ? -10.919 6.283 -25.386 1.00 38.12 442 VAL A C 1
ATOM 3554 O O . VAL A 1 442 ? -10.686 5.477 -26.281 1.00 38.12 442 VAL A O 1
ATOM 3557 N N . ASP A 1 443 ? -9.955 6.699 -24.555 1.00 41.06 443 ASP A N 1
ATOM 3558 C CA . ASP A 1 443 ? -8.536 6.273 -24.605 1.00 41.06 443 ASP A CA 1
ATOM 3559 C C . ASP A 1 443 ? -8.346 4.750 -24.340 1.00 41.06 443 ASP A C 1
ATOM 3561 O O . ASP A 1 443 ? -7.242 4.208 -24.392 1.00 41.06 443 ASP A O 1
ATOM 3565 N N . TRP A 1 444 ? -9.438 4.030 -24.031 1.00 37.53 444 TRP A N 1
ATOM 3566 C CA . TRP A 1 444 ? -9.488 2.576 -23.857 1.00 37.53 444 TRP A CA 1
ATOM 3567 C C . TRP A 1 444 ? -10.445 1.864 -24.824 1.00 37.53 444 TRP A C 1
ATOM 3569 O O . TRP A 1 444 ? -10.710 0.680 -24.614 1.00 37.53 444 TRP A O 1
ATOM 3579 N N . SER A 1 445 ? -10.968 2.507 -25.863 1.00 29.75 445 SER A N 1
ATOM 3580 C CA . SER A 1 445 ? -11.833 1.839 -26.854 1.00 29.75 445 SER A CA 1
ATOM 3581 C C . SER A 1 445 ? -11.399 2.057 -28.297 1.00 29.75 445 SER A C 1
ATOM 3583 O O . SER A 1 445 ? -11.721 1.226 -29.137 1.00 29.75 445 SER A O 1
ATOM 3585 N N . GLU A 1 446 ? -10.639 3.108 -28.588 1.00 28.80 446 GLU A N 1
ATOM 3586 C CA . GLU A 1 446 ? -10.130 3.362 -29.936 1.00 28.80 446 GLU A CA 1
ATOM 3587 C C . GLU A 1 446 ? -8.740 2.738 -30.081 1.00 28.80 446 GLU A C 1
ATOM 3589 O O . GLU A 1 446 ? -7.764 3.244 -29.539 1.00 28.80 446 GLU A O 1
ATOM 3594 N N . ASP A 1 447 ? -8.721 1.527 -30.641 1.00 36.25 447 ASP A N 1
ATOM 3595 C CA . ASP A 1 447 ? -7.674 0.928 -31.488 1.00 36.25 447 ASP A CA 1
ATOM 3596 C C . ASP A 1 447 ? -7.868 -0.595 -31.423 1.00 36.25 447 ASP A C 1
ATOM 3598 O O . ASP A 1 447 ? -7.379 -1.272 -30.505 1.00 36.25 447 ASP A O 1
ATOM 3602 N N . HIS A 1 448 ? -8.697 -1.083 -32.352 1.00 30.70 448 HIS A N 1
ATOM 3603 C CA . HIS A 1 448 ? -8.897 -2.495 -32.675 1.00 30.70 448 HIS A CA 1
ATOM 3604 C C . HIS A 1 448 ? -7.787 -3.006 -33.589 1.00 30.70 448 HIS A C 1
ATOM 3606 O O . HIS A 1 448 ? -7.394 -2.247 -34.503 1.00 30.70 448 HIS A O 1
#

Secondary structure (DSSP, 8-state):
---PPPEEE---HHHHIIIIITTTTTS-EEE-SSSSB-HHHHHHHHHHHHT-S-SSSTTS--PPPPHHHHHHHHHHHHHHHHHHHHTT--TTT--IIIIIIIIIIHHHHHTSSSTTSSPPPHHHHHHHHHHHHHHHHHHHHTTSSS-----EEEEEE-----SSSS----EEEEEETTPPP----------HHHHHHHHHHHHHHHHHHHHHHHHHHHHH---HHHHHT-BTTSS-SSGGG--BS-TTS-GGG-EEEEEEEET-SSS-SEEETTTTEEEEEEEEEEEEHHHHHHHHHIIIIIHHHHHHHHHHTSSSHHHHHHHHHH--BS-B-TTSSBPPHHHHHHHHTTS--SSTT--HHHHHHHHHHHHHHHHHHHHHHTS-S----HHHHHHHHHHHHIIIIIHHHHT---HHHHHHHHHHHHHHHT-PPPHHHHHHHHTTTS--

Sequence (448 aa):
MGKYNFKLVKPRSVELTRAGYGRVAHLPFILDARPGIHRDGSEYLVDLGLGMWNRAHPGTQGSRPAATSIRSYGWWLCNFLEWCEEKTIDPARADYVAHVLDGFQSDLVSGKWGKDGRPLSDKTVNSYVDTATDYLQWMTWKGKRSHFAVPYVTRTAYPGRSHSAGNSRPRTYDVRQGRRRESPGELQMPTDHQVDIWLESVYTLRGQTLGLMCETVLMSAARRQEVACWRNDTLPLDPQKWVIVNPTADLKHQLVSVRLRYGTKGKDSGIDEVHSDKIGPERQIKIPLHFAEKLHAYRTKIRPRLLKKWVGGARGPEAQRERLNRSVHLFLNPEGIRQSASSFYSAWKSGALPYPAWSPHLGRHWWACSTLVKEIRDGREHREPNYTGPGTLTAILMKGVIELKIVPQLGHISSTTTSLYVRWVCNQLDEALPERYQSTMVDWSEDH

Radius of gyration: 25.36 Å; chains: 1; bounding box: 72×51×68 Å

Foldseek 3Di:
DDFAAKDWDQAPLVVCVVVVNNLCSGWIFIQHRPNHTPVLLRVVLSCQQNQVADLQDGPDRGDHDDRVLSSLLSVLVSQLNRQCVVVVHDLQPDACPVPLQVNPLVCLQCLVGDDPSDRDALVVSLSSSSSSLSSSSVCVSVVVHPDHDFDWDKDWFQALDDPDPDPRDTDIGIDTPNRDDHDDDAQDADDPVLVVQQLVQLCVPPNDLLSLLLVCCLFQVDFLQQSLQAFLPQPPLDPVPWDFPCVPDDLQPIKTKGKTFWSDDDDFPDAPPLQRTTGHDIAITIGRPVSVVVLSCLSVPPLVVQQCQQLVPADDDVRSVSSVVNRGHSRADSNNHRDDSVNSQVSSCPGPHPDNPDGSNSSSLNSLLVQLLVQLVVQVVPDDDPDPDPQVSSVVSLVCCCVPHSCRSNVDPGCLSSLSSQVVNCVVVVHDRDPSSVSSCVSPVPDD

pLDDT: mean 85.59, std 14.65, range [28.8, 98.62]